Protein AF-0000000084519523 (afdb_homodimer)

Organism: Aneurinibacillus migulanus (NCBI:txid47500)

pLDDT: mean 94.82, std 7.21, range [44.34, 98.88]

Solvent-accessible surface area (backbone atoms only — not comparable to full-atom values): 22644 Å² total; per-residue (Å²): 131,80,64,37,65,43,68,31,32,34,55,34,59,78,34,35,31,36,33,34,24,27,44,71,64,24,43,56,58,49,59,73,43,67,50,18,50,38,45,40,35,32,32,20,72,54,61,37,70,68,51,46,50,35,40,76,71,66,65,34,45,74,44,82,31,76,83,53,60,73,73,53,64,82,34,46,38,34,35,29,29,53,97,43,68,68,56,34,51,49,54,59,70,47,50,59,95,54,43,41,34,31,32,72,92,35,68,88,77,23,43,32,45,71,54,40,66,42,74,27,78,53,35,38,36,34,28,37,34,81,82,27,37,70,65,55,26,50,49,49,38,54,51,46,47,68,75,59,40,70,40,45,26,56,35,43,52,48,39,31,52,51,46,53,50,44,67,74,71,45,82,52,65,70,56,47,52,51,49,57,55,58,63,67,39,64,65,48,52,56,30,27,63,68,66,35,63,66,58,43,51,50,52,48,51,51,51,53,53,56,57,57,50,66,78,100,130,82,65,37,67,42,68,32,31,34,53,34,59,78,34,36,30,35,33,36,24,27,44,71,63,24,41,55,56,49,59,74,43,66,49,20,49,39,46,39,36,33,34,21,72,55,63,37,70,66,50,46,49,36,39,75,71,64,65,35,43,74,44,80,30,75,84,55,63,73,72,51,65,81,34,46,38,36,36,29,28,55,96,43,68,68,57,35,52,50,55,59,70,46,49,57,95,53,44,40,34,32,31,72,90,35,68,89,78,21,43,30,47,70,56,40,67,42,75,27,80,52,35,36,36,34,28,39,33,81,83,25,36,71,64,54,26,50,50,51,37,53,52,44,47,70,74,59,40,72,40,45,28,55,35,44,52,48,40,31,53,51,44,54,49,46,66,72,72,46,82,51,66,68,57,47,52,52,50,58,55,57,64,66,40,63,66,49,51,55,31,28,63,70,67,34,63,67,57,41,52,52,52,48,51,51,53,53,52,54,56,57,53,66,78,101

Nearest PDB structures (foldseek):
  1pjq-assembly1_A  TM=9.009E-01  e=1.954E-17  Salmonella enterica subsp. enterica serovar Typhimurium
  3dfz-assembly1_A  TM=8.531E-01  e=2.941E-18  Priestia megaterium
  1pjs-assembly1_A  TM=9.048E-01  e=1.219E-16  Salmonella enterica subsp. enterica serovar Typhimurium
  6p5x-assembly1_B  TM=8.415E-01  e=2.515E-17  Salmonella enterica subsp. enterica serovar Typhimurium
  6ulu-assembly1_B  TM=8.346E-01  e=2.020E-16  Salmonella enterica subsp. enterica serovar Typhimurium

Foldseek 3Di:
DDDDDDDDDDQAAAAEEEEEAADPQSVVVVVVCLPRNHAYEYEELDHDPVVVVCVVVVSYHYDNHHDDLCRCPRHQEYEYDHPDVVSLVVNVVSDDPRHFYDYPVCNVSGPDDDFDWDDQAVDIDGDDDRPPDPPVRVVVRVVVCVVPDNLVNQLVVLLVVLLVVCVVPPDDPVLSVVLNVVSPDCVLSVCSVVVPVVVNVVVSVVSVVVSVVVVD/DDDDDDDDDDQAAAAEEEEEAADPQSVVVVVVCLPRNHAYEYEELDHDPSVVVCVVVVSYHYDNHHDDLCRCPRHQEYEYDHPDVVSLVVNVVSDDPRHFYDYPVCNVSGPDDDFDWDDQAVDIDGDDDRPPDPPVRVVVRVVVCVVPDNLVNQLVVLLVVLLVVCVVPPDDPVLSVVLNVVSPDCVLSVCSVVVPVVVNVVVSVVSVVVSVVVVD

Radius of gyration: 23.63 Å; Cα contacts (8 Å, |Δi|>4): 732; chains: 2; bounding box: 50×73×52 Å

Sequence (432 aa):
MAEYSYPAMLQLKGRRCLVVGGGRVAERKTTTLLNTGAFITVVSPTLTERLHTFVQTGRIEWREKTFEPEDVQEAFLVFAATDNSEVNVSVREALTPYQLINIADRPDASTFTVPAQLRRGRLLMTVATEGASPGLARKLVSELGEAYDETYEVYVDFLAEARRIVLEQVESPHQRRRLFKQLLDDDFLDDARWQDTERLWNRFWELVSDNRGDDAMAEYSYPAMLQLKGRRCLVVGGGRVAERKTTTLLNTGAFITVVSPTLTERLHTFVQTGRIEWREKTFEPEDVQEAFLVFAATDNSEVNVSVREALTPYQLINIADRPDASTFTVPAQLRRGRLLMTVATEGASPGLARKLVSELGEAYDETYEVYVDFLAEARRIVLEQVESPHQRRRLFKQLLDDDFLDDARWQDTERLWNRFWELVSDNRGDDA

Structure (mmCIF, N/CA/C/O backbone):
data_AF-0000000084519523-model_v1
#
loop_
_entity.id
_entity.type
_entity.pdbx_description
1 polymer 'precorrin-2 dehydrogenase'
#
loop_
_atom_site.group_PDB
_atom_site.id
_atom_site.type_symbol
_atom_site.label_atom_id
_atom_site.label_alt_id
_atom_site.label_comp_id
_atom_site.label_asym_id
_atom_site.label_entity_id
_atom_site.label_seq_id
_atom_site.pdbx_PDB_ins_code
_atom_site.Cartn_x
_atom_site.Cartn_y
_atom_site.Cartn_z
_atom_site.occupancy
_atom_site.B_iso_or_equiv
_atom_site.auth_seq_id
_atom_site.auth_comp_id
_atom_site.auth_asym_id
_atom_site.auth_atom_id
_atom_site.pdbx_PDB_model_num
ATOM 1 N N . MET A 1 1 ? -2.078 -0.365 22.359 1 52.88 1 MET A N 1
ATOM 2 C CA . MET A 1 1 ? -1.048 -0.58 21.344 1 52.88 1 MET A CA 1
ATOM 3 C C . MET A 1 1 ? -1.312 0.274 20.109 1 52.88 1 MET A C 1
ATOM 5 O O . MET A 1 1 ? -2.461 0.605 19.812 1 52.88 1 MET A O 1
ATOM 9 N N . ALA A 1 2 ? -0.254 0.8 19.422 1 67.44 2 ALA A N 1
ATOM 10 C CA . ALA A 1 2 ? -0.414 1.675 18.266 1 67.44 2 ALA A CA 1
ATOM 11 C C . ALA A 1 2 ? -1.083 0.937 17.109 1 67.44 2 ALA A C 1
ATOM 13 O O . ALA A 1 2 ? -0.873 -0.264 16.938 1 67.44 2 ALA A O 1
ATOM 14 N N . GLU A 1 3 ? -2.133 1.454 16.594 1 88.19 3 GLU A N 1
ATOM 15 C CA . GLU A 1 3 ? -2.822 0.916 15.422 1 88.19 3 GLU A CA 1
ATOM 16 C C . GLU A 1 3 ? -2.164 1.386 14.125 1 88.19 3 GLU A C 1
ATOM 18 O O . GLU A 1 3 ? -1.845 2.566 13.977 1 88.19 3 GLU A O 1
ATOM 23 N N . TYR A 1 4 ? -1.851 0.392 13.344 1 94.38 4 TYR A N 1
ATOM 24 C CA . TYR A 1 4 ? -1.138 0.698 12.109 1 94.38 4 TYR A CA 1
ATOM 25 C C . TYR A 1 4 ? -2.059 0.566 10.898 1 94.38 4 TYR A C 1
ATOM 27 O O . TYR A 1 4 ? -2.988 -0.244 10.906 1 94.38 4 TYR A O 1
ATOM 35 N N . SER A 1 5 ? -1.771 1.431 9.938 1 96.62 5 SER A N 1
ATOM 36 C CA . SER A 1 5 ? -2.443 1.282 8.648 1 96.62 5 SER A CA 1
ATOM 37 C C . SER A 1 5 ? -2.029 -0.011 7.953 1 96.62 5 SER A C 1
ATOM 39 O O . SER A 1 5 ? -0.969 -0.568 8.25 1 96.62 5 SER A O 1
ATOM 41 N N . TYR A 1 6 ? -2.861 -0.538 7.105 1 98.06 6 TYR A N 1
ATOM 42 C CA . TYR A 1 6 ? -2.641 -1.799 6.406 1 98.06 6 TYR A CA 1
ATOM 43 C C . TYR A 1 6 ? -2.248 -1.556 4.953 1 98.06 6 TYR A C 1
ATOM 45 O O . TYR A 1 6 ? -3.039 -1.021 4.172 1 98.06 6 TYR A O 1
ATOM 53 N N . PRO A 1 7 ? -1.037 -1.95 4.555 1 98.38 7 PRO A N 1
ATOM 54 C CA . PRO A 1 7 ? -0.641 -1.739 3.162 1 98.38 7 PRO A CA 1
ATOM 55 C C . PRO A 1 7 ? -1.356 -2.682 2.195 1 98.38 7 PRO A C 1
ATOM 57 O O . PRO A 1 7 ? -1.395 -3.893 2.424 1 98.38 7 PRO A O 1
ATOM 60 N N . ALA A 1 8 ? -1.923 -2.127 1.174 1 98.19 8 ALA A N 1
ATOM 61 C CA . ALA A 1 8 ? -2.619 -2.914 0.159 1 98.19 8 ALA A CA 1
ATOM 62 C C . ALA A 1 8 ? -2.301 -2.406 -1.244 1 98.19 8 ALA A C 1
ATOM 64 O O . ALA A 1 8 ? -2.178 -1.197 -1.461 1 98.19 8 ALA A O 1
ATOM 65 N N . MET A 1 9 ? -2.08 -3.324 -2.133 1 98.06 9 MET A N 1
ATOM 66 C CA . MET A 1 9 ? -2.049 -3.033 -3.562 1 98.06 9 MET A CA 1
ATOM 67 C C . MET A 1 9 ? -3.42 -3.248 -4.191 1 98.06 9 MET A C 1
ATOM 69 O O . MET A 1 9 ? -3.809 -4.383 -4.477 1 98.06 9 MET A O 1
ATOM 73 N N . LEU A 1 10 ? -4.164 -2.168 -4.465 1 97.94 10 LEU A N 1
ATOM 74 C CA . LEU A 1 10 ? -5.535 -2.242 -4.953 1 97.94 10 LEU A CA 1
ATOM 75 C C . LEU A 1 10 ? -5.562 -2.504 -6.457 1 97.94 10 LEU A C 1
ATOM 77 O O . LEU A 1 10 ? -4.781 -1.915 -7.207 1 97.94 10 LEU A O 1
ATOM 81 N N . GLN A 1 11 ? -6.414 -3.424 -6.859 1 96.75 11 GLN A N 1
ATOM 82 C CA . GLN A 1 11 ? -6.695 -3.646 -8.273 1 96.75 11 GLN A CA 1
ATOM 83 C C . GLN A 1 11 ? -7.855 -2.771 -8.75 1 96.75 11 GLN A C 1
ATOM 85 O O . GLN A 1 11 ? -9.016 -3.049 -8.438 1 96.75 11 GLN A O 1
ATOM 90 N N . LEU A 1 12 ? -7.508 -1.771 -9.617 1 96.88 12 LEU A N 1
ATOM 91 C CA . LEU A 1 12 ? -8.508 -0.756 -9.922 1 96.88 12 LEU A CA 1
ATOM 92 C C . LEU A 1 12 ? -8.984 -0.879 -11.367 1 96.88 12 LEU A C 1
ATOM 94 O O . LEU A 1 12 ? -9.797 -0.074 -11.82 1 96.88 12 LEU A O 1
ATOM 98 N N . LYS A 1 13 ? -8.43 -1.88 -12.031 1 95.31 13 LYS A N 1
ATOM 99 C CA . LYS A 1 13 ? -8.852 -2.051 -13.422 1 95.31 13 LYS A CA 1
ATOM 100 C C . LYS A 1 13 ? -10.367 -2.184 -13.523 1 95.31 13 LYS A C 1
ATOM 102 O O . LYS A 1 13 ? -10.969 -3.057 -12.891 1 95.31 13 LYS A O 1
ATOM 107 N N . GLY A 1 14 ? -10.945 -1.311 -14.312 1 94.31 14 GLY A N 1
ATOM 108 C CA . GLY A 1 14 ? -12.383 -1.362 -14.57 1 94.31 14 GLY A CA 1
ATOM 109 C C . GLY A 1 14 ? -13.211 -0.813 -13.422 1 94.31 14 GLY A C 1
ATOM 110 O O . GLY A 1 14 ? -14.438 -0.85 -13.469 1 94.31 14 GLY A O 1
ATOM 111 N N . ARG A 1 15 ? -12.602 -0.361 -12.375 1 95.56 15 ARG A N 1
ATOM 112 C CA . ARG A 1 15 ? -13.32 0.206 -11.242 1 95.56 15 ARG A CA 1
ATOM 113 C C . ARG A 1 15 ? -13.508 1.711 -11.406 1 95.56 15 ARG A C 1
ATOM 115 O O . ARG A 1 15 ? -12.688 2.373 -12.055 1 95.56 15 ARG A O 1
ATOM 122 N N . ARG A 1 16 ? -14.57 2.225 -10.859 1 97.19 16 ARG A N 1
ATOM 123 C CA . ARG A 1 16 ? -14.859 3.654 -10.922 1 97.19 16 ARG A CA 1
ATOM 124 C C . ARG A 1 16 ? -14.18 4.398 -9.773 1 97.19 16 ARG A C 1
ATOM 126 O O . ARG A 1 16 ? -14.383 4.059 -8.609 1 97.19 16 ARG A O 1
ATOM 133 N N . CYS A 1 17 ? -13.367 5.391 -10.125 1 98.5 17 CYS A N 1
ATOM 134 C CA . CYS A 1 17 ? -12.703 6.27 -9.164 1 98.5 17 CYS A CA 1
ATOM 135 C C . CYS A 1 17 ? -13.156 7.715 -9.352 1 98.5 17 CYS A C 1
ATOM 137 O O . CYS A 1 17 ? -13.273 8.188 -10.477 1 98.5 17 CYS A O 1
ATOM 139 N N . LEU A 1 18 ? -13.43 8.352 -8.227 1 98.81 18 LEU A N 1
ATOM 140 C CA . LEU A 1 18 ? -13.93 9.727 -8.258 1 98.81 18 LEU A CA 1
ATOM 141 C C . LEU A 1 18 ? -12.945 10.68 -7.59 1 98.81 18 LEU A C 1
ATOM 143 O O . LEU A 1 18 ? -12.438 10.391 -6.5 1 98.81 18 LEU A O 1
ATOM 147 N N . VAL A 1 19 ? -12.602 11.727 -8.281 1 98.88 19 VAL A N 1
ATOM 148 C CA . VAL A 1 19 ? -11.828 12.812 -7.699 1 98.88 19 VAL A CA 1
ATOM 149 C C . VAL A 1 19 ? -12.672 14.086 -7.656 1 98.88 19 VAL A C 1
ATOM 151 O O . VAL A 1 19 ? -13.094 14.594 -8.695 1 98.88 19 VAL A O 1
ATOM 154 N N . VAL A 1 20 ? -12.969 14.547 -6.48 1 98.88 20 VAL A N 1
ATOM 155 C CA . VAL A 1 20 ? -13.688 15.805 -6.305 1 98.88 20 VAL A CA 1
ATOM 156 C C . VAL A 1 20 ? -12.695 16.953 -6.094 1 98.88 20 VAL A C 1
ATOM 158 O O . VAL A 1 20 ? -11.961 16.953 -5.105 1 98.88 20 VAL A O 1
ATOM 161 N N . GLY A 1 21 ? -12.695 17.906 -6.957 1 98.69 21 GLY A N 1
ATOM 162 C CA . GLY A 1 21 ? -11.703 18.953 -7.023 1 98.69 21 GLY A CA 1
ATOM 163 C C . GLY A 1 21 ? -10.977 19.016 -8.352 1 98.69 21 GLY A C 1
ATOM 164 O O . GLY A 1 21 ? -10.867 18.016 -9.055 1 98.69 21 GLY A O 1
ATOM 165 N N . GLY A 1 22 ? -10.43 20.188 -8.688 1 98.44 22 GLY A N 1
ATOM 166 C CA . GLY A 1 22 ? -9.766 20.359 -9.969 1 98.44 22 GLY A CA 1
ATOM 167 C C . GLY A 1 22 ? -8.461 21.141 -9.867 1 98.44 22 GLY A C 1
ATOM 168 O O . GLY A 1 22 ? -7.91 21.562 -10.883 1 98.44 22 GLY A O 1
ATOM 169 N N . GLY A 1 23 ? -8.008 21.312 -8.68 1 98.12 23 GLY A N 1
ATOM 170 C CA . GLY A 1 23 ? -6.773 22.047 -8.461 1 98.12 23 GLY A CA 1
ATOM 171 C C . GLY A 1 23 ? -5.543 21.172 -8.5 1 98.12 23 GLY A C 1
ATOM 172 O O . GLY A 1 23 ? -5.574 20.078 -9.07 1 98.12 23 GLY A O 1
ATOM 173 N N . ARG A 1 24 ? -4.449 21.656 -7.926 1 97.56 24 ARG A N 1
ATOM 174 C CA . ARG A 1 24 ? -3.156 20.984 -7.992 1 97.56 24 ARG A CA 1
ATOM 175 C C . ARG A 1 24 ? -3.184 19.672 -7.234 1 97.56 24 ARG A C 1
ATOM 177 O O . ARG A 1 24 ? -2.594 18.672 -7.676 1 97.56 24 ARG A O 1
ATOM 184 N N . VAL A 1 25 ? -3.84 19.688 -6.105 1 97.25 25 VAL A N 1
ATOM 185 C CA . VAL A 1 25 ? -3.932 18.469 -5.316 1 97.25 25 VAL A CA 1
ATOM 186 C C . VAL A 1 25 ? -4.719 17.406 -6.09 1 97.25 25 VAL A C 1
ATOM 188 O O . VAL A 1 25 ? -4.285 16.266 -6.207 1 97.25 25 VAL A O 1
ATOM 191 N N . ALA A 1 26 ? -5.84 17.766 -6.609 1 98.44 26 ALA A N 1
ATOM 192 C CA . ALA A 1 26 ? -6.645 16.875 -7.43 1 98.44 26 ALA A CA 1
ATOM 193 C C . ALA A 1 26 ? -5.844 16.344 -8.617 1 98.44 26 ALA A C 1
ATOM 195 O O . ALA A 1 26 ? -5.949 15.164 -8.977 1 98.44 26 ALA A O 1
ATOM 196 N N . GLU A 1 27 ? -5.09 17.234 -9.203 1 98.5 27 GLU A N 1
ATOM 197 C CA . GLU A 1 27 ? -4.234 16.859 -10.328 1 98.5 27 GLU A CA 1
ATOM 198 C C . GLU A 1 27 ? -3.252 15.766 -9.922 1 98.5 27 GLU A C 1
ATOM 200 O O . GLU A 1 27 ? -3.109 14.766 -10.625 1 98.5 27 GLU A O 1
ATOM 205 N N . ARG A 1 28 ? -2.607 15.93 -8.836 1 96.75 28 ARG A N 1
ATOM 206 C CA . ARG A 1 28 ? -1.653 14.938 -8.352 1 96.75 28 ARG A CA 1
ATOM 207 C C . ARG A 1 28 ? -2.344 13.609 -8.062 1 96.75 28 ARG A C 1
ATOM 209 O O . ARG A 1 28 ? -1.834 12.547 -8.43 1 96.75 28 ARG A O 1
ATOM 216 N N . LYS A 1 29 ? -3.504 13.711 -7.422 1 97.31 29 LYS A N 1
ATOM 217 C CA . LYS A 1 29 ? -4.254 12.492 -7.105 1 97.31 29 LYS A CA 1
ATOM 218 C C . LYS A 1 29 ? -4.691 11.773 -8.375 1 97.31 29 LYS A C 1
ATOM 220 O O . LYS A 1 29 ? -4.602 10.547 -8.461 1 97.31 29 LYS A O 1
ATOM 225 N N . THR A 1 30 ? -5.16 12.523 -9.281 1 98.06 30 THR A N 1
ATOM 226 C CA . THR A 1 30 ? -5.605 11.953 -10.547 1 98.06 30 THR A CA 1
ATOM 227 C C . THR A 1 30 ? -4.441 11.297 -11.281 1 98.06 30 THR A C 1
ATOM 229 O O . THR A 1 30 ? -4.59 10.203 -11.828 1 98.06 30 THR A O 1
ATOM 232 N N . THR A 1 31 ? -3.322 11.953 -11.297 1 96.44 31 THR A N 1
ATOM 233 C CA . THR A 1 31 ? -2.145 11.477 -12.008 1 96.44 31 THR A CA 1
ATOM 234 C C . THR A 1 31 ? -1.741 10.086 -11.508 1 96.44 31 THR A C 1
ATOM 236 O O . THR A 1 31 ? -1.372 9.219 -12.297 1 96.44 31 THR A O 1
ATOM 239 N N . THR A 1 32 ? -1.89 9.836 -10.25 1 93.81 32 THR A N 1
ATOM 240 C CA . THR A 1 32 ? -1.477 8.57 -9.664 1 93.81 32 THR A CA 1
ATOM 241 C C . THR A 1 32 ? -2.451 7.457 -10.047 1 93.81 32 THR A C 1
ATOM 243 O O . THR A 1 32 ? -2.135 6.273 -9.914 1 93.81 32 THR A O 1
ATOM 246 N N . LEU A 1 33 ? -3.588 7.785 -10.57 1 97.12 33 LEU A N 1
ATOM 247 C CA . LEU A 1 33 ? -4.609 6.809 -10.938 1 97.12 33 LEU A CA 1
ATOM 248 C C . LEU A 1 33 ? -4.496 6.426 -12.406 1 97.12 33 LEU A C 1
ATOM 250 O O . LEU A 1 33 ? -5.062 5.414 -12.836 1 97.12 33 LEU A O 1
ATOM 254 N N . LEU A 1 34 ? -3.881 7.262 -13.258 1 96 34 LEU A N 1
ATOM 255 C CA . LEU A 1 34 ? -3.967 7.18 -14.711 1 96 34 LEU A CA 1
ATOM 256 C C . LEU A 1 34 ? -3.482 5.82 -15.211 1 96 34 LEU A C 1
ATOM 258 O O . LEU A 1 34 ? -4.008 5.289 -16.188 1 96 34 LEU A O 1
ATOM 262 N N . ASN A 1 35 ? -2.543 5.113 -14.531 1 93.38 35 ASN A N 1
ATOM 263 C CA . ASN A 1 35 ? -1.968 3.877 -15.055 1 93.38 35 ASN A CA 1
ATOM 264 C C . ASN A 1 35 ? -2.539 2.652 -14.344 1 93.38 35 ASN A C 1
ATOM 266 O O . ASN A 1 35 ? -1.973 1.561 -14.438 1 93.38 35 ASN A O 1
ATOM 270 N N . THR A 1 36 ? -3.711 2.77 -13.766 1 96.56 36 THR A N 1
ATOM 271 C CA . THR A 1 36 ? -4.285 1.669 -13 1 96.56 36 THR A CA 1
ATOM 272 C C . THR A 1 36 ? -5.375 0.963 -13.805 1 96.56 36 THR A C 1
ATOM 274 O O . THR A 1 36 ? -5.832 -0.117 -13.422 1 96.56 36 THR A O 1
ATOM 277 N N . GLY A 1 37 ? -5.848 1.536 -14.922 1 96.38 37 GLY A N 1
ATOM 278 C CA . GLY A 1 37 ? -6.973 0.998 -15.672 1 96.38 37 GLY A CA 1
ATOM 279 C C . GLY A 1 37 ? -8.32 1.394 -15.094 1 96.38 37 GLY A C 1
ATOM 280 O O . GLY A 1 37 ? -9.359 0.938 -15.57 1 96.38 37 GLY A O 1
ATOM 281 N N . ALA A 1 38 ? -8.352 2.264 -14.109 1 97.5 38 ALA A N 1
ATOM 282 C CA . ALA A 1 38 ? -9.586 2.732 -13.492 1 97.5 38 ALA A CA 1
ATOM 283 C C . ALA A 1 38 ? -10.352 3.66 -14.43 1 97.5 38 ALA A C 1
ATOM 285 O O . ALA A 1 38 ? -9.758 4.281 -15.312 1 97.5 38 ALA A O 1
ATOM 286 N N . PHE A 1 39 ? -11.688 3.648 -14.266 1 97.94 39 PHE A N 1
ATOM 287 C CA . PHE A 1 39 ? -12.508 4.711 -14.836 1 97.94 39 PHE A CA 1
ATOM 288 C C . PHE A 1 39 ? -12.523 5.934 -13.93 1 97.94 39 PHE A C 1
ATOM 290 O O . PHE A 1 39 ? -13.188 5.93 -12.891 1 97.94 39 PHE A O 1
ATOM 297 N N . ILE A 1 40 ? -11.805 7.004 -14.359 1 98.62 40 ILE A N 1
ATOM 298 C CA . ILE A 1 40 ? -11.578 8.148 -13.477 1 98.62 40 ILE A CA 1
ATOM 299 C C . ILE A 1 40 ? -12.531 9.281 -13.852 1 98.62 40 ILE A C 1
ATOM 301 O O . ILE A 1 40 ? -12.594 9.688 -15.016 1 98.62 40 ILE A O 1
ATOM 305 N N . THR A 1 41 ? -13.297 9.711 -12.914 1 98.81 41 THR A N 1
ATOM 306 C CA . THR A 1 41 ? -14.156 10.883 -13.078 1 98.81 41 THR A CA 1
ATOM 307 C C . THR A 1 41 ? -13.727 12.008 -12.141 1 98.81 41 THR A C 1
ATOM 309 O O . THR A 1 41 ? -13.484 11.773 -10.953 1 98.81 41 THR A O 1
ATOM 312 N N . VAL A 1 42 ? -13.562 13.195 -12.711 1 98.88 42 VAL A N 1
ATOM 313 C CA . VAL A 1 42 ? -13.281 14.383 -11.914 1 98.88 42 VAL A CA 1
ATOM 314 C C . VAL A 1 42 ? -14.5 15.297 -11.891 1 98.88 42 VAL A C 1
ATOM 316 O O . VAL A 1 42 ? -15.078 15.602 -12.938 1 98.88 42 VAL A O 1
ATOM 319 N N . VAL A 1 43 ? -14.922 15.664 -10.695 1 98.88 43 VAL A N 1
ATOM 320 C CA . VAL A 1 43 ? -16.031 16.594 -10.516 1 98.88 43 VAL A CA 1
ATOM 321 C C . VAL A 1 43 ? -15.516 17.906 -9.953 1 98.88 43 VAL A C 1
ATOM 323 O O . VAL A 1 43 ? -15.039 17.969 -8.82 1 98.88 43 VAL A O 1
ATOM 326 N N . SER A 1 44 ? -15.594 18.938 -10.672 1 98.88 44 SER A N 1
ATOM 327 C CA . SER A 1 44 ? -15.117 20.266 -10.281 1 98.88 44 SER A CA 1
ATOM 328 C C . SER A 1 44 ? -15.57 21.328 -11.266 1 98.88 44 SER A C 1
ATOM 330 O O . SER A 1 44 ? -15.68 21.062 -12.469 1 98.88 44 SER A O 1
ATOM 332 N N . PRO A 1 45 ? -15.828 22.547 -10.805 1 98.62 45 PRO A N 1
ATOM 333 C CA . PRO A 1 45 ? -16.203 23.609 -11.742 1 98.62 45 PRO A CA 1
ATOM 334 C C . PRO A 1 45 ? -15.055 24.016 -12.672 1 98.62 45 PRO A C 1
ATOM 336 O O . PRO A 1 45 ? -15.297 24.516 -13.773 1 98.62 45 PRO A O 1
ATOM 339 N N . THR A 1 46 ? -13.836 23.891 -12.203 1 98.44 46 THR A N 1
ATOM 340 C CA . THR A 1 46 ? -12.656 24.266 -12.977 1 98.44 46 THR A CA 1
ATOM 341 C C . THR A 1 46 ? -11.586 23.172 -12.883 1 98.44 46 THR A C 1
ATOM 343 O O . THR A 1 46 ? -11.617 22.344 -11.977 1 98.44 46 THR A O 1
ATOM 346 N N . LEU A 1 47 ? -10.711 23.188 -13.828 1 98.56 47 LEU A N 1
ATOM 347 C CA . LEU A 1 47 ? -9.602 22.25 -13.859 1 98.56 47 LEU A CA 1
ATOM 348 C C . LEU A 1 47 ? -8.281 22.984 -14.102 1 98.56 47 LEU A C 1
ATOM 350 O O . LEU A 1 47 ? -8.25 24 -14.789 1 98.56 47 LEU A O 1
ATOM 354 N N . THR A 1 48 ? -7.25 22.422 -13.539 1 98.69 48 THR A N 1
ATOM 355 C CA . THR A 1 48 ? -5.926 22.844 -13.984 1 98.69 48 THR A CA 1
ATOM 356 C C . THR A 1 48 ? -5.723 22.5 -15.453 1 98.69 48 THR A C 1
ATOM 358 O O . THR A 1 48 ? -6.48 21.719 -16.031 1 98.69 48 THR A O 1
ATOM 361 N N . GLU A 1 49 ? -4.711 23.062 -16.062 1 98.62 49 GLU A N 1
ATOM 362 C CA . GLU A 1 49 ? -4.387 22.812 -17.453 1 98.62 49 GLU A CA 1
ATOM 363 C C . GLU A 1 49 ? -4.07 21.328 -17.703 1 98.62 49 GLU A C 1
ATOM 365 O O . GLU A 1 49 ? -4.512 20.75 -18.688 1 98.62 49 GLU A O 1
ATOM 370 N N . ARG A 1 50 ? -3.367 20.797 -16.828 1 98.38 50 ARG A N 1
ATOM 371 C CA . ARG A 1 50 ? -2.975 19.406 -16.969 1 98.38 50 ARG A CA 1
ATOM 372 C C . ARG A 1 50 ? -4.191 18.484 -16.906 1 98.38 50 ARG A C 1
ATOM 374 O O . ARG A 1 50 ? -4.297 17.531 -17.672 1 98.38 50 ARG A O 1
ATOM 381 N N . LEU A 1 51 ? -5.074 18.75 -16.016 1 98.69 51 LEU A N 1
ATOM 382 C CA . LEU A 1 51 ? -6.301 17.969 -15.922 1 98.69 51 LEU A CA 1
ATOM 383 C C . LEU A 1 51 ? -7.121 18.094 -17.203 1 98.69 51 LEU A C 1
ATOM 385 O O . LEU A 1 51 ? -7.715 17.125 -17.672 1 98.69 51 LEU A O 1
ATOM 389 N N . HIS A 1 52 ? -7.148 19.297 -17.734 1 98.5 52 HIS A N 1
ATOM 390 C CA . HIS A 1 52 ? -7.832 19.5 -19 1 98.5 52 HIS A CA 1
ATOM 391 C C . HIS A 1 52 ? -7.23 18.625 -20.109 1 98.5 52 HIS A C 1
ATOM 393 O O . HIS A 1 52 ? -7.957 18.062 -20.922 1 98.5 52 HIS A O 1
ATOM 399 N N . THR A 1 53 ? -5.965 18.578 -20.094 1 98.44 53 THR A N 1
ATOM 400 C CA . THR A 1 53 ? -5.273 17.734 -21.062 1 98.44 53 THR A CA 1
ATOM 401 C C . THR A 1 53 ? -5.688 16.281 -20.922 1 98.44 53 THR A C 1
ATOM 403 O O . THR A 1 53 ? -5.887 15.586 -21.922 1 98.44 53 THR A O 1
ATOM 406 N N . PHE A 1 54 ? -5.801 15.805 -19.688 1 98.31 54 PHE A N 1
ATOM 407 C CA . PHE A 1 54 ? -6.246 14.43 -19.453 1 98.31 54 PHE A CA 1
ATOM 408 C C . PHE A 1 54 ? -7.645 14.219 -20.016 1 98.31 54 PHE A C 1
ATOM 410 O O . PHE A 1 54 ? -7.941 13.148 -20.562 1 98.31 54 PHE A O 1
ATOM 417 N N . VAL A 1 55 ? -8.531 15.195 -19.875 1 98.5 55 VAL A N 1
ATOM 418 C CA . VAL A 1 55 ? -9.891 15.125 -20.406 1 98.5 55 VAL A CA 1
ATOM 419 C C . VAL A 1 55 ? -9.859 15.047 -21.922 1 98.5 55 VAL A C 1
ATOM 421 O O . VAL A 1 55 ? -10.492 14.18 -22.531 1 98.5 55 VAL A O 1
ATOM 424 N N . GLN A 1 56 ? -9.07 15.859 -22.516 1 98.25 56 GLN A N 1
ATOM 425 C CA . GLN A 1 56 ? -9 15.984 -23.969 1 98.25 56 GLN A CA 1
ATOM 426 C C . GLN A 1 56 ? -8.438 14.711 -24.609 1 98.25 56 GLN A C 1
ATOM 428 O O . GLN A 1 56 ? -8.828 14.344 -25.719 1 98.25 56 GLN A O 1
ATOM 433 N N . THR A 1 57 ? -7.59 14.078 -23.906 1 97.69 57 THR A N 1
ATOM 434 C CA . THR A 1 57 ? -6.965 12.875 -24.422 1 97.69 57 THR A CA 1
ATOM 435 C C . THR A 1 57 ? -7.766 11.633 -24.031 1 97.69 57 THR A C 1
ATOM 437 O O . THR A 1 57 ? -7.332 10.508 -24.266 1 97.69 57 THR A O 1
ATOM 440 N N . GLY A 1 58 ? -8.898 11.828 -23.359 1 97.44 58 GLY A N 1
ATOM 441 C CA . GLY A 1 58 ? -9.82 10.742 -23.047 1 97.44 58 GLY A CA 1
ATOM 442 C C . GLY A 1 58 ? -9.359 9.891 -21.875 1 97.44 58 GLY A C 1
ATOM 443 O O . GLY A 1 58 ? -9.852 8.773 -21.688 1 97.44 58 GLY A O 1
ATOM 444 N N . ARG A 1 59 ? -8.438 10.398 -21.109 1 97 59 ARG A N 1
ATOM 445 C CA . ARG A 1 59 ? -7.871 9.625 -20.016 1 97 59 ARG A CA 1
ATOM 446 C C . ARG A 1 59 ? -8.758 9.703 -18.766 1 97 59 ARG A C 1
ATOM 448 O O . ARG A 1 59 ? -8.695 8.836 -17.906 1 97 59 ARG A O 1
ATOM 455 N N .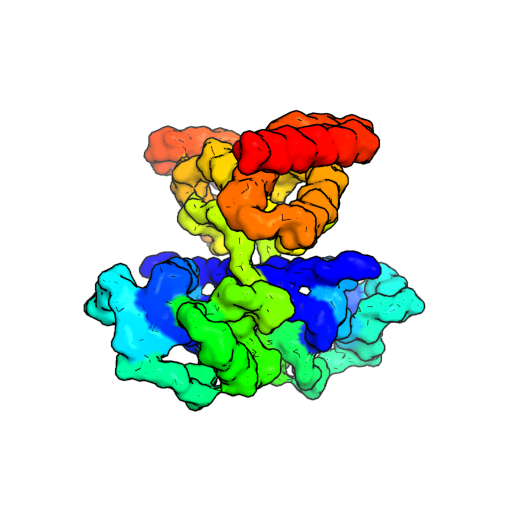 ILE A 1 60 ? -9.516 10.773 -18.656 1 98.56 60 ILE A N 1
ATOM 456 C CA . ILE A 1 60 ? -10.453 10.93 -17.547 1 98.56 60 ILE A CA 1
ATOM 457 C C . ILE A 1 60 ? -11.758 11.539 -18.062 1 98.56 60 ILE A C 1
ATOM 459 O O . ILE A 1 60 ? -11.797 12.086 -19.172 1 98.56 60 ILE A O 1
ATOM 463 N N . GLU A 1 61 ? -12.836 11.391 -17.297 1 98.69 61 GLU A N 1
ATOM 464 C CA . GLU A 1 61 ? -14.102 12.094 -17.5 1 98.69 61 GLU A CA 1
ATOM 465 C C . GLU A 1 61 ? -14.234 13.297 -16.578 1 98.69 61 GLU A C 1
ATOM 467 O O . GLU A 1 61 ? -13.852 13.227 -15.398 1 98.69 61 GLU A O 1
ATOM 472 N N . TRP A 1 62 ? -14.719 14.359 -17.172 1 98.81 62 TRP A N 1
ATOM 473 C CA . TRP A 1 62 ? -14.898 15.586 -16.406 1 98.81 62 TRP A CA 1
ATOM 474 C C . TRP A 1 62 ? -16.375 15.953 -16.312 1 98.81 62 TRP A C 1
ATOM 476 O O . TRP A 1 62 ? -17.078 15.984 -17.328 1 98.81 62 TRP A O 1
ATOM 486 N N . ARG A 1 63 ? -16.828 16.031 -15.125 1 98.75 63 ARG A N 1
ATOM 487 C CA . ARG A 1 63 ? -18.125 16.672 -14.875 1 98.75 63 ARG A CA 1
ATOM 488 C C . ARG A 1 63 ? -17.953 18.094 -14.383 1 98.75 63 ARG A C 1
ATOM 490 O O . ARG A 1 63 ? -17.609 18.328 -13.227 1 98.75 63 ARG A O 1
ATOM 497 N N . GLU A 1 64 ? -18.219 19.062 -15.25 1 98.69 64 GLU A N 1
ATOM 498 C CA . GLU A 1 64 ? -18 20.469 -14.984 1 98.69 64 GLU A CA 1
ATOM 499 C C . GLU A 1 64 ? -19.109 21.031 -14.094 1 98.69 64 GLU A C 1
ATOM 501 O O . GLU A 1 64 ? -20.016 21.719 -14.57 1 98.69 64 GLU A O 1
ATOM 506 N N . LYS A 1 65 ? -18.938 20.797 -12.797 1 98.69 65 LYS A N 1
ATOM 507 C CA . LYS A 1 65 ? -19.922 21.219 -11.805 1 98.69 65 LYS A CA 1
ATOM 508 C C . LYS A 1 65 ? -19.359 21.125 -10.391 1 98.69 65 LYS A C 1
ATOM 510 O O . LYS A 1 65 ? -18.25 20.641 -10.195 1 98.69 65 LYS A O 1
ATOM 515 N N . THR A 1 66 ? -20.188 21.688 -9.477 1 98.25 66 THR A N 1
ATOM 516 C CA . THR A 1 66 ? -19.891 21.484 -8.062 1 98.25 66 THR A CA 1
ATOM 517 C C . THR A 1 66 ? -20.359 20.109 -7.605 1 98.25 66 THR A C 1
ATOM 519 O O . THR A 1 66 ? -21.25 19.516 -8.211 1 98.25 66 THR A O 1
ATOM 522 N N . PHE A 1 67 ? -19.766 19.672 -6.594 1 98.5 67 PHE A N 1
ATOM 523 C CA . PHE A 1 67 ? -20.047 18.344 -6.074 1 98.5 67 PHE A CA 1
ATOM 524 C C . PHE A 1 67 ? -21.484 18.234 -5.605 1 98.5 67 PHE A C 1
ATOM 526 O O . PHE A 1 67 ? -22.016 19.172 -4.992 1 98.5 67 PHE A O 1
ATOM 533 N N . GLU A 1 68 ? -22.125 17.125 -5.848 1 98.25 68 GLU A N 1
ATOM 534 C CA . GLU A 1 68 ? -23.406 16.703 -5.297 1 98.25 68 GLU A CA 1
ATOM 535 C C . GLU A 1 68 ? -23.328 15.266 -4.777 1 98.25 68 GLU A C 1
ATOM 537 O O . GLU A 1 68 ? -22.578 14.445 -5.316 1 98.25 68 GLU A O 1
ATOM 542 N N . PRO A 1 69 ? -24.109 14.914 -3.742 1 97.62 69 PRO A N 1
ATOM 543 C CA . PRO A 1 69 ? -24.016 13.602 -3.092 1 97.62 69 PRO A CA 1
ATOM 544 C C . PRO A 1 69 ? -24.172 12.445 -4.074 1 97.62 69 PRO A C 1
ATOM 546 O O . PRO A 1 69 ? -23.562 11.391 -3.898 1 97.62 69 PRO A O 1
ATOM 549 N N . GLU A 1 70 ? -24.875 12.625 -5.105 1 97.31 70 GLU A N 1
ATOM 550 C CA . GLU A 1 70 ? -25.141 11.57 -6.074 1 97.31 70 GLU A CA 1
ATOM 551 C C . GLU A 1 70 ? -23.891 11.234 -6.883 1 97.31 70 GLU A C 1
ATOM 553 O O . GLU A 1 70 ? -23.828 10.195 -7.543 1 97.31 70 GLU A O 1
ATOM 558 N N . ASP A 1 71 ? -22.922 12.133 -6.863 1 97.94 71 ASP A N 1
ATOM 559 C CA . ASP A 1 71 ? -21.719 11.953 -7.672 1 97.94 71 ASP A CA 1
ATOM 560 C C . ASP A 1 71 ? -20.906 10.758 -7.188 1 97.94 71 ASP A C 1
ATOM 562 O O . ASP A 1 71 ? -20.047 10.242 -7.914 1 97.94 71 ASP A O 1
ATOM 566 N N . VAL A 1 72 ? -21.141 10.336 -5.91 1 97.19 72 VAL A N 1
ATOM 567 C CA . VAL A 1 72 ? -20.297 9.289 -5.336 1 97.19 72 VAL A CA 1
ATOM 568 C C . VAL A 1 72 ? -20.844 7.918 -5.719 1 97.19 72 VAL A C 1
ATOM 570 O O . VAL A 1 72 ? -20.219 6.895 -5.445 1 97.19 72 VAL A O 1
ATOM 573 N N . GLN A 1 73 ? -22 7.977 -6.422 1 92.69 73 GLN A N 1
ATOM 574 C CA . GLN A 1 73 ? -22.656 6.711 -6.734 1 92.69 73 GLN A CA 1
ATOM 575 C C . GLN A 1 73 ? -21.734 5.801 -7.551 1 92.69 73 GLN A C 1
ATOM 577 O O . GLN A 1 73 ? -21.109 6.25 -8.508 1 92.69 73 GLN A O 1
ATOM 582 N N . GLU A 1 74 ? -21.547 4.559 -7.16 1 90.69 74 GLU A N 1
ATOM 583 C CA . GLU A 1 74 ? -20.828 3.465 -7.816 1 90.69 74 GLU A CA 1
ATOM 584 C C . GLU A 1 74 ? -19.312 3.65 -7.719 1 90.69 74 GLU A C 1
ATOM 586 O O . GLU A 1 74 ? -18.547 2.867 -8.281 1 90.69 74 GLU A O 1
ATOM 591 N N . ALA A 1 75 ? -18.859 4.812 -7.168 1 96.19 75 ALA A N 1
ATOM 592 C CA . ALA A 1 75 ? -17.422 5 -7.012 1 96.19 75 ALA A CA 1
ATOM 593 C C . ALA A 1 75 ? -16.844 4.008 -6.008 1 96.19 75 ALA A C 1
ATOM 595 O O . ALA A 1 75 ? -17.406 3.809 -4.926 1 96.19 75 ALA A O 1
ATOM 596 N N . PHE A 1 76 ? -15.844 3.381 -6.414 1 96.31 76 PHE A N 1
ATOM 597 C CA . PHE A 1 76 ? -15.141 2.455 -5.539 1 96.31 76 PHE A CA 1
ATOM 598 C C . PHE A 1 76 ? -14.148 3.199 -4.652 1 96.31 76 PHE A C 1
ATOM 600 O O . PHE A 1 76 ? -14.078 2.953 -3.447 1 96.31 76 PHE A O 1
ATOM 607 N N . LEU A 1 77 ? -13.422 4.086 -5.211 1 97.81 77 LEU A N 1
ATOM 608 C CA . LEU A 1 77 ? -12.383 4.895 -4.59 1 97.81 77 LEU A CA 1
ATOM 609 C C . LEU A 1 77 ? -12.617 6.379 -4.848 1 97.81 77 LEU A C 1
ATOM 611 O O . LEU A 1 77 ? -12.859 6.785 -5.988 1 97.81 77 LEU A O 1
ATOM 615 N N . VAL A 1 78 ? -12.57 7.18 -3.758 1 98.56 78 VAL A N 1
ATOM 616 C CA . VAL A 1 78 ? -12.922 8.594 -3.863 1 98.56 78 VAL A CA 1
ATOM 617 C C . VAL A 1 78 ? -11.82 9.445 -3.246 1 98.56 78 VAL A C 1
ATOM 619 O O . VAL A 1 78 ? -11.305 9.125 -2.176 1 98.56 78 VAL A O 1
ATOM 622 N N . PHE A 1 79 ? -11.414 10.508 -3.953 1 98.75 79 PHE A N 1
ATOM 623 C CA . PHE A 1 79 ? -10.586 11.57 -3.402 1 98.75 79 PHE A CA 1
ATOM 624 C C . PHE A 1 79 ? -11.391 12.844 -3.209 1 98.75 79 PHE A C 1
ATOM 626 O O . PHE A 1 79 ? -12.07 13.305 -4.133 1 98.75 79 PHE A O 1
ATOM 633 N N . ALA A 1 80 ? -11.445 13.344 -2.039 1 98.69 80 ALA A N 1
ATOM 634 C CA . ALA A 1 80 ? -11.938 14.695 -1.771 1 98.69 80 ALA A CA 1
ATOM 635 C C . ALA A 1 80 ? -10.781 15.695 -1.696 1 98.69 80 ALA A C 1
ATOM 637 O O . ALA A 1 80 ? -10.062 15.742 -0.699 1 98.69 80 ALA A O 1
ATOM 638 N N . ALA A 1 81 ? -10.625 16.422 -2.742 1 98.19 81 ALA A N 1
ATOM 639 C CA . ALA A 1 81 ? -9.438 17.266 -2.904 1 98.19 81 ALA A CA 1
ATOM 640 C C . ALA A 1 81 ? -9.82 18.688 -3.316 1 98.19 81 ALA A C 1
ATOM 642 O O . ALA A 1 81 ? -9.242 19.25 -4.25 1 98.19 81 ALA A O 1
ATOM 643 N N . THR A 1 82 ? -10.773 19.281 -2.639 1 97.31 82 THR A N 1
ATOM 644 C CA . THR A 1 82 ? -11.133 20.672 -2.875 1 97.31 82 THR A CA 1
ATOM 645 C C . THR A 1 82 ? -10.453 21.594 -1.862 1 97.31 82 THR A C 1
ATOM 647 O O . THR A 1 82 ? -9.836 21.109 -0.909 1 97.31 82 THR A O 1
ATOM 650 N N . ASP A 1 83 ? -10.539 22.906 -2.121 1 95.19 83 ASP A N 1
ATOM 651 C CA . ASP A 1 83 ? -9.992 23.875 -1.179 1 95.19 83 ASP A CA 1
ATOM 652 C C . ASP A 1 83 ? -11.031 24.281 -0.136 1 95.19 83 ASP A C 1
ATOM 654 O O . ASP A 1 83 ? -10.812 25.188 0.658 1 95.19 83 ASP A O 1
ATOM 658 N N . ASN A 1 84 ? -12.18 23.625 -0.193 1 95.88 84 ASN A N 1
ATOM 659 C CA . ASN A 1 84 ? -13.273 23.859 0.749 1 95.88 84 ASN A CA 1
ATOM 660 C C . ASN A 1 84 ? -13.492 22.656 1.664 1 95.88 84 ASN A C 1
ATOM 662 O O . ASN A 1 84 ? -14.039 21.641 1.24 1 95.88 84 ASN A O 1
ATOM 666 N N . SER A 1 85 ? -13.117 22.797 2.949 1 95.56 85 SER A N 1
ATOM 667 C CA . SER A 1 85 ? -13.172 21.703 3.912 1 95.56 85 SER A CA 1
ATOM 668 C C . SER A 1 85 ? -14.602 21.172 4.078 1 95.56 85 SER A C 1
ATOM 670 O O . SER A 1 85 ? -14.812 19.984 4.289 1 95.56 85 SER A O 1
ATOM 672 N N . GLU A 1 86 ? -15.555 22.078 4.004 1 96 86 GLU A N 1
ATOM 673 C CA . GLU A 1 86 ? -16.953 21.672 4.145 1 96 86 GLU A CA 1
ATOM 674 C C . GLU A 1 86 ? -17.375 20.75 3.01 1 96 86 GLU A C 1
ATOM 676 O O . GLU A 1 86 ? -18.125 19.797 3.229 1 96 86 GLU A O 1
ATOM 681 N N . VAL A 1 87 ? -16.922 21.047 1.848 1 97 87 VAL A N 1
ATOM 682 C CA . VAL A 1 87 ? -17.219 20.188 0.707 1 97 87 VAL A CA 1
ATOM 683 C C . VAL A 1 87 ? -16.562 18.828 0.909 1 97 87 VAL A C 1
ATOM 685 O O . VAL A 1 87 ? -17.188 17.781 0.688 1 97 87 VAL A O 1
ATOM 688 N N . ASN A 1 88 ? -15.344 18.781 1.287 1 97.38 88 ASN A N 1
ATOM 689 C CA . ASN A 1 88 ? -14.641 17.531 1.53 1 97.38 88 ASN A CA 1
ATOM 690 C C . ASN A 1 88 ? -15.383 16.656 2.531 1 97.38 88 ASN A C 1
ATOM 692 O O . ASN A 1 88 ? -15.508 15.445 2.33 1 97.38 88 ASN A O 1
ATOM 696 N N . VAL A 1 89 ? -15.883 17.281 3.586 1 95.44 89 VAL A N 1
ATOM 697 C CA . VAL A 1 89 ? -16.656 16.562 4.594 1 95.44 89 VAL A CA 1
ATOM 698 C C . VAL A 1 89 ? -17.938 16.031 3.979 1 95.44 89 VAL A C 1
ATOM 700 O O . VAL A 1 89 ? -18.344 14.891 4.246 1 95.44 89 VAL A O 1
ATOM 703 N N . SER A 1 90 ? -18.562 16.875 3.17 1 97 90 SER A N 1
ATOM 704 C CA . SER A 1 90 ? -19.812 16.469 2.539 1 97 90 SER A CA 1
ATOM 705 C C . SER A 1 90 ? -19.609 15.258 1.624 1 97 90 SER A C 1
ATOM 707 O O . SER A 1 90 ? -20.5 14.422 1.491 1 97 90 SER A O 1
ATOM 709 N N . VAL A 1 91 ? -18.469 15.117 0.922 1 98.06 91 VAL A N 1
ATOM 710 C CA . VAL A 1 91 ? -18.141 13.961 0.098 1 98.06 91 VAL A CA 1
ATOM 711 C C . VAL A 1 91 ? -18.125 12.703 0.959 1 98.06 91 VAL A C 1
ATOM 713 O O . VAL A 1 91 ? -18.75 11.695 0.6 1 98.06 91 VAL A O 1
ATOM 716 N N . ARG A 1 92 ? -17.484 12.797 2.045 1 96.19 92 ARG A N 1
ATOM 717 C CA . ARG A 1 92 ? -17.391 11.672 2.971 1 96.19 92 ARG A CA 1
ATOM 718 C C . ARG A 1 92 ? -18.781 11.242 3.441 1 96.19 92 ARG A C 1
ATOM 720 O O . ARG A 1 92 ? -19.078 10.047 3.494 1 96.19 92 ARG A O 1
ATOM 727 N N . GLU A 1 93 ? -19.578 12.172 3.773 1 96 93 GLU A N 1
ATOM 728 C CA . GLU A 1 93 ? -20.922 11.914 4.309 1 96 93 GLU A CA 1
ATOM 729 C C . GLU A 1 93 ? -21.812 11.234 3.271 1 96 93 GLU A C 1
ATOM 731 O O . GLU A 1 93 ? -22.766 10.539 3.623 1 96 93 GLU A O 1
ATOM 736 N N . ALA A 1 94 ? -21.5 11.445 2.025 1 97.25 94 ALA A N 1
ATOM 737 C CA . ALA A 1 94 ? -22.312 10.906 0.937 1 97.25 94 ALA A CA 1
ATOM 738 C C . ALA A 1 94 ? -21.953 9.453 0.654 1 97.25 94 ALA A C 1
ATOM 740 O O . ALA A 1 94 ? -22.688 8.75 -0.042 1 97.25 94 ALA A O 1
ATOM 741 N N . LEU A 1 95 ? -20.891 8.938 1.188 1 94.25 95 LEU A N 1
ATOM 742 C CA . LEU A 1 95 ? -20.375 7.613 0.849 1 94.25 95 LEU A CA 1
ATOM 743 C C . LEU A 1 95 ? -21.109 6.523 1.622 1 94.25 95 LEU A C 1
ATOM 745 O O . LEU A 1 95 ? -21.641 6.777 2.709 1 94.25 95 LEU A O 1
ATOM 749 N N . THR A 1 96 ? -21.156 5.418 0.969 1 87.56 96 THR A N 1
ATOM 750 C CA . THR A 1 96 ? -21.516 4.211 1.701 1 87.56 96 THR A CA 1
ATOM 751 C C . THR A 1 96 ? -20.344 3.691 2.516 1 87.56 96 THR A C 1
ATOM 753 O O . THR A 1 96 ? -19.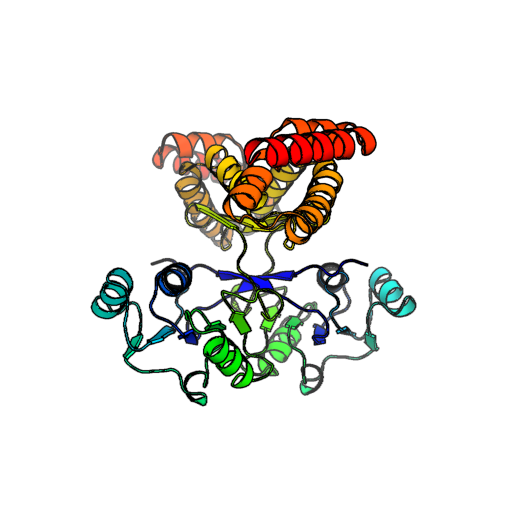188 4.094 2.289 1 87.56 96 THR A O 1
ATOM 756 N N . PRO A 1 97 ? -20.609 2.754 3.432 1 84.25 97 PRO A N 1
ATOM 757 C CA . PRO A 1 97 ? -19.562 2.301 4.348 1 84.25 97 PRO A CA 1
ATOM 758 C C . PRO A 1 97 ? -18.453 1.524 3.639 1 84.25 97 PRO A C 1
ATOM 760 O O . PRO A 1 97 ? -17.359 1.34 4.199 1 84.25 97 PRO A O 1
ATOM 763 N N . TYR A 1 98 ? -18.609 1.112 2.434 1 88.44 98 TYR A N 1
ATOM 764 C CA . TYR A 1 98 ? -17.625 0.226 1.822 1 88.44 98 TYR A CA 1
ATOM 765 C C . TYR A 1 98 ? -16.797 0.972 0.79 1 88.44 98 TYR A C 1
ATOM 767 O O . TYR A 1 98 ? -15.797 0.443 0.29 1 88.44 98 TYR A O 1
ATOM 775 N N . GLN A 1 99 ? -17.203 2.191 0.483 1 93.44 99 GLN A N 1
ATOM 776 C CA . GLN A 1 99 ? -16.422 3.002 -0.44 1 93.44 99 GLN A CA 1
ATOM 777 C C . GLN A 1 99 ? -15.195 3.596 0.254 1 93.44 99 GLN A C 1
ATOM 779 O O . GLN A 1 99 ? -15.266 4.008 1.413 1 93.44 99 GLN A O 1
ATOM 784 N N . LEU A 1 100 ? -14.078 3.584 -0.474 1 96.88 100 LEU A N 1
ATOM 785 C CA . LEU A 1 100 ? -12.836 4.121 0.07 1 96.88 100 LEU A CA 1
ATOM 786 C C . LEU A 1 100 ? -12.734 5.621 -0.186 1 96.88 100 LEU A C 1
ATOM 788 O O . LEU A 1 100 ? -13.094 6.098 -1.266 1 96.88 100 LEU A O 1
ATOM 792 N N . ILE A 1 101 ? -12.211 6.344 0.819 1 97.81 101 ILE A N 1
ATOM 793 C CA . ILE A 1 101 ? -12.086 7.785 0.613 1 97.81 101 ILE A CA 1
ATOM 794 C C . ILE A 1 101 ? -10.758 8.273 1.187 1 97.81 101 ILE A C 1
ATOM 796 O O . ILE A 1 101 ? -10.328 7.816 2.246 1 97.81 101 ILE A O 1
ATOM 800 N N . ASN A 1 102 ? -10.109 9.117 0.457 1 98.19 102 ASN A N 1
ATOM 801 C CA . ASN A 1 102 ? -8.984 9.938 0.871 1 98.19 102 ASN A CA 1
ATOM 802 C C . ASN A 1 102 ? -9.344 11.422 0.869 1 98.19 102 ASN A C 1
ATOM 804 O O . ASN A 1 102 ? -9.688 11.977 -0.174 1 98.19 102 ASN A O 1
ATOM 808 N N . ILE A 1 103 ? -9.352 11.992 2.037 1 97.69 103 ILE A N 1
ATOM 809 C CA . ILE A 1 103 ? -9.633 13.414 2.184 1 97.69 103 ILE A CA 1
ATOM 810 C C . ILE A 1 103 ? -8.32 14.195 2.271 1 97.69 103 ILE A C 1
ATOM 812 O O . ILE A 1 103 ? -7.605 14.109 3.273 1 97.69 103 ILE A O 1
ATOM 816 N N . ALA A 1 104 ? -8.047 15.039 1.298 1 93.75 104 ALA A N 1
ATOM 817 C CA . ALA A 1 104 ? -6.738 15.641 1.08 1 93.75 104 ALA A CA 1
ATOM 818 C C . ALA A 1 104 ? -6.273 16.406 2.316 1 93.75 104 ALA A C 1
ATOM 820 O O . ALA A 1 104 ? -5.09 16.391 2.658 1 93.75 104 ALA A O 1
ATOM 821 N N . ASP A 1 105 ? -7.191 17.062 3.049 1 90.75 105 ASP A N 1
ATOM 822 C CA . ASP A 1 105 ? -6.781 17.906 4.16 1 90.75 105 ASP A CA 1
ATOM 823 C C . ASP A 1 105 ? -7.051 17.234 5.5 1 90.75 105 ASP A C 1
ATOM 825 O O . ASP A 1 105 ? -6.793 17.797 6.559 1 90.75 105 ASP A O 1
ATOM 829 N N . ARG A 1 106 ? -7.559 15.977 5.434 1 91.81 106 ARG A N 1
ATOM 830 C CA . ARG A 1 106 ? -7.891 15.258 6.66 1 91.81 106 ARG A CA 1
ATOM 831 C C . ARG A 1 106 ? -7.52 13.781 6.547 1 91.81 106 ARG A C 1
ATOM 833 O O . ARG A 1 106 ? -8.398 12.914 6.488 1 91.81 106 ARG A O 1
ATOM 840 N N . PRO A 1 107 ? -6.262 13.539 6.68 1 89.25 107 PRO A N 1
ATOM 841 C CA . PRO A 1 107 ? -5.859 12.133 6.66 1 89.25 107 PRO A CA 1
ATOM 842 C C . PRO A 1 107 ? -6.477 11.32 7.805 1 89.25 107 PRO A C 1
ATOM 844 O O . PRO A 1 107 ? -6.758 10.133 7.645 1 89.25 107 PRO A O 1
ATOM 847 N N . ASP A 1 108 ? -6.77 11.945 8.891 1 88.06 108 ASP A N 1
ATOM 848 C CA . ASP A 1 108 ? -7.316 11.297 10.078 1 88.06 108 ASP A CA 1
ATOM 849 C C . ASP A 1 108 ? -8.758 10.859 9.852 1 88.06 108 ASP A C 1
ATOM 851 O O . ASP A 1 108 ? -9.273 9.992 10.555 1 88.06 108 ASP A O 1
ATOM 855 N N . ALA A 1 109 ? -9.375 11.492 8.867 1 92.25 109 ALA A N 1
ATOM 856 C CA . ALA A 1 109 ? -10.766 11.172 8.562 1 92.25 109 ALA A CA 1
ATOM 857 C C . ALA A 1 109 ? -10.875 10.344 7.293 1 92.25 109 ALA A C 1
ATOM 859 O O . ALA A 1 109 ? -11.984 10.07 6.812 1 92.25 109 ALA A O 1
ATOM 860 N N . SER A 1 110 ? -9.773 9.938 6.758 1 96.12 110 SER A N 1
ATOM 861 C CA . SER A 1 110 ? -9.719 9.148 5.535 1 96.12 110 SER A CA 1
ATOM 862 C C . SER A 1 110 ? -9.75 7.652 5.84 1 96.12 110 SER A C 1
ATOM 864 O O . SER A 1 110 ? -9.352 7.227 6.926 1 96.12 110 SER A O 1
ATOM 866 N N . THR A 1 111 ? -10.312 6.879 4.934 1 95.75 111 THR A N 1
ATOM 867 C CA . THR A 1 111 ? -10.297 5.434 5.098 1 95.75 111 THR A CA 1
ATOM 868 C C . THR A 1 111 ? -9.047 4.824 4.473 1 95.75 111 THR A C 1
ATOM 870 O O . THR A 1 111 ? -8.742 3.65 4.691 1 95.75 111 THR A O 1
ATOM 873 N N . PHE A 1 112 ? -8.352 5.602 3.705 1 97.31 112 PHE A N 1
ATOM 874 C CA . PHE A 1 112 ? -7.027 5.199 3.24 1 97.31 112 PHE A CA 1
ATOM 875 C C . PHE A 1 112 ? -6.156 6.414 2.951 1 97.31 112 PHE A C 1
ATOM 877 O O . PHE A 1 112 ? -6.672 7.52 2.762 1 97.31 112 PHE A O 1
ATOM 884 N N . THR A 1 113 ? -4.852 6.211 2.893 1 96.94 113 THR A N 1
ATOM 885 C CA . THR A 1 113 ? -3.881 7.211 2.459 1 96.94 113 THR A CA 1
ATOM 886 C C . THR A 1 113 ? -2.928 6.621 1.423 1 96.94 113 THR A C 1
ATOM 888 O O . THR A 1 113 ? -2.951 5.414 1.164 1 96.94 113 THR A O 1
ATOM 891 N N . VAL A 1 114 ? -2.248 7.488 0.801 1 96.81 114 VAL A N 1
ATOM 892 C CA . VAL A 1 114 ? -1.302 7.066 -0.226 1 96.81 114 VAL A CA 1
ATOM 893 C C . VAL A 1 114 ? 0.127 7.242 0.284 1 96.81 114 VAL A C 1
ATOM 895 O O . VAL A 1 114 ? 0.521 8.344 0.677 1 96.81 114 VAL A O 1
ATOM 898 N N . PRO A 1 115 ? 0.883 6.172 0.363 1 97.5 115 PRO A N 1
ATOM 899 C CA . PRO A 1 115 ? 2.262 6.293 0.84 1 97.5 115 PRO A CA 1
ATOM 900 C C . PRO A 1 115 ? 3.172 7 -0.163 1 97.5 115 PRO A C 1
ATOM 902 O O . PRO A 1 115 ? 2.832 7.105 -1.344 1 97.5 115 PRO A O 1
ATOM 905 N N . ALA A 1 116 ? 4.297 7.531 0.364 1 97.81 116 ALA A N 1
ATOM 906 C CA . ALA A 1 116 ? 5.344 7.965 -0.562 1 97.81 116 ALA A CA 1
ATOM 907 C C . ALA A 1 116 ? 5.84 6.797 -1.409 1 97.81 116 ALA A C 1
ATOM 909 O O . ALA A 1 116 ? 5.863 5.652 -0.948 1 97.81 116 ALA A O 1
ATOM 910 N N . GLN A 1 117 ? 6.203 7.098 -2.648 1 97.81 117 GLN A N 1
ATOM 911 C CA . GLN A 1 117 ? 6.469 5.938 -3.49 1 97.81 117 GLN A CA 1
ATOM 912 C C . GLN A 1 117 ? 7.598 6.223 -4.477 1 97.81 117 GLN A C 1
ATOM 914 O O . GLN A 1 117 ? 7.832 7.375 -4.844 1 97.81 117 GLN A O 1
ATOM 919 N N . LEU A 1 118 ? 8.289 5.25 -4.863 1 98.12 118 LEU A N 1
ATOM 920 C CA . LEU A 1 118 ? 9.234 5.168 -5.973 1 98.12 118 LEU A CA 1
ATOM 921 C C . LEU A 1 118 ? 8.805 4.102 -6.973 1 98.12 118 LEU A C 1
ATOM 923 O O . LEU A 1 118 ? 8.656 2.932 -6.613 1 98.12 118 LEU A O 1
ATOM 927 N N . ARG A 1 119 ? 8.648 4.523 -8.18 1 96.44 119 ARG A N 1
ATOM 928 C CA . ARG A 1 119 ? 8.273 3.561 -9.211 1 96.44 119 ARG A CA 1
ATOM 929 C C . ARG A 1 119 ? 9.344 3.459 -10.289 1 96.44 119 ARG A C 1
ATOM 931 O O . ARG A 1 119 ? 9.852 4.477 -10.766 1 96.44 119 ARG A O 1
ATOM 938 N N . ARG A 1 120 ? 9.734 2.283 -10.547 1 96.88 120 ARG A N 1
ATOM 939 C CA . ARG A 1 120 ? 10.531 1.886 -11.703 1 96.88 120 ARG A CA 1
ATOM 940 C C . ARG A 1 120 ? 9.812 0.823 -12.523 1 96.88 120 ARG A C 1
ATOM 942 O O . ARG A 1 120 ? 10.055 -0.374 -12.352 1 96.88 120 ARG A O 1
ATOM 949 N N . GLY A 1 121 ? 8.914 1.345 -13.484 1 94.75 121 GLY A N 1
ATOM 950 C CA . GLY A 1 121 ? 8.109 0.364 -14.188 1 94.75 121 GLY A CA 1
ATOM 951 C C . GLY A 1 121 ? 7.27 -0.501 -13.266 1 94.75 121 GLY A C 1
ATOM 952 O O . GLY A 1 121 ? 6.488 0.014 -12.461 1 94.75 121 GLY A O 1
ATOM 953 N N . ARG A 1 122 ? 7.535 -1.825 -13.273 1 96.5 122 ARG A N 1
ATOM 954 C CA . ARG A 1 122 ? 6.77 -2.787 -12.492 1 96.5 122 ARG A CA 1
ATOM 955 C C . ARG A 1 122 ? 7.203 -2.771 -11.023 1 96.5 122 ARG A C 1
ATOM 957 O O . ARG A 1 122 ? 6.508 -3.303 -10.164 1 96.5 122 ARG A O 1
ATOM 964 N N . LEU A 1 123 ? 8.359 -2.211 -10.781 1 98.12 123 LEU A N 1
ATOM 965 C CA . LEU A 1 123 ? 8.859 -2.154 -9.414 1 98.12 123 LEU A CA 1
ATOM 966 C C . LEU A 1 123 ? 8.273 -0.958 -8.672 1 98.12 123 LEU A C 1
ATOM 968 O O . LEU A 1 123 ? 8.414 0.183 -9.117 1 98.12 123 LEU A O 1
ATOM 972 N N . LEU A 1 124 ? 7.598 -1.243 -7.605 1 98.44 124 LEU A N 1
ATOM 973 C CA . LEU A 1 124 ? 7.07 -0.185 -6.75 1 98.44 124 LEU A CA 1
ATOM 974 C C . LEU A 1 124 ? 7.586 -0.333 -5.32 1 98.44 124 LEU A C 1
ATOM 976 O O . LEU A 1 124 ? 7.469 -1.405 -4.723 1 98.44 124 LEU A O 1
ATOM 980 N N . MET A 1 125 ? 8.203 0.672 -4.844 1 98.75 125 MET A N 1
ATOM 981 C CA . MET A 1 125 ? 8.602 0.768 -3.441 1 98.75 125 MET A CA 1
ATOM 982 C C . MET A 1 125 ? 7.879 1.917 -2.748 1 98.75 125 MET A C 1
ATOM 984 O O . MET A 1 125 ? 7.758 3.008 -3.309 1 98.75 125 MET A O 1
ATOM 988 N N . THR A 1 126 ? 7.344 1.631 -1.601 1 98.75 126 THR A N 1
ATOM 989 C CA . THR A 1 126 ? 6.641 2.691 -0.886 1 98.75 126 THR A CA 1
ATOM 990 C C . THR A 1 126 ? 7.199 2.852 0.526 1 98.75 126 THR A C 1
ATOM 992 O O . THR A 1 126 ? 7.812 1.93 1.065 1 98.75 126 THR A O 1
ATOM 995 N N . VAL A 1 127 ? 7.059 4.047 1.089 1 98.81 127 VAL A N 1
ATOM 996 C CA . VAL A 1 127 ? 7.461 4.367 2.453 1 98.81 127 VAL A CA 1
ATOM 997 C C . VAL A 1 127 ? 6.328 5.086 3.176 1 98.81 127 VAL A C 1
ATOM 999 O O . VAL A 1 127 ? 5.766 6.055 2.654 1 98.81 127 VAL A O 1
ATOM 1002 N N . ALA A 1 128 ? 5.98 4.594 4.289 1 97.94 128 ALA A N 1
ATOM 1003 C CA . ALA A 1 128 ? 5 5.223 5.172 1 97.94 128 ALA A CA 1
ATOM 1004 C C . ALA A 1 128 ? 5.523 5.301 6.605 1 97.94 128 ALA A C 1
ATOM 1006 O O . ALA A 1 128 ? 6.246 4.41 7.059 1 97.94 128 ALA A O 1
ATOM 1007 N N . THR A 1 129 ? 5.164 6.359 7.348 1 97.31 129 THR A N 1
ATOM 1008 C CA . THR A 1 129 ? 5.66 6.547 8.711 1 97.31 129 THR A CA 1
ATOM 1009 C C . THR A 1 129 ? 4.504 6.699 9.688 1 97.31 129 THR A C 1
ATOM 1011 O O . THR A 1 129 ? 4.676 7.266 10.773 1 97.31 129 THR A O 1
ATOM 1014 N N . GLU A 1 130 ? 3.316 6.367 9.281 1 94 130 GLU A N 1
ATOM 1015 C CA . GLU A 1 130 ? 2.131 6.496 10.117 1 94 130 GLU A CA 1
ATOM 1016 C C . GLU A 1 130 ? 1.984 7.918 10.656 1 94 130 GLU A C 1
ATOM 1018 O O . GLU A 1 130 ? 1.729 8.117 11.844 1 94 130 GLU A O 1
ATOM 1023 N N . GLY A 1 131 ? 2.271 8.898 9.828 1 91.31 131 GLY A N 1
ATOM 1024 C CA . GLY A 1 131 ? 2.088 10.297 10.195 1 91.31 131 GLY A CA 1
ATOM 1025 C C . GLY A 1 131 ? 3.246 10.859 10.992 1 91.31 131 GLY A C 1
ATOM 1026 O O . GLY A 1 131 ? 3.283 12.055 11.281 1 91.31 131 GLY A O 1
ATOM 1027 N N . ALA A 1 132 ? 4.254 10.07 11.273 1 94.75 132 ALA A N 1
ATOM 1028 C CA . ALA A 1 132 ? 5.363 10.5 12.125 1 94.75 132 ALA A CA 1
ATOM 1029 C C . ALA A 1 132 ? 6.203 11.57 11.43 1 94.75 132 ALA A C 1
ATOM 1031 O O . ALA A 1 132 ? 6.629 12.539 12.062 1 94.75 132 ALA A O 1
ATOM 1032 N N . SER A 1 133 ? 6.43 11.391 10.164 1 96.5 133 SER A N 1
ATOM 1033 C CA . SER A 1 133 ? 7.301 12.336 9.469 1 96.5 133 SER A CA 1
ATOM 1034 C C . SER A 1 133 ? 7.121 12.242 7.957 1 96.5 133 SER A C 1
ATOM 1036 O O . SER A 1 133 ? 7.805 11.461 7.293 1 96.5 133 SER A O 1
ATOM 1038 N N . PRO A 1 134 ? 6.285 13.039 7.414 1 94.44 134 PRO A N 1
ATOM 1039 C CA . PRO A 1 134 ? 6.191 13.102 5.957 1 94.44 134 PRO A CA 1
ATOM 1040 C C . PRO A 1 134 ? 7.535 13.383 5.289 1 94.44 134 PRO A C 1
ATOM 1042 O O . PRO A 1 134 ? 7.828 12.828 4.227 1 94.44 134 PRO A O 1
ATOM 1045 N N . GLY A 1 135 ? 8.305 14.227 5.977 1 97.19 135 GLY A N 1
ATOM 1046 C CA . GLY A 1 135 ? 9.625 14.539 5.461 1 97.19 135 GLY A CA 1
ATOM 1047 C C . GLY A 1 135 ? 10.539 13.328 5.387 1 97.19 135 GLY A C 1
ATOM 1048 O O . GLY A 1 135 ? 11.289 13.172 4.422 1 97.19 135 GLY A O 1
ATOM 1049 N N . LEU A 1 136 ? 10.5 12.523 6.406 1 98.25 136 LEU A N 1
ATOM 1050 C CA . LEU A 1 136 ? 11.312 11.312 6.391 1 98.25 136 LEU A CA 1
ATOM 1051 C C . LEU A 1 136 ? 10.898 10.391 5.25 1 98.25 136 LEU A C 1
ATOM 1053 O O . LEU A 1 136 ? 11.75 9.82 4.562 1 98.25 136 LEU A O 1
ATOM 1057 N N . ALA A 1 137 ? 9.594 10.188 5.09 1 98.25 137 ALA A N 1
ATOM 1058 C CA . ALA A 1 137 ? 9.102 9.359 3.998 1 98.25 137 ALA A CA 1
ATOM 1059 C C . ALA A 1 137 ? 9.68 9.812 2.658 1 98.25 137 ALA A C 1
ATOM 1061 O O . ALA A 1 137 ? 10.18 9 1.88 1 98.25 137 ALA A O 1
ATOM 1062 N N . ARG A 1 138 ? 9.672 11.102 2.436 1 97.44 138 ARG A N 1
ATOM 1063 C CA . ARG A 1 138 ? 10.195 11.656 1.19 1 97.44 138 ARG A CA 1
ATOM 1064 C C . ARG A 1 138 ? 11.703 11.453 1.09 1 97.44 138 ARG A C 1
ATOM 1066 O O . ARG A 1 138 ? 12.219 11.102 0.027 1 97.44 138 ARG A O 1
ATOM 1073 N N . LYS A 1 139 ? 12.336 11.727 2.146 1 98.12 139 LYS A N 1
ATOM 1074 C CA . LYS A 1 139 ? 13.789 11.547 2.184 1 98.12 139 LYS A CA 1
ATOM 1075 C C . LYS A 1 139 ? 14.172 10.109 1.845 1 98.12 139 LYS A C 1
ATOM 1077 O O . LYS A 1 139 ? 15.07 9.875 1.037 1 98.12 139 LYS A O 1
ATOM 1082 N N . LEU A 1 140 ? 13.477 9.188 2.459 1 98.44 140 LEU A N 1
ATOM 1083 C CA . LEU A 1 140 ? 13.789 7.777 2.236 1 98.44 140 LEU A CA 1
ATOM 1084 C C . LEU A 1 140 ? 13.484 7.371 0.801 1 98.44 140 LEU A C 1
ATOM 1086 O O . LEU A 1 140 ? 14.227 6.602 0.193 1 98.44 140 LEU A O 1
ATOM 1090 N N . VAL A 1 141 ? 12.422 7.844 0.259 1 98.62 141 VAL A N 1
ATOM 1091 C CA . VAL A 1 141 ? 12.109 7.566 -1.139 1 98.62 141 VAL A CA 1
ATOM 1092 C C . VAL A 1 141 ? 13.211 8.117 -2.035 1 98.62 141 VAL A C 1
ATOM 1094 O O . VAL A 1 141 ? 13.609 7.469 -3.01 1 98.62 141 VAL A O 1
ATOM 1097 N N . SER A 1 142 ? 13.648 9.328 -1.737 1 98 142 SER A N 1
ATOM 1098 C CA . SER A 1 142 ? 14.758 9.906 -2.496 1 98 142 SER A CA 1
ATOM 1099 C C . SER A 1 142 ? 16 9.023 -2.418 1 98 142 SER A C 1
ATOM 1101 O O . SER A 1 142 ? 16.656 8.766 -3.432 1 98 142 SER A O 1
ATOM 1103 N N . GLU A 1 143 ? 16.297 8.539 -1.258 1 97.81 143 GLU A N 1
ATOM 1104 C CA . GLU A 1 143 ? 17.422 7.629 -1.068 1 97.81 143 GLU A CA 1
ATOM 1105 C C . GLU A 1 143 ? 17.25 6.352 -1.882 1 97.81 143 GLU A C 1
ATOM 1107 O O . GLU A 1 143 ? 18.188 5.883 -2.529 1 97.81 143 GLU A O 1
ATOM 1112 N N . LEU A 1 144 ? 16.062 5.793 -1.807 1 98.5 144 LEU A N 1
ATOM 1113 C CA . LEU A 1 144 ? 15.758 4.609 -2.602 1 98.5 144 LEU A CA 1
ATOM 1114 C C . LEU A 1 144 ? 15.953 4.883 -4.086 1 98.5 144 LEU A C 1
ATOM 1116 O O . LEU A 1 144 ? 16.438 4.02 -4.824 1 98.5 144 LEU A O 1
ATOM 1120 N N . GLY A 1 145 ? 15.523 6.09 -4.484 1 98.06 145 GLY A N 1
ATOM 1121 C CA . GLY A 1 145 ? 15.68 6.477 -5.875 1 98.06 145 GLY A CA 1
ATOM 1122 C C . GLY A 1 145 ? 17.125 6.441 -6.352 1 98.06 145 GLY A C 1
ATOM 1123 O O . GLY A 1 145 ? 17.391 6.141 -7.516 1 98.06 145 GLY A O 1
ATOM 1124 N N . GLU A 1 146 ? 18 6.742 -5.48 1 96.94 146 GLU A N 1
ATOM 1125 C CA . GLU A 1 146 ? 19.422 6.699 -5.801 1 96.94 146 GLU A CA 1
ATOM 1126 C C . GLU A 1 146 ? 19.938 5.262 -5.863 1 96.94 146 GLU A C 1
ATOM 1128 O O . GLU A 1 146 ? 20.734 4.922 -6.734 1 96.94 146 GLU A O 1
ATOM 1133 N N . ALA A 1 147 ? 19.469 4.465 -5.02 1 96.69 147 ALA A N 1
ATOM 1134 C CA . ALA A 1 147 ? 19.922 3.084 -4.91 1 96.69 147 ALA A CA 1
ATOM 1135 C C . ALA A 1 147 ? 19.281 2.201 -5.977 1 96.69 147 ALA A C 1
ATOM 1137 O O . ALA A 1 147 ? 19.922 1.27 -6.48 1 96.69 147 ALA A O 1
ATOM 1138 N N . TYR A 1 148 ? 18.047 2.43 -6.242 1 97.62 148 TYR A N 1
ATOM 1139 C CA . TYR A 1 148 ? 17.281 1.672 -7.219 1 97.62 148 TYR A CA 1
ATOM 1140 C C . TYR A 1 148 ? 16.906 2.545 -8.414 1 97.62 148 TYR A C 1
ATOM 1142 O O . TYR A 1 148 ? 15.766 3.014 -8.516 1 97.62 148 TYR A O 1
ATOM 1150 N N . ASP A 1 149 ? 17.797 2.621 -9.328 1 95.88 149 ASP A N 1
ATOM 1151 C CA . ASP A 1 149 ? 17.688 3.586 -10.414 1 95.88 149 ASP A CA 1
ATOM 1152 C C . ASP A 1 149 ? 16.875 3.016 -11.57 1 95.88 149 ASP A C 1
ATOM 1154 O O . ASP A 1 149 ? 16.172 2.01 -11.406 1 95.88 149 ASP A O 1
ATOM 1158 N N . GLU A 1 150 ? 16.938 3.615 -12.688 1 95.12 150 GLU A N 1
ATOM 1159 C CA . GLU A 1 150 ? 16.094 3.303 -13.836 1 95.12 150 GLU A CA 1
ATOM 1160 C C . GLU A 1 150 ? 16.422 1.928 -14.406 1 95.12 150 GLU A C 1
ATOM 1162 O O . GLU A 1 150 ? 15.617 1.341 -15.133 1 95.12 150 GLU A O 1
ATOM 1167 N N . THR A 1 151 ? 17.609 1.422 -14.047 1 95.56 151 THR A N 1
ATOM 1168 C CA . THR A 1 151 ? 18 0.092 -14.5 1 95.56 151 THR A CA 1
ATOM 1169 C C . THR A 1 151 ? 16.984 -0.954 -14.047 1 95.56 151 THR A C 1
ATOM 1171 O O . THR A 1 151 ? 16.75 -1.947 -14.75 1 95.56 151 THR A O 1
ATOM 1174 N N . TYR A 1 152 ? 16.375 -0.694 -13.008 1 96.81 152 TYR A N 1
ATOM 1175 C CA . TYR A 1 152 ? 15.43 -1.663 -12.445 1 96.81 152 TYR A CA 1
ATOM 1176 C C . TYR A 1 152 ? 14.188 -1.782 -13.312 1 96.81 152 TYR A C 1
ATOM 1178 O O . TYR A 1 152 ? 13.461 -2.775 -13.234 1 96.81 152 TYR A O 1
ATOM 1186 N N . GLU A 1 153 ? 13.867 -0.763 -14.062 1 95.62 153 GLU A N 1
ATOM 1187 C CA . GLU A 1 153 ? 12.758 -0.897 -15 1 95.62 153 GLU A CA 1
ATOM 1188 C C . GLU A 1 153 ? 13.023 -2.006 -16.016 1 95.62 153 GLU A C 1
ATOM 1190 O O . GLU A 1 153 ? 12.18 -2.883 -16.219 1 95.62 153 GLU A O 1
ATOM 1195 N N . VAL A 1 154 ? 14.219 -1.964 -16.547 1 94.69 154 VAL A N 1
ATOM 1196 C CA . VAL A 1 154 ? 14.625 -2.957 -17.547 1 94.69 154 VAL A CA 1
ATOM 1197 C C . VAL A 1 154 ? 14.75 -4.328 -16.875 1 94.69 154 VAL A C 1
ATOM 1199 O O . VAL A 1 154 ? 14.242 -5.324 -17.391 1 94.69 154 VAL A O 1
ATOM 1202 N N . TYR A 1 155 ? 15.375 -4.359 -15.781 1 96.56 155 TYR A N 1
ATOM 1203 C CA . TYR A 1 155 ? 15.648 -5.59 -15.047 1 96.56 155 TYR A CA 1
ATOM 1204 C C . TYR A 1 155 ? 14.352 -6.301 -14.672 1 96.56 155 TYR A C 1
ATOM 1206 O O . TYR A 1 155 ? 14.195 -7.492 -14.938 1 96.56 155 TYR A O 1
ATOM 1214 N N . VAL A 1 156 ? 13.375 -5.586 -14.148 1 97.44 156 VAL A N 1
ATOM 1215 C CA . VAL A 1 156 ? 12.141 -6.195 -13.664 1 97.44 156 VAL A CA 1
ATOM 1216 C C . VAL A 1 156 ? 11.281 -6.629 -14.844 1 97.44 156 VAL A C 1
ATOM 1218 O O . VAL A 1 156 ? 10.617 -7.664 -14.789 1 97.44 156 VAL A O 1
ATOM 1221 N N . ASP A 1 157 ? 11.289 -5.883 -15.906 1 95.56 157 ASP A N 1
ATOM 1222 C CA . ASP A 1 157 ? 10.594 -6.301 -17.109 1 95.56 157 ASP A CA 1
ATOM 1223 C C . ASP A 1 157 ? 11.156 -7.617 -17.641 1 95.56 157 ASP A C 1
ATOM 1225 O O . ASP A 1 157 ? 10.406 -8.5 -18.062 1 95.56 157 ASP A O 1
ATOM 1229 N N . PHE A 1 158 ? 12.477 -7.641 -17.625 1 96.75 158 PHE A N 1
ATOM 1230 C CA . PHE A 1 158 ? 13.141 -8.875 -18.031 1 96.75 158 PHE A CA 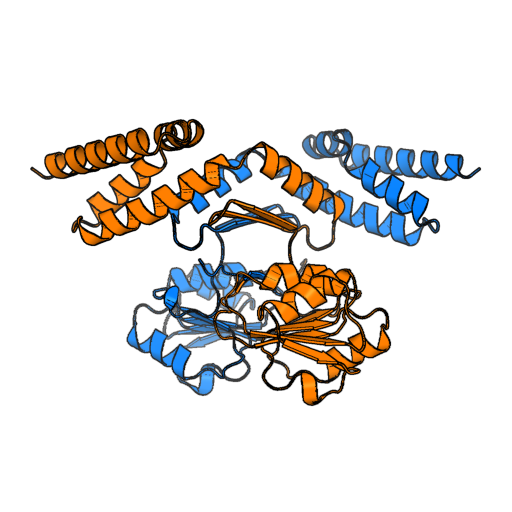1
ATOM 1231 C C . PHE A 1 158 ? 12.711 -10.039 -17.141 1 96.75 158 PHE A C 1
ATOM 1233 O O . PHE A 1 158 ? 12.375 -11.117 -17.641 1 96.75 158 PHE A O 1
ATOM 1240 N N . LEU A 1 159 ? 12.688 -9.852 -15.891 1 97.38 159 LEU A N 1
ATOM 1241 C CA . LEU A 1 159 ? 12.312 -10.906 -14.953 1 97.38 159 LEU A CA 1
ATOM 1242 C C . LEU A 1 159 ? 10.883 -11.383 -15.219 1 97.38 159 LEU A C 1
ATOM 1244 O O . LEU A 1 159 ? 10.594 -12.578 -15.125 1 97.38 159 LEU A O 1
ATOM 1248 N N . ALA A 1 160 ? 10.008 -10.461 -15.523 1 96.5 160 ALA A N 1
ATOM 1249 C CA . ALA A 1 160 ? 8.617 -10.805 -15.812 1 96.5 160 ALA A CA 1
ATOM 1250 C C . ALA A 1 160 ? 8.516 -11.75 -17 1 96.5 160 ALA A C 1
ATOM 1252 O O . ALA A 1 160 ? 7.82 -12.766 -16.938 1 96.5 160 ALA A O 1
ATOM 1253 N N . GLU A 1 161 ? 9.234 -11.406 -18 1 96.88 161 GLU A N 1
ATOM 1254 C CA . GLU A 1 161 ? 9.203 -12.219 -19.203 1 96.88 161 GLU A CA 1
ATOM 1255 C C . GLU A 1 161 ? 9.906 -13.555 -18.984 1 96.88 161 GLU A C 1
ATOM 1257 O O . GLU A 1 161 ? 9.422 -14.594 -19.438 1 96.88 161 GLU A O 1
ATOM 1262 N N . ALA A 1 162 ? 11.031 -13.484 -18.344 1 97.5 162 ALA A N 1
ATOM 1263 C CA . ALA A 1 162 ? 11.75 -14.711 -18.016 1 97.5 162 ALA A CA 1
ATOM 1264 C C . ALA A 1 162 ? 10.875 -15.664 -17.203 1 97.5 162 ALA A C 1
ATOM 1266 O O . ALA A 1 162 ? 10.852 -16.875 -17.469 1 97.5 162 ALA A O 1
ATOM 1267 N N . ARG A 1 163 ? 10.195 -15.133 -16.25 1 96.25 163 ARG A N 1
ATOM 1268 C CA . ARG A 1 163 ? 9.305 -15.945 -15.43 1 96.25 163 ARG A CA 1
ATOM 1269 C C . ARG A 1 163 ? 8.219 -16.594 -16.281 1 96.25 163 ARG A C 1
ATOM 1271 O O . ARG A 1 163 ? 7.93 -17.781 -16.109 1 96.25 163 ARG A O 1
ATOM 1278 N N . ARG A 1 164 ? 7.637 -15.852 -17.109 1 96.06 164 ARG A N 1
ATOM 1279 C CA . ARG A 1 164 ? 6.609 -16.375 -18 1 96.06 164 ARG A CA 1
ATOM 1280 C C . ARG A 1 164 ? 7.133 -17.562 -18.797 1 96.06 164 ARG A C 1
ATOM 1282 O O . ARG A 1 164 ? 6.473 -18.594 -18.891 1 96.06 164 ARG A O 1
ATOM 1289 N N . ILE A 1 165 ? 8.32 -17.453 -19.312 1 96.81 165 ILE A N 1
ATOM 1290 C CA . ILE A 1 165 ? 8.938 -18.484 -20.141 1 96.81 165 ILE A CA 1
ATOM 1291 C C . ILE A 1 165 ? 9.211 -19.719 -19.297 1 96.81 165 ILE A C 1
ATOM 1293 O O . ILE A 1 165 ? 8.898 -20.844 -19.703 1 96.81 165 ILE A O 1
ATOM 1297 N N . VAL A 1 166 ? 9.742 -19.531 -18.141 1 96.88 166 VAL A N 1
ATOM 1298 C CA . VAL A 1 166 ? 10.078 -20.641 -17.25 1 96.88 166 VAL A CA 1
ATOM 1299 C C . VAL A 1 166 ? 8.805 -21.391 -16.859 1 96.88 166 VAL A C 1
ATOM 1301 O O . VAL A 1 166 ? 8.773 -22.625 -16.891 1 96.88 166 VAL A O 1
ATOM 1304 N N . LEU A 1 167 ? 7.754 -20.672 -16.531 1 94.75 167 LEU A N 1
ATOM 1305 C CA . LEU A 1 167 ? 6.492 -21.297 -16.125 1 94.75 167 LEU A CA 1
ATOM 1306 C C . LEU A 1 167 ? 5.879 -22.094 -17.266 1 94.75 167 LEU A C 1
ATOM 1308 O O . LEU A 1 167 ? 5.242 -23.125 -17.047 1 94.75 167 LEU A O 1
ATOM 1312 N N . GLU A 1 168 ? 6.121 -21.672 -18.438 1 95 168 GLU A N 1
ATOM 1313 C CA . GLU A 1 168 ? 5.559 -22.312 -19.625 1 95 168 GLU A CA 1
ATOM 1314 C C . GLU A 1 168 ? 6.375 -23.531 -20.031 1 95 168 GLU A C 1
ATOM 1316 O O . GLU A 1 168 ? 5.816 -24.547 -20.469 1 95 168 GLU A O 1
ATOM 1321 N N . GLN A 1 169 ? 7.652 -23.5 -19.766 1 93.69 169 GLN A N 1
ATOM 1322 C CA . GLN A 1 169 ? 8.516 -24.484 -20.438 1 93.69 169 GLN A CA 1
ATOM 1323 C C . GLN A 1 169 ? 9.078 -25.484 -19.438 1 93.69 169 GLN A C 1
ATOM 1325 O O . GLN A 1 169 ? 9.586 -26.531 -19.812 1 93.69 169 GLN A O 1
ATOM 1330 N N . VAL A 1 170 ? 9.102 -25.078 -18.219 1 94 170 VAL A N 1
ATOM 1331 C CA . VAL A 1 170 ? 9.711 -25.938 -17.203 1 94 170 VAL A CA 1
ATOM 1332 C C . VAL A 1 170 ? 8.617 -26.594 -16.359 1 94 170 VAL A C 1
ATOM 1334 O O . VAL A 1 170 ? 7.863 -25.891 -15.672 1 94 170 VAL A O 1
ATOM 1337 N N . GLU A 1 171 ? 8.578 -27.922 -16.266 1 90.94 171 GLU A N 1
ATOM 1338 C CA . GLU A 1 171 ? 7.508 -28.641 -15.594 1 90.94 171 GLU A CA 1
ATOM 1339 C C . GLU A 1 171 ? 7.836 -28.859 -14.117 1 90.94 171 GLU A C 1
ATOM 1341 O O . GLU A 1 171 ? 6.961 -28.75 -13.258 1 90.94 171 GLU A O 1
ATOM 1346 N N . SER A 1 172 ? 9.062 -29.156 -13.828 1 93 172 SER A N 1
ATOM 1347 C CA . SER A 1 172 ? 9.484 -29.484 -12.469 1 93 172 SER A CA 1
ATOM 1348 C C . SER A 1 172 ? 9.422 -28.266 -11.555 1 93 172 SER A C 1
ATOM 1350 O O . SER A 1 172 ? 10.125 -27.281 -11.773 1 93 172 SER A O 1
ATOM 1352 N N . PRO A 1 173 ? 8.594 -28.359 -10.516 1 92.25 173 PRO A N 1
ATOM 1353 C CA . PRO A 1 173 ? 8.547 -27.25 -9.57 1 92.25 173 PRO A CA 1
ATOM 1354 C C . PRO A 1 173 ? 9.898 -26.953 -8.922 1 92.25 173 PRO A C 1
ATOM 1356 O O . PRO A 1 173 ? 10.227 -25.797 -8.664 1 92.25 173 PRO A O 1
ATOM 1359 N N . HIS A 1 174 ? 10.617 -27.984 -8.648 1 93.81 174 HIS A N 1
ATOM 1360 C CA . HIS A 1 174 ? 11.945 -27.828 -8.055 1 93.81 174 HIS A CA 1
ATOM 1361 C C . HIS A 1 174 ? 12.883 -27.062 -8.992 1 93.81 174 HIS A C 1
ATOM 1363 O O . HIS A 1 174 ? 13.594 -26.156 -8.562 1 93.81 174 HIS A O 1
ATOM 1369 N N . GLN A 1 175 ? 12.789 -27.406 -10.219 1 94 175 GLN A N 1
ATOM 1370 C CA . GLN A 1 175 ? 13.609 -26.719 -11.211 1 94 175 GLN A CA 1
ATOM 1371 C C . GLN A 1 175 ? 13.188 -25.266 -11.367 1 94 175 GLN A C 1
ATOM 1373 O O . GLN A 1 175 ? 14.039 -24.375 -11.492 1 94 175 GLN A O 1
ATOM 1378 N N . ARG A 1 176 ? 11.922 -25.031 -11.383 1 95.69 176 ARG A N 1
ATOM 1379 C CA . ARG A 1 176 ? 11.422 -23.656 -11.492 1 95.69 176 ARG A CA 1
ATOM 1380 C C . ARG A 1 176 ? 11.938 -22.797 -10.344 1 95.69 176 ARG A C 1
ATOM 1382 O O . ARG A 1 176 ? 12.438 -21.688 -10.57 1 95.69 176 ARG A O 1
ATOM 1389 N N . ARG A 1 177 ? 11.875 -23.328 -9.172 1 94.81 177 ARG A N 1
ATOM 1390 C CA . ARG A 1 177 ? 12.328 -22.594 -7.992 1 94.81 177 ARG A CA 1
ATOM 1391 C C . ARG A 1 177 ? 13.812 -22.25 -8.086 1 94.81 177 ARG A C 1
ATOM 1393 O O . ARG A 1 177 ? 14.227 -21.141 -7.75 1 94.81 177 ARG A O 1
ATOM 1400 N N . ARG A 1 178 ? 14.531 -23.234 -8.5 1 95.19 178 ARG A N 1
ATOM 1401 C CA . ARG A 1 178 ? 15.969 -23.031 -8.672 1 95.19 178 ARG A CA 1
ATOM 1402 C C . ARG A 1 178 ? 16.25 -21.938 -9.688 1 95.19 178 ARG A C 1
ATOM 1404 O O . ARG A 1 178 ? 17.094 -21.062 -9.445 1 95.19 178 ARG A O 1
ATOM 1411 N N . LEU A 1 179 ? 15.578 -22.016 -10.805 1 96.5 179 LEU A N 1
ATOM 1412 C CA . LEU A 1 179 ? 15.75 -21.016 -11.852 1 96.5 179 LEU A CA 1
ATOM 1413 C C . LEU A 1 179 ? 15.367 -19.625 -11.359 1 96.5 179 LEU A C 1
ATOM 1415 O O . LEU A 1 179 ? 16.094 -18.656 -11.594 1 96.5 179 LEU A O 1
ATOM 1419 N N . PHE A 1 180 ? 14.281 -19.516 -10.664 1 96.62 180 PHE A N 1
ATOM 1420 C CA . PHE A 1 180 ? 13.812 -18.234 -10.148 1 96.62 180 PHE A CA 1
ATOM 1421 C C . PHE A 1 180 ? 14.828 -17.641 -9.188 1 96.62 180 PHE A C 1
ATOM 1423 O O . PHE A 1 180 ? 15.062 -16.422 -9.203 1 96.62 180 PHE A O 1
ATOM 1430 N N . LYS A 1 181 ? 15.445 -18.438 -8.422 1 96.5 181 LYS A N 1
ATOM 1431 C CA . LYS A 1 181 ? 16.469 -17.984 -7.504 1 96.5 181 LYS A CA 1
ATOM 1432 C C . LYS A 1 181 ? 17.703 -17.484 -8.258 1 96.5 181 LYS A C 1
ATOM 1434 O O . LYS A 1 181 ? 18.25 -16.422 -7.941 1 96.5 181 LYS A O 1
ATOM 1439 N N . GLN A 1 182 ? 18.078 -18.219 -9.234 1 96.5 182 GLN A N 1
ATOM 1440 C CA . GLN A 1 182 ? 19.281 -17.906 -9.992 1 96.5 182 GLN A CA 1
ATOM 1441 C C . GLN A 1 182 ? 19.094 -16.625 -10.812 1 96.5 182 GLN A C 1
ATOM 1443 O O . GLN A 1 182 ? 20.047 -15.891 -11.055 1 96.5 182 GLN A O 1
ATOM 1448 N N . LEU A 1 183 ? 17.906 -16.375 -11.211 1 96.31 183 LEU A N 1
ATOM 1449 C CA . LEU A 1 183 ? 17.594 -15.172 -11.984 1 96.31 183 LEU A CA 1
ATOM 1450 C C . LEU A 1 183 ? 17.859 -13.914 -11.156 1 96.31 183 LEU A C 1
ATOM 1452 O O . LEU A 1 183 ? 17.953 -12.812 -11.703 1 96.31 183 LEU A O 1
ATOM 1456 N N . LEU A 1 184 ? 17.969 -14.047 -9.859 1 97.25 184 LEU A N 1
ATOM 1457 C CA . LEU A 1 184 ? 18.141 -12.906 -8.969 1 97.25 184 LEU A CA 1
ATOM 1458 C C . LEU A 1 184 ? 19.625 -12.648 -8.703 1 97.25 184 LEU A C 1
ATOM 1460 O O . LEU A 1 184 ? 19.969 -11.734 -7.953 1 97.25 184 LEU A O 1
ATOM 1464 N N . ASP A 1 185 ? 20.453 -13.438 -9.336 1 95.69 185 ASP A N 1
ATOM 1465 C CA . ASP A 1 185 ? 21.891 -13.188 -9.242 1 95.69 185 ASP A CA 1
ATOM 1466 C C . ASP A 1 185 ? 22.234 -11.797 -9.766 1 95.69 185 ASP A C 1
ATOM 1468 O O . ASP A 1 185 ? 21.656 -11.336 -10.75 1 95.69 185 ASP A O 1
ATOM 1472 N N . ASP A 1 186 ? 23.25 -11.203 -9.203 1 94.38 186 ASP A N 1
ATOM 1473 C CA . ASP A 1 186 ? 23.625 -9.828 -9.5 1 94.38 186 ASP A CA 1
ATOM 1474 C C . ASP A 1 186 ? 24.062 -9.672 -10.953 1 94.38 186 ASP A C 1
ATOM 1476 O O . ASP A 1 186 ? 24 -8.57 -11.508 1 94.38 186 ASP A O 1
ATOM 1480 N N . ASP A 1 187 ? 24.484 -10.727 -11.516 1 94.12 187 ASP A N 1
ATOM 1481 C CA . ASP A 1 187 ? 24.938 -10.672 -12.906 1 94.12 187 ASP A CA 1
ATOM 1482 C C . ASP A 1 187 ? 23.828 -10.188 -13.828 1 94.12 187 ASP A C 1
ATOM 1484 O O . ASP A 1 187 ? 24.094 -9.469 -14.797 1 94.12 187 ASP A O 1
ATOM 1488 N N . PHE A 1 188 ? 22.641 -10.602 -13.562 1 95.81 188 PHE A N 1
ATOM 1489 C CA . PHE A 1 188 ? 21.516 -10.18 -14.398 1 95.81 188 PHE A CA 1
ATOM 1490 C C . PHE A 1 188 ? 21.25 -8.688 -14.227 1 95.81 188 PHE A C 1
ATOM 1492 O O . PHE A 1 188 ? 20.984 -7.984 -15.203 1 95.81 188 PHE A O 1
ATOM 1499 N N . LEU A 1 189 ? 21.328 -8.203 -13.008 1 95.06 189 LEU A N 1
ATOM 1500 C CA . LEU A 1 189 ? 21.172 -6.773 -12.766 1 95.06 189 LEU A CA 1
ATOM 1501 C C . LEU A 1 189 ? 22.281 -5.98 -13.438 1 95.06 189 LEU A C 1
ATOM 1503 O O . LEU A 1 189 ? 22.031 -4.922 -14.023 1 95.06 189 LEU A O 1
ATOM 1507 N N . ASP A 1 190 ? 23.469 -6.488 -13.336 1 93.75 190 ASP A N 1
ATOM 1508 C CA . ASP A 1 190 ? 24.609 -5.848 -13.977 1 93.75 190 ASP A CA 1
ATOM 1509 C C . ASP A 1 190 ? 24.406 -5.754 -15.492 1 93.75 190 ASP A C 1
ATOM 1511 O O . ASP A 1 190 ? 24.688 -4.719 -16.094 1 93.75 190 ASP A O 1
ATOM 1515 N N . ASP A 1 191 ? 23.922 -6.812 -16.062 1 93.81 191 ASP A N 1
ATOM 1516 C CA . ASP A 1 191 ? 23.625 -6.805 -17.484 1 93.81 191 ASP A CA 1
ATOM 1517 C C . ASP A 1 191 ? 22.578 -5.75 -17.828 1 93.81 191 ASP A C 1
ATOM 1519 O O . ASP A 1 191 ? 22.688 -5.062 -18.859 1 93.81 191 ASP A O 1
ATOM 1523 N N . ALA A 1 192 ? 21.594 -5.586 -17.016 1 94.19 192 ALA A N 1
ATOM 1524 C CA . ALA A 1 192 ? 20.531 -4.621 -17.234 1 94.19 192 ALA A CA 1
ATOM 1525 C C . ALA A 1 192 ? 21.047 -3.189 -17.172 1 94.19 192 ALA A C 1
ATOM 1527 O O . ALA A 1 192 ? 20.547 -2.305 -17.875 1 94.19 192 ALA A O 1
ATOM 1528 N N . ARG A 1 193 ? 22.031 -2.994 -16.344 1 91.56 193 ARG A N 1
ATOM 1529 C CA . ARG A 1 193 ? 22.625 -1.668 -16.156 1 91.56 193 ARG A CA 1
ATOM 1530 C C . ARG A 1 193 ? 23.25 -1.163 -17.453 1 91.56 193 ARG A C 1
ATOM 1532 O O . ARG A 1 193 ? 23.219 0.036 -17.734 1 91.56 193 ARG A O 1
ATOM 1539 N N . TRP A 1 194 ? 23.734 -2.049 -18.172 1 89.38 194 TRP A N 1
ATOM 1540 C CA . TRP A 1 194 ? 24.375 -1.689 -19.438 1 89.38 194 TRP A CA 1
ATOM 1541 C C . TRP A 1 194 ? 23.344 -1.654 -20.562 1 89.38 194 TRP A C 1
ATOM 1543 O O . TRP A 1 194 ? 23.703 -1.426 -21.719 1 89.38 194 TRP A O 1
ATOM 1553 N N . GLN A 1 195 ? 22.094 -1.86 -20.172 1 84.81 195 GLN A N 1
ATOM 1554 C CA . GLN A 1 195 ? 21 -1.92 -21.125 1 84.81 195 GLN A CA 1
ATOM 1555 C C . GLN A 1 195 ? 21.281 -2.924 -22.234 1 84.81 195 GLN A C 1
ATOM 1557 O O . GLN A 1 195 ? 20.906 -2.699 -23.391 1 84.81 195 GLN A O 1
ATOM 1562 N N . ASP A 1 196 ? 22.078 -3.885 -21.906 1 85.38 196 ASP A N 1
ATOM 1563 C CA . ASP A 1 196 ? 22.422 -4.941 -22.859 1 85.38 196 ASP A CA 1
ATOM 1564 C C . ASP A 1 196 ? 21.391 -6.062 -22.828 1 85.38 196 ASP A C 1
ATOM 1566 O O . ASP A 1 196 ? 21.609 -7.098 -22.203 1 85.38 196 ASP A O 1
ATOM 1570 N N . THR A 1 197 ? 20.328 -5.895 -23.562 1 87.94 197 THR A N 1
ATOM 1571 C CA . THR A 1 197 ? 19.219 -6.836 -23.578 1 87.94 197 THR A CA 1
ATOM 1572 C C . THR A 1 197 ? 19.656 -8.18 -24.156 1 87.94 197 THR A C 1
ATOM 1574 O O . THR A 1 197 ? 19.219 -9.234 -23.672 1 87.94 197 THR A O 1
ATOM 1577 N N . GLU A 1 198 ? 20.516 -8.117 -25.094 1 91.19 198 GLU A N 1
ATOM 1578 C CA . GLU A 1 198 ? 21 -9.359 -25.688 1 91.19 198 GLU A CA 1
ATOM 1579 C C . GLU A 1 198 ? 21.766 -10.203 -24.672 1 91.19 198 GLU A C 1
ATOM 1581 O O . GLU A 1 198 ? 21.578 -11.414 -24.609 1 91.19 198 GLU A O 1
ATOM 1586 N N . ARG A 1 199 ? 22.547 -9.539 -24 1 92.31 199 ARG A N 1
ATOM 1587 C CA . ARG A 1 199 ? 23.328 -10.234 -22.969 1 92.31 199 ARG A CA 1
ATOM 1588 C C . ARG A 1 199 ? 22.422 -10.852 -21.922 1 92.31 199 ARG A C 1
ATOM 1590 O O . ARG A 1 199 ? 22.656 -11.969 -21.453 1 92.31 199 ARG A O 1
ATOM 1597 N N . LEU A 1 200 ? 21.391 -10.188 -21.469 1 93.88 200 LEU A N 1
ATOM 1598 C CA . LEU A 1 200 ? 20.422 -10.68 -20.5 1 93.88 200 LEU A CA 1
ATOM 1599 C C . LEU A 1 200 ? 19.781 -11.984 -20.984 1 93.88 200 LEU A C 1
ATOM 1601 O O . LEU A 1 200 ? 19.766 -12.977 -20.25 1 93.88 200 LEU A O 1
ATOM 1605 N N . TRP A 1 201 ? 19.391 -11.93 -22.203 1 95.94 201 TRP A N 1
ATOM 1606 C CA . TRP A 1 201 ? 18.656 -13.078 -22.703 1 95.94 201 TRP A CA 1
ATOM 1607 C C . TRP A 1 201 ? 19.594 -14.242 -23 1 95.94 201 TRP A C 1
ATOM 1609 O O . TRP A 1 201 ? 19.219 -15.406 -22.812 1 95.94 201 TRP A O 1
ATOM 1619 N N . ASN A 1 202 ? 20.781 -13.922 -23.469 1 96.31 202 ASN A N 1
ATOM 1620 C CA . ASN A 1 202 ? 21.766 -14.977 -23.656 1 96.31 202 ASN A CA 1
ATOM 1621 C C . ASN A 1 202 ? 22.062 -15.703 -22.344 1 96.31 202 ASN A C 1
ATOM 1623 O O . ASN A 1 202 ? 22.109 -16.938 -22.297 1 96.31 202 ASN A O 1
ATOM 1627 N N . ARG A 1 203 ? 22.281 -14.914 -21.312 1 95.75 203 ARG A N 1
ATOM 1628 C CA . ARG A 1 203 ? 22.531 -15.492 -20 1 95.75 203 ARG A CA 1
ATOM 1629 C C . ARG A 1 203 ? 21.328 -16.312 -19.531 1 95.75 203 ARG A C 1
ATOM 1631 O O . ARG A 1 203 ? 21.516 -17.391 -18.938 1 95.75 203 ARG A O 1
ATOM 1638 N N . PHE A 1 204 ? 20.156 -15.852 -19.781 1 96.88 204 PHE A N 1
ATOM 1639 C CA . PHE A 1 204 ? 18.922 -16.531 -19.406 1 96.88 204 PHE A CA 1
ATOM 1640 C C . PHE A 1 204 ? 18.844 -17.891 -20.094 1 96.88 204 PHE A C 1
ATOM 1642 O O . PHE A 1 204 ? 18.594 -18.906 -19.422 1 96.88 204 PHE A O 1
ATOM 1649 N N . TRP A 1 205 ? 19.125 -17.906 -21.344 1 95.88 205 TRP A N 1
ATOM 1650 C CA . TRP A 1 205 ? 19 -19.156 -22.094 1 95.88 205 TRP A CA 1
ATOM 1651 C C . TRP A 1 205 ? 20.094 -20.156 -21.688 1 95.88 205 TRP A C 1
ATOM 1653 O O . TRP A 1 205 ? 19.859 -21.359 -21.672 1 95.88 205 TRP A O 1
ATOM 1663 N N . GLU A 1 206 ? 21.234 -19.625 -21.406 1 94.81 206 GLU A N 1
ATOM 1664 C CA . GLU A 1 206 ? 22.281 -20.469 -20.859 1 94.81 206 GLU A CA 1
ATOM 1665 C C . GLU A 1 206 ? 21.859 -21.109 -19.531 1 94.81 206 GLU A C 1
ATOM 1667 O O . GLU A 1 206 ? 22.094 -22.297 -19.312 1 94.81 206 GLU A O 1
ATOM 1672 N N . LEU A 1 207 ? 21.266 -20.297 -18.703 1 93.38 207 LEU A N 1
ATOM 1673 C CA . LEU A 1 207 ? 20.781 -20.75 -17.406 1 93.38 207 LEU A CA 1
ATOM 1674 C C . LEU A 1 207 ? 19.734 -21.844 -17.562 1 93.38 207 LEU A C 1
ATOM 1676 O O . LEU A 1 207 ? 19.781 -22.875 -16.875 1 93.38 207 LEU A O 1
ATOM 1680 N N . VAL A 1 208 ? 18.828 -21.672 -18.516 1 92.81 208 VAL A N 1
ATOM 1681 C CA . VAL A 1 208 ? 17.75 -22.625 -18.75 1 92.81 208 VAL A CA 1
ATOM 1682 C C . VAL A 1 208 ? 18.328 -23.938 -19.297 1 92.81 208 VAL A C 1
ATOM 1684 O O . VAL A 1 208 ? 17.906 -25.016 -18.875 1 92.81 208 VAL A O 1
ATOM 1687 N N . SER A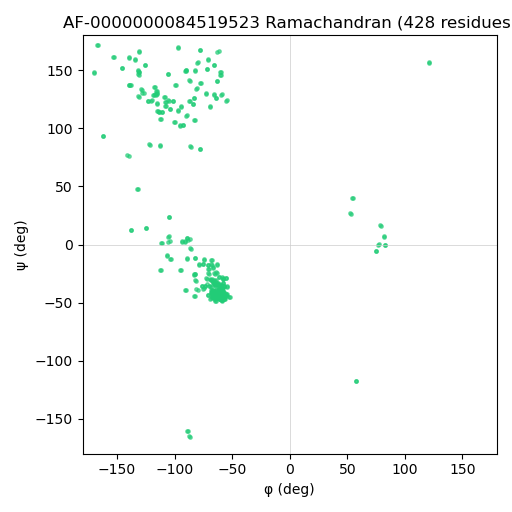 1 209 ? 19.312 -23.797 -20.156 1 90.31 209 SER A N 1
ATOM 1688 C CA . SER A 1 209 ? 19.969 -24.969 -20.75 1 90.31 209 SER A CA 1
ATOM 1689 C C . SER A 1 209 ? 20.719 -25.781 -19.688 1 90.31 209 SER A C 1
ATOM 1691 O O . SER A 1 209 ? 20.656 -27.016 -19.672 1 90.31 209 SER A O 1
ATOM 1693 N N . ASP A 1 210 ? 21.359 -25.094 -18.812 1 86.94 210 ASP A N 1
ATOM 1694 C CA . ASP A 1 210 ? 22.125 -25.719 -17.75 1 86.94 210 ASP A CA 1
ATOM 1695 C C . ASP A 1 210 ? 21.219 -26.484 -16.797 1 86.94 210 ASP A C 1
ATOM 1697 O O . ASP A 1 210 ? 21.609 -27.5 -16.234 1 86.94 210 ASP A O 1
ATOM 1701 N N . ASN A 1 211 ? 20.031 -26.016 -16.531 1 81.88 211 ASN A N 1
ATOM 1702 C CA . ASN A 1 211 ? 19.125 -26.609 -15.578 1 81.88 211 ASN A CA 1
ATOM 1703 C C . ASN A 1 211 ? 18.359 -27.781 -16.203 1 81.88 211 ASN A C 1
ATOM 1705 O O . ASN A 1 211 ? 17.859 -28.656 -15.477 1 81.88 211 ASN A O 1
ATOM 1709 N N . ARG A 1 212 ? 18.203 -27.781 -17.5 1 73 212 ARG A N 1
ATOM 1710 C CA . ARG A 1 212 ? 17.609 -28.922 -18.188 1 73 212 ARG A CA 1
ATOM 1711 C C . ARG A 1 212 ? 18.547 -30.125 -18.141 1 73 212 ARG A C 1
ATOM 1713 O O . ARG A 1 212 ? 18.094 -31.266 -18 1 73 212 ARG A O 1
ATOM 1720 N N . GLY A 1 213 ? 19.859 -29.781 -18.234 1 66.06 213 GLY A N 1
ATOM 1721 C CA . GLY A 1 213 ? 20.844 -30.859 -18.203 1 66.06 213 GLY A CA 1
ATOM 1722 C C . GLY A 1 213 ? 21 -31.484 -16.828 1 66.06 213 GLY A C 1
ATOM 1723 O O . GLY A 1 213 ? 21.531 -32.594 -16.703 1 66.06 213 GLY A O 1
ATOM 1724 N N . ASP A 1 214 ? 20.766 -30.656 -15.828 1 61.69 214 ASP A N 1
ATOM 1725 C CA . ASP A 1 214 ? 20.875 -31.219 -14.492 1 61.69 214 ASP A CA 1
ATOM 1726 C C . ASP A 1 214 ? 19.844 -32.312 -14.258 1 61.69 214 ASP A C 1
ATOM 1728 O O . ASP A 1 214 ? 19.984 -33.156 -13.359 1 61.69 214 ASP A O 1
ATOM 1732 N N . ASP A 1 215 ? 18.672 -32.344 -14.758 1 55.06 215 ASP A N 1
ATOM 1733 C CA . ASP A 1 215 ? 17.719 -33.438 -14.648 1 55.06 215 ASP A CA 1
ATOM 1734 C C . ASP A 1 215 ? 18.094 -34.594 -15.562 1 55.06 215 ASP A C 1
ATOM 1736 O O . ASP A 1 215 ? 17.516 -35.688 -15.469 1 55.06 215 ASP A O 1
ATOM 1740 N N . ALA A 1 216 ? 19.078 -34.406 -16.688 1 44.34 216 ALA A N 1
ATOM 1741 C CA . ALA A 1 216 ? 19.469 -35.594 -17.469 1 44.34 216 ALA A CA 1
ATOM 1742 C C . ALA A 1 216 ? 20.5 -36.438 -16.703 1 44.34 216 ALA A C 1
ATOM 1744 O O . ALA A 1 216 ? 21.359 -35.875 -16 1 44.34 216 ALA A O 1
ATOM 1745 N N . MET B 1 1 ? -1.229 -0.246 -22.641 1 52.72 1 MET B N 1
ATOM 1746 C CA . MET B 1 1 ? -0.266 0.091 -21.594 1 52.72 1 MET B CA 1
ATOM 1747 C C . MET B 1 1 ? -0.475 -0.781 -20.359 1 52.72 1 MET B C 1
ATOM 1749 O O . MET B 1 1 ? -1.59 -1.239 -20.094 1 52.72 1 MET B O 1
ATOM 1753 N N . ALA B 1 2 ? 0.604 -1.183 -19.641 1 67.12 2 ALA B N 1
ATOM 1754 C CA . ALA B 1 2 ? 0.501 -2.072 -18.484 1 67.12 2 ALA B CA 1
ATOM 1755 C C . ALA B 1 2 ? -0.29 -1.419 -17.359 1 67.12 2 ALA B C 1
ATOM 1757 O O . ALA B 1 2 ? -0.223 -0.203 -17.172 1 67.12 2 ALA B O 1
ATOM 1758 N N . GLU B 1 3 ? -1.298 -2.051 -16.859 1 88.19 3 GLU B N 1
ATOM 1759 C CA . GLU B 1 3 ? -2.088 -1.599 -15.719 1 88.19 3 GLU B CA 1
ATOM 1760 C C . GLU B 1 3 ? -1.418 -1.975 -14.398 1 88.19 3 GLU B C 1
ATOM 1762 O O . GLU B 1 3 ? -0.956 -3.105 -14.234 1 88.19 3 GLU B O 1
ATOM 1767 N N . TYR B 1 4 ? -1.26 -0.944 -13.625 1 94.38 4 TYR B N 1
ATOM 1768 C CA . TYR B 1 4 ? -0.556 -1.15 -12.367 1 94.38 4 TYR B CA 1
ATOM 1769 C C . TYR B 1 4 ? -1.526 -1.14 -11.188 1 94.38 4 TYR B C 1
ATOM 1771 O O . TYR B 1 4 ? -2.555 -0.459 -11.234 1 94.38 4 TYR B O 1
ATOM 1779 N N . SER B 1 5 ? -1.159 -1.955 -10.211 1 96.62 5 SER B N 1
ATOM 1780 C CA . SER B 1 5 ? -1.892 -1.896 -8.945 1 96.62 5 SER B CA 1
ATOM 1781 C C . SER B 1 5 ? -1.678 -0.559 -8.242 1 96.62 5 SER B C 1
ATOM 1783 O O . SER B 1 5 ? -0.694 0.136 -8.508 1 96.62 5 SER B O 1
ATOM 1785 N N . TYR B 1 6 ? -2.605 -0.149 -7.43 1 98.06 6 TYR B N 1
ATOM 1786 C CA . TYR B 1 6 ? -2.578 1.129 -6.727 1 98.06 6 TYR B CA 1
ATOM 1787 C C . TYR B 1 6 ? -2.215 0.938 -5.262 1 98.06 6 TYR B C 1
ATOM 1789 O O . TYR B 1 6 ? -2.959 0.304 -4.508 1 98.06 6 TYR B O 1
ATOM 1797 N N . PRO B 1 7 ? -1.086 1.482 -4.816 1 98.38 7 PRO B N 1
ATOM 1798 C CA . PRO B 1 7 ? -0.722 1.323 -3.406 1 98.38 7 PRO B CA 1
ATOM 1799 C C . PRO B 1 7 ? -1.594 2.162 -2.475 1 98.38 7 PRO B C 1
ATOM 1801 O O . PRO B 1 7 ? -1.791 3.355 -2.715 1 98.38 7 PRO B O 1
ATOM 1804 N N . ALA B 1 8 ? -2.115 1.541 -1.468 1 98.19 8 ALA B N 1
ATOM 1805 C CA . ALA B 1 8 ? -2.945 2.229 -0.483 1 98.19 8 ALA B CA 1
ATOM 1806 C C . ALA B 1 8 ? -2.617 1.76 0.932 1 98.19 8 ALA B C 1
ATOM 1808 O O . ALA B 1 8 ? -2.348 0.577 1.155 1 98.19 8 ALA B O 1
ATOM 1809 N N . MET B 1 9 ? -2.551 2.691 1.83 1 98.06 9 MET B N 1
ATOM 1810 C CA . MET B 1 9 ? -2.533 2.402 3.262 1 98.06 9 MET B CA 1
ATOM 1811 C C . MET B 1 9 ? -3.943 2.436 3.84 1 98.06 9 MET B C 1
ATOM 1813 O O . MET B 1 9 ? -4.484 3.51 4.105 1 98.06 9 MET B O 1
ATOM 1817 N N . LEU B 1 10 ? -4.555 1.269 4.09 1 97.94 10 LEU B N 1
ATOM 1818 C CA . LEU B 1 10 ? -5.941 1.163 4.523 1 97.94 10 LEU B CA 1
ATOM 1819 C C . LEU B 1 10 ? -6.062 1.414 6.023 1 97.94 10 LEU B C 1
ATOM 1821 O O . LEU B 1 10 ? -5.242 0.926 6.809 1 97.94 10 LEU B O 1
ATOM 1825 N N . GLN B 1 11 ? -7.039 2.225 6.387 1 96.75 11 GLN B N 1
ATOM 1826 C CA . GLN B 1 11 ? -7.402 2.404 7.789 1 96.75 11 GLN B CA 1
ATOM 1827 C C . GLN B 1 11 ? -8.453 1.386 8.219 1 96.75 11 GLN B C 1
ATOM 1829 O O . GLN B 1 11 ? -9.625 1.508 7.863 1 96.75 11 GLN B O 1
ATOM 1834 N N . LEU B 1 12 ? -8.016 0.433 9.109 1 96.88 12 LEU B N 1
ATOM 1835 C CA . LEU B 1 12 ? -8.891 -0.706 9.375 1 96.88 12 LEU B CA 1
ATOM 1836 C C . LEU B 1 12 ? -9.43 -0.652 10.797 1 96.88 12 LEU B C 1
ATOM 1838 O O . LEU B 1 12 ? -10.141 -1.563 11.227 1 96.88 12 LEU B O 1
ATOM 1842 N N . LYS B 1 13 ? -9.031 0.406 11.484 1 95.25 13 LYS B N 1
ATOM 1843 C CA . LYS B 1 13 ? -9.523 0.514 12.852 1 95.25 13 LYS B CA 1
ATOM 1844 C C . LYS B 1 13 ? -11.047 0.448 12.898 1 95.25 13 LYS B C 1
ATOM 1846 O O . LYS B 1 13 ? -11.727 1.235 12.242 1 95.25 13 LYS B O 1
ATOM 1851 N N . GLY B 1 14 ? -11.539 -0.49 13.672 1 94.31 14 GLY B N 1
ATOM 1852 C CA . GLY B 1 14 ? -12.977 -0.625 13.867 1 94.31 14 GLY B CA 1
ATOM 1853 C C . GLY B 1 14 ? -13.68 -1.275 12.695 1 94.31 14 GLY B C 1
ATOM 1854 O O . GLY B 1 14 ? -14.906 -1.405 12.695 1 94.31 14 GLY B O 1
ATOM 1855 N N . ARG B 1 15 ? -12.977 -1.635 11.672 1 95.56 15 ARG B N 1
ATOM 1856 C CA . ARG B 1 15 ? -13.57 -2.289 10.508 1 95.56 15 ARG B CA 1
ATOM 1857 C C . ARG B 1 15 ? -13.57 -3.805 10.672 1 95.56 15 ARG B C 1
ATOM 1859 O O . ARG B 1 15 ? -12.703 -4.359 11.359 1 95.56 15 ARG B O 1
ATOM 1866 N N . ARG B 1 16 ? -14.539 -4.457 10.086 1 97.19 16 ARG B N 1
ATOM 1867 C CA . ARG B 1 16 ? -14.641 -5.914 10.148 1 97.19 16 ARG B CA 1
ATOM 1868 C C . ARG B 1 16 ? -13.836 -6.562 9.023 1 97.19 16 ARG B C 1
ATOM 1870 O O . ARG B 1 16 ? -14.031 -6.246 7.848 1 97.19 16 ARG B O 1
ATOM 1877 N N . CYS B 1 17 ? -12.906 -7.438 9.398 1 98.5 17 CYS B N 1
ATOM 1878 C CA . CYS B 1 17 ? -12.102 -8.219 8.469 1 98.5 17 CYS B CA 1
ATOM 1879 C C . CYS B 1 17 ? -12.367 -9.711 8.641 1 98.5 17 CYS B C 1
ATOM 1881 O O . CYS B 1 17 ? -12.461 -10.203 9.766 1 98.5 17 CYS B O 1
ATOM 1883 N N . LEU B 1 18 ? -12.508 -10.375 7.516 1 98.81 18 LEU B N 1
ATOM 1884 C CA . LEU B 1 18 ? -12.828 -11.797 7.531 1 98.81 18 LEU B CA 1
ATOM 1885 C C . LEU B 1 18 ? -11.695 -12.609 6.902 1 98.81 18 LEU B C 1
ATOM 1887 O O . LEU B 1 18 ? -11.188 -12.258 5.84 1 98.81 18 LEU B O 1
ATOM 1891 N N . VAL B 1 19 ? -11.258 -13.617 7.609 1 98.88 19 VAL B N 1
ATOM 1892 C CA . VAL B 1 19 ? -10.328 -14.594 7.055 1 98.88 19 VAL B CA 1
ATOM 1893 C C . VAL B 1 19 ? -11 -15.969 6.98 1 98.88 19 VAL B C 1
ATOM 1895 O O . VAL B 1 19 ? -11.391 -16.531 8.008 1 98.88 19 VAL B O 1
ATOM 1898 N N . VAL B 1 20 ? -11.188 -16.453 5.793 1 98.88 20 VAL B N 1
ATOM 1899 C CA . VAL B 1 20 ? -11.734 -17.797 5.594 1 98.88 20 VAL B CA 1
ATOM 1900 C C . VAL B 1 20 ? -10.594 -18.797 5.418 1 98.88 20 VAL B C 1
ATOM 1902 O O . VAL B 1 20 ? -9.828 -18.719 4.457 1 98.88 20 VAL B O 1
ATOM 1905 N N . GLY B 1 21 ? -10.5 -19.75 6.281 1 98.69 21 GLY B N 1
ATOM 1906 C CA . GLY B 1 21 ? -9.391 -20.672 6.387 1 98.69 21 GLY B CA 1
ATOM 1907 C C . GLY B 1 21 ? -8.711 -20.641 7.742 1 98.69 21 GLY B C 1
ATOM 1908 O O . GLY B 1 21 ? -8.758 -19.641 8.445 1 98.69 21 GLY B O 1
ATOM 1909 N N . GLY B 1 22 ? -8.023 -21.734 8.102 1 98.44 22 GLY B N 1
ATOM 1910 C CA . GLY B 1 22 ? -7.391 -21.828 9.406 1 98.44 22 GLY B CA 1
ATOM 1911 C C . GLY B 1 22 ? -6 -22.438 9.352 1 98.44 22 GLY B C 1
ATOM 1912 O O . GLY B 1 22 ? -5.438 -22.797 10.391 1 98.44 22 GLY B O 1
ATOM 1913 N N . GLY B 1 23 ? -5.492 -22.547 8.188 1 98.19 23 GLY B N 1
ATOM 1914 C CA . GLY B 1 23 ? -4.164 -23.109 8.016 1 98.19 23 GLY B CA 1
ATOM 1915 C C . GLY B 1 23 ? -3.057 -22.078 8.102 1 98.19 23 GLY B C 1
ATOM 1916 O O . GLY B 1 23 ? -3.254 -21 8.656 1 98.19 23 GLY B O 1
ATOM 1917 N N . ARG B 1 24 ? -1.887 -22.422 7.566 1 97.62 24 ARG B N 1
ATOM 1918 C CA . ARG B 1 24 ? -0.692 -21.594 7.684 1 97.62 24 ARG B CA 1
ATOM 1919 C C . ARG B 1 24 ? -0.86 -20.281 6.922 1 97.62 24 ARG B C 1
ATOM 1921 O O . ARG B 1 24 ? -0.418 -19.234 7.383 1 97.62 24 ARG B O 1
ATOM 1928 N N . VAL B 1 25 ? -1.467 -20.391 5.766 1 97.25 25 VAL B N 1
ATOM 1929 C CA . VAL B 1 25 ? -1.686 -19.188 4.973 1 97.25 25 VAL B CA 1
ATOM 1930 C C . VAL B 1 25 ? -2.631 -18.25 5.711 1 97.25 25 VAL B C 1
ATOM 1932 O O . VAL B 1 25 ? -2.352 -17.047 5.84 1 97.25 25 VAL B O 1
ATOM 1935 N N . ALA B 1 26 ? -3.713 -18.75 6.191 1 98.44 26 ALA B N 1
ATOM 1936 C CA . ALA B 1 26 ? -4.66 -17.953 6.977 1 98.44 26 ALA B CA 1
ATOM 1937 C C . ALA B 1 26 ? -3.98 -17.344 8.195 1 98.44 26 ALA B C 1
ATOM 1939 O O . ALA B 1 26 ? -4.25 -16.188 8.539 1 98.44 26 ALA B O 1
ATOM 1940 N N . GLU B 1 27 ? -3.137 -18.141 8.812 1 98.5 27 GLU B N 1
ATOM 1941 C CA . GLU B 1 27 ? -2.383 -17.656 9.961 1 98.5 27 GLU B CA 1
ATOM 1942 C C . GLU B 1 27 ? -1.536 -16.438 9.594 1 98.5 27 GLU B C 1
ATOM 1944 O O . GLU B 1 27 ? -1.553 -15.43 10.305 1 98.5 27 GLU B O 1
ATOM 1949 N N . ARG B 1 28 ? -0.835 -16.516 8.539 1 96.81 28 ARG B N 1
ATOM 1950 C CA . ARG B 1 28 ? 0.002 -15.406 8.086 1 96.81 28 ARG B CA 1
ATOM 1951 C C . ARG B 1 28 ? -0.841 -14.18 7.773 1 96.81 28 ARG B C 1
ATOM 1953 O O . ARG B 1 28 ? -0.485 -13.062 8.156 1 96.81 28 ARG B O 1
ATOM 1960 N N . LYS B 1 29 ? -1.953 -14.422 7.086 1 97.38 29 LYS B N 1
ATOM 1961 C CA . LYS B 1 29 ? -2.838 -13.312 6.738 1 97.38 29 LYS B CA 1
ATOM 1962 C C . LYS B 1 29 ? -3.418 -12.656 7.988 1 97.38 29 LYS B C 1
ATOM 1964 O O . LYS B 1 29 ? -3.49 -11.43 8.078 1 97.38 29 LYS B O 1
ATOM 1969 N N . THR B 1 30 ? -3.816 -13.461 8.875 1 98.06 30 THR B N 1
ATOM 1970 C CA . THR B 1 30 ? -4.383 -12.953 10.125 1 98.06 30 THR B CA 1
ATOM 1971 C C . THR B 1 30 ? -3.344 -12.148 10.906 1 98.06 30 THR B C 1
ATOM 1973 O O . THR B 1 30 ? -3.652 -11.078 11.438 1 98.06 30 THR B O 1
ATOM 1976 N N . THR B 1 31 ? -2.148 -12.664 10.969 1 96.44 31 THR B N 1
ATOM 1977 C CA . THR B 1 31 ? -1.071 -12.031 11.727 1 96.44 31 THR B CA 1
ATOM 1978 C C . THR B 1 31 ? -0.831 -10.609 11.234 1 96.44 31 THR B C 1
ATOM 1980 O O . THR B 1 31 ? -0.603 -9.703 12.039 1 96.44 31 THR B O 1
ATOM 1983 N N . THR B 1 32 ? -0.969 -10.383 9.969 1 93.75 32 THR B N 1
ATOM 1984 C CA . THR B 1 32 ? -0.701 -9.062 9.391 1 93.75 32 THR B CA 1
ATOM 1985 C C . THR B 1 32 ? -1.823 -8.086 9.734 1 93.75 32 THR B C 1
ATOM 1987 O O . THR B 1 32 ? -1.656 -6.875 9.609 1 93.75 32 THR B O 1
ATOM 1990 N N . LEU B 1 33 ? -2.934 -8.555 10.227 1 97.12 33 LEU B N 1
ATOM 1991 C CA . LEU B 1 33 ? -4.086 -7.723 10.555 1 97.12 33 LEU B CA 1
ATOM 1992 C C . LEU B 1 33 ? -4.078 -7.332 12.023 1 97.12 33 LEU B C 1
ATOM 1994 O O . LEU B 1 33 ? -4.785 -6.406 12.43 1 97.12 33 LEU B O 1
ATOM 1998 N N . LEU B 1 34 ? -3.387 -8.086 12.898 1 95.94 34 LEU B N 1
ATOM 1999 C CA . LEU B 1 34 ? -3.535 -8.016 14.344 1 95.94 34 LEU B CA 1
ATOM 2000 C C . LEU B 1 34 ? -3.25 -6.605 14.859 1 95.94 34 LEU B C 1
ATOM 2002 O O . LEU B 1 34 ? -3.877 -6.148 15.812 1 95.94 34 LEU B O 1
ATOM 2006 N N . ASN B 1 35 ? -2.383 -5.781 14.211 1 93.38 35 ASN B N 1
ATOM 2007 C CA . ASN B 1 35 ? -1.991 -4.484 14.758 1 93.38 35 ASN B CA 1
ATOM 2008 C C . ASN B 1 35 ? -2.688 -3.34 14.023 1 93.38 35 ASN B C 1
ATOM 2010 O O . ASN B 1 35 ? -2.27 -2.186 14.125 1 93.38 35 ASN B O 1
ATOM 2014 N N . THR B 1 36 ? -3.82 -3.605 13.406 1 96.56 36 THR B N 1
ATOM 2015 C CA . THR B 1 36 ? -4.5 -2.584 12.617 1 96.56 36 THR B CA 1
ATOM 2016 C C . THR B 1 36 ? -5.703 -2.029 13.375 1 96.56 36 THR B C 1
ATOM 2018 O O . THR B 1 36 ? -6.285 -1.019 12.969 1 96.56 36 THR B O 1
ATOM 2021 N N . GLY B 1 37 ? -6.137 -2.658 14.477 1 96.38 37 GLY B N 1
ATOM 2022 C CA . GLY B 1 37 ? -7.348 -2.271 15.18 1 96.38 37 GLY B CA 1
ATOM 2023 C C . GLY B 1 37 ? -8.609 -2.84 14.555 1 96.38 37 GLY B C 1
ATOM 2024 O O . GLY B 1 37 ? -9.719 -2.529 14.992 1 96.38 37 GLY B O 1
ATOM 2025 N N . ALA B 1 38 ? -8.492 -3.705 13.57 1 97.5 38 ALA B N 1
ATOM 2026 C CA . ALA B 1 38 ? -9.633 -4.332 12.906 1 97.5 38 ALA B CA 1
ATOM 2027 C C . ALA B 1 38 ? -10.305 -5.355 13.82 1 97.5 38 ALA B C 1
ATOM 2029 O O . ALA B 1 38 ? -9.664 -5.895 14.727 1 97.5 38 ALA B O 1
ATOM 2030 N N . PHE B 1 39 ? -11.617 -5.523 13.602 1 97.94 39 PHE B N 1
ATOM 2031 C CA . PHE B 1 39 ? -12.312 -6.684 14.148 1 97.94 39 PHE B CA 1
ATOM 2032 C C . PHE B 1 39 ? -12.133 -7.895 13.234 1 97.94 39 PHE B C 1
ATOM 2034 O O . PHE B 1 39 ? -12.75 -7.977 12.172 1 97.94 39 PHE B O 1
ATOM 2041 N N . ILE B 1 40 ? -11.305 -8.859 13.695 1 98.62 40 ILE B N 1
ATOM 2042 C CA . ILE B 1 40 ? -10.906 -9.961 12.828 1 98.62 40 ILE B CA 1
ATOM 2043 C C . ILE B 1 40 ? -11.711 -11.211 13.172 1 98.62 40 ILE B C 1
ATOM 2045 O O . ILE B 1 40 ? -11.758 -11.625 14.336 1 98.62 40 ILE B O 1
ATOM 2049 N N . THR B 1 41 ? -12.383 -11.742 12.203 1 98.81 41 THR B N 1
ATOM 2050 C CA . THR B 1 41 ? -13.086 -13.008 12.344 1 98.81 41 THR B CA 1
ATOM 2051 C C . THR B 1 41 ? -12.477 -14.062 11.422 1 98.81 41 THR B C 1
ATOM 2053 O O . THR B 1 41 ? -12.234 -13.797 10.242 1 98.81 41 THR B O 1
ATOM 2056 N N . VAL B 1 42 ? -12.195 -15.227 11.992 1 98.88 42 VAL B N 1
ATOM 2057 C CA . VAL B 1 42 ? -11.727 -16.359 11.211 1 98.88 42 VAL B CA 1
ATOM 2058 C C . VAL B 1 42 ? -12.82 -17.422 11.141 1 98.88 42 VAL B C 1
ATOM 2060 O O . VAL B 1 42 ? -13.391 -17.812 12.164 1 98.88 42 VAL B O 1
ATOM 2063 N N . VAL B 1 43 ? -13.148 -17.828 9.93 1 98.88 43 VAL B N 1
ATOM 2064 C CA . VAL B 1 43 ? -14.125 -18.891 9.703 1 98.88 43 VAL B CA 1
ATOM 2065 C C . VAL B 1 43 ? -13.422 -20.125 9.164 1 98.88 43 VAL B C 1
ATOM 2067 O O . VAL B 1 43 ? -12.898 -20.125 8.047 1 98.88 43 VAL B O 1
ATOM 2070 N N . SER B 1 44 ? -13.391 -21.172 9.875 1 98.88 44 SER B N 1
ATOM 2071 C CA . SER B 1 44 ? -12.734 -22.422 9.5 1 98.88 44 SER B CA 1
ATOM 2072 C C . SER B 1 44 ? -13.094 -23.547 10.469 1 98.88 44 SER B C 1
ATOM 2074 O O . SER B 1 44 ? -13.281 -23.312 11.664 1 98.88 44 SER B O 1
ATOM 2076 N N . PRO B 1 45 ? -13.148 -24.797 10 1 98.62 45 PRO B N 1
ATOM 2077 C CA . PRO B 1 45 ? -13.43 -25.891 10.922 1 98.62 45 PRO B CA 1
ATOM 2078 C C . PRO B 1 45 ? -12.281 -26.156 11.898 1 98.62 45 PRO B C 1
ATOM 2080 O O . PRO B 1 45 ? -12.5 -26.688 12.992 1 98.62 45 PRO B O 1
ATOM 2083 N N . THR B 1 46 ? -11.07 -25.875 11.484 1 98.44 46 THR B N 1
ATOM 2084 C CA . THR B 1 46 ? -9.883 -26.094 12.312 1 98.44 46 THR B CA 1
ATOM 2085 C C . THR B 1 46 ? -8.953 -24.875 12.25 1 98.44 46 THR B C 1
ATOM 2087 O O . THR B 1 46 ? -9.055 -24.062 11.336 1 98.44 46 THR B O 1
ATOM 2090 N N . LEU B 1 47 ? -8.117 -24.781 13.227 1 98.56 47 LEU B N 1
ATOM 2091 C CA . LEU B 1 47 ? -7.133 -23.703 13.297 1 98.56 47 LEU B CA 1
ATOM 2092 C C . LEU B 1 47 ? -5.742 -24.25 13.586 1 98.56 47 LEU B C 1
ATOM 2094 O O . LEU B 1 47 ? -5.605 -25.266 14.281 1 98.56 47 LEU B O 1
ATOM 2098 N N . THR B 1 48 ? -4.781 -23.578 13.07 1 98.69 48 THR B N 1
ATOM 2099 C CA . THR B 1 48 ? -3.432 -23.812 13.562 1 98.69 48 THR B CA 1
ATOM 2100 C C . THR B 1 48 ? -3.328 -23.469 15.047 1 98.69 48 THR B C 1
ATOM 2102 O O . THR B 1 48 ? -4.203 -22.781 15.594 1 98.69 48 THR B O 1
ATOM 2105 N N . GLU B 1 49 ? -2.283 -23.875 15.68 1 98.62 49 GLU B N 1
ATOM 2106 C CA . GLU B 1 49 ? -2.051 -23.594 17.094 1 98.62 49 GLU B CA 1
ATOM 2107 C C . GLU B 1 49 ? -1.934 -22.094 17.344 1 98.62 49 GLU B C 1
ATOM 2109 O O . GLU B 1 49 ? -2.484 -21.578 18.312 1 98.62 49 GLU B O 1
ATOM 2114 N N . ARG B 1 50 ? -1.263 -21.469 16.5 1 98.38 50 ARG B N 1
ATOM 2115 C CA . ARG B 1 50 ? -1.058 -20.031 16.656 1 98.38 50 ARG B CA 1
ATOM 2116 C C . ARG B 1 50 ? -2.377 -19.281 16.547 1 98.38 50 ARG B C 1
ATOM 2118 O O . ARG B 1 50 ? -2.635 -18.344 17.312 1 98.38 50 ARG B O 1
ATOM 2125 N N . LEU B 1 51 ? -3.186 -19.656 15.625 1 98.69 51 LEU B N 1
ATOM 2126 C CA . LEU B 1 51 ? -4.5 -19.031 15.492 1 98.69 51 LEU B CA 1
ATOM 2127 C C . LEU B 1 51 ? -5.344 -19.266 16.75 1 98.69 51 LEU B C 1
ATOM 2129 O O . LEU B 1 51 ? -6.078 -18.375 17.172 1 98.69 51 LEU B O 1
ATOM 2133 N N . HIS B 1 52 ? -5.227 -20.453 17.266 1 98.5 52 HIS B N 1
ATOM 2134 C CA . HIS B 1 52 ? -5.926 -20.75 18.516 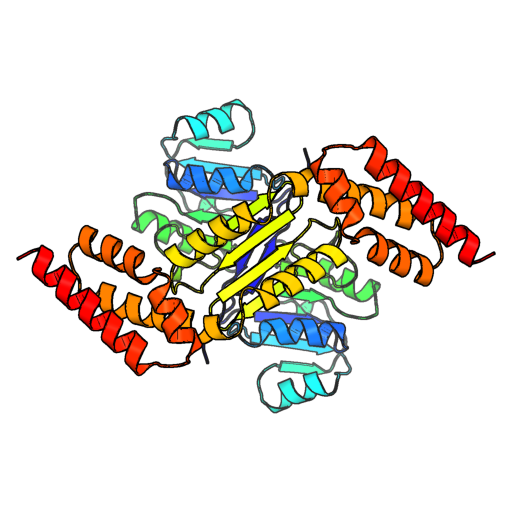1 98.5 52 HIS B CA 1
ATOM 2135 C C . HIS B 1 52 ? -5.484 -19.812 19.625 1 98.5 52 HIS B C 1
ATOM 2137 O O . HIS B 1 52 ? -6.309 -19.344 20.422 1 98.5 52 HIS B O 1
ATOM 2143 N N . THR B 1 53 ? -4.234 -19.594 19.656 1 98.44 53 THR B N 1
ATOM 2144 C CA . THR B 1 53 ? -3.695 -18.688 20.672 1 98.44 53 THR B CA 1
ATOM 2145 C C . THR B 1 53 ? -4.293 -17.297 20.5 1 98.44 53 THR B C 1
ATOM 2147 O O . THR B 1 53 ? -4.617 -16.625 21.5 1 98.44 53 THR B O 1
ATOM 2150 N N . PHE B 1 54 ? -4.422 -16.828 19.266 1 98.25 54 PHE B N 1
ATOM 2151 C CA . PHE B 1 54 ? -5.031 -15.523 19.016 1 98.25 54 PHE B CA 1
ATOM 2152 C C . PHE B 1 54 ? -6.469 -15.492 19.531 1 98.25 54 PHE B C 1
ATOM 2154 O O . PHE B 1 54 ? -6.922 -14.477 20.047 1 98.25 54 PHE B O 1
ATOM 2161 N N . VAL B 1 55 ? -7.215 -16.578 19.359 1 98.5 55 VAL B N 1
ATOM 2162 C CA . VAL B 1 55 ? -8.586 -16.688 19.828 1 98.5 55 VAL B CA 1
ATOM 2163 C C . VAL B 1 55 ? -8.617 -16.609 21.359 1 98.5 55 VAL B C 1
ATOM 2165 O O . VAL B 1 55 ? -9.383 -15.836 21.938 1 98.5 55 VAL B O 1
ATOM 2168 N N . GLN B 1 56 ? -7.754 -17.312 21.984 1 98.25 56 GLN B N 1
ATOM 2169 C CA . GLN B 1 56 ? -7.719 -17.438 23.438 1 98.25 56 GLN B CA 1
ATOM 2170 C C . GLN B 1 56 ? -7.355 -16.109 24.078 1 98.25 56 GLN B C 1
ATOM 2172 O O . GLN B 1 56 ? -7.824 -15.797 25.188 1 98.25 56 GLN B O 1
ATOM 2177 N N . THR B 1 57 ? -6.574 -15.367 23.406 1 97.69 57 THR B N 1
ATOM 2178 C CA . THR B 1 57 ? -6.129 -14.086 23.953 1 97.69 57 THR B CA 1
ATOM 2179 C C . THR B 1 57 ? -7.074 -12.969 23.531 1 97.69 57 THR B C 1
ATOM 2181 O O . THR B 1 57 ? -6.801 -11.789 23.781 1 97.69 57 THR B O 1
ATOM 2184 N N . GLY B 1 58 ? -8.133 -13.305 22.812 1 97.44 58 GLY B N 1
ATOM 2185 C CA . GLY B 1 58 ? -9.18 -12.344 22.469 1 97.44 58 GLY B CA 1
ATOM 2186 C C . GLY B 1 58 ? -8.789 -11.438 21.312 1 97.44 58 GLY B C 1
ATOM 2187 O O . GLY B 1 58 ? -9.414 -10.398 21.109 1 97.44 58 GLY B O 1
ATOM 2188 N N . ARG B 1 59 ? -7.777 -11.812 20.578 1 97.06 59 ARG B N 1
ATOM 2189 C CA . ARG B 1 59 ? -7.277 -10.969 19.5 1 97.06 59 ARG B CA 1
ATOM 2190 C C . ARG B 1 59 ? -8.094 -11.164 18.234 1 97.06 59 ARG B C 1
ATOM 2192 O O . ARG B 1 59 ? -8.117 -10.289 17.359 1 97.06 59 ARG B O 1
ATOM 2199 N N . ILE B 1 60 ? -8.711 -12.32 18.094 1 98.56 60 ILE B N 1
ATOM 2200 C CA . ILE B 1 60 ? -9.578 -12.594 16.953 1 98.56 60 ILE B CA 1
ATOM 2201 C C . ILE B 1 60 ? -10.805 -13.367 17.422 1 98.56 60 ILE B C 1
ATOM 2203 O O . ILE B 1 60 ? -10.82 -13.922 18.516 1 98.56 60 ILE B O 1
ATOM 2207 N N . GLU B 1 61 ? -11.867 -13.352 16.594 1 98.69 61 GLU B N 1
ATOM 2208 C CA . GLU B 1 61 ? -13.039 -14.211 16.75 1 98.69 61 GLU B CA 1
ATOM 2209 C C . GLU B 1 61 ? -12.977 -15.414 15.82 1 98.69 61 GLU B C 1
ATOM 2211 O O . GLU B 1 61 ? -12.562 -15.297 14.672 1 98.69 61 GLU B O 1
ATOM 2216 N N . TRP B 1 62 ? -13.352 -16.531 16.422 1 98.81 62 TRP B N 1
ATOM 2217 C CA . TRP B 1 62 ? -13.336 -17.781 15.641 1 98.81 62 TRP B CA 1
ATOM 2218 C C . TRP B 1 62 ? -14.75 -18.328 15.492 1 98.81 62 TRP B C 1
ATOM 2220 O O . TRP B 1 62 ? -15.484 -18.469 16.469 1 98.81 62 TRP B O 1
ATOM 2230 N N . ARG B 1 63 ? -15.141 -18.469 14.281 1 98.75 63 ARG B N 1
ATOM 2231 C CA . ARG B 1 63 ? -16.344 -19.25 13.984 1 98.75 63 ARG B CA 1
ATOM 2232 C C . ARG B 1 63 ? -15.961 -20.656 13.5 1 98.75 63 ARG B C 1
ATOM 2234 O O . ARG B 1 63 ? -15.539 -20.828 12.359 1 98.75 63 ARG B O 1
ATOM 2241 N N . GLU B 1 64 ? -16.141 -21.641 14.359 1 98.69 64 GLU B N 1
ATOM 2242 C CA . GLU B 1 64 ? -15.734 -23.031 14.102 1 98.69 64 GLU B CA 1
ATOM 2243 C C . GLU B 1 64 ? -16.734 -23.719 13.172 1 98.69 64 GLU B C 1
ATOM 2245 O O . GLU B 1 64 ? -17.547 -24.516 13.617 1 98.69 64 GLU B O 1
ATOM 2250 N N . LYS B 1 65 ? -16.531 -23.453 11.891 1 98.69 65 LYS B N 1
ATOM 2251 C CA . LYS B 1 65 ? -17.422 -23.984 10.867 1 98.69 65 LYS B CA 1
ATOM 2252 C C . LYS B 1 65 ? -16.812 -23.828 9.477 1 98.69 65 LYS B C 1
ATOM 2254 O O . LYS B 1 65 ? -15.773 -23.188 9.312 1 98.69 65 LYS B O 1
ATOM 2259 N N . THR B 1 66 ? -17.547 -24.484 8.516 1 98.25 66 THR B N 1
ATOM 2260 C CA . THR B 1 66 ? -17.219 -24.234 7.113 1 98.25 66 THR B CA 1
ATOM 2261 C C . THR B 1 66 ? -17.844 -22.922 6.637 1 98.25 66 THR B C 1
ATOM 2263 O O . THR B 1 66 ? -18.828 -22.453 7.211 1 98.25 66 THR B O 1
ATOM 2266 N N . PHE B 1 67 ? -17.266 -22.406 5.652 1 98.5 67 PHE B N 1
ATOM 2267 C CA . PHE B 1 67 ? -17.703 -21.109 5.117 1 98.5 67 PHE B CA 1
ATOM 2268 C C . PHE B 1 67 ? -19.125 -21.203 4.594 1 98.5 67 PHE B C 1
ATOM 2270 O O . PHE B 1 67 ? -19.516 -22.188 3.959 1 98.5 67 PHE B O 1
ATOM 2277 N N . GLU B 1 68 ? -19.906 -20.203 4.809 1 98.25 68 GLU B N 1
ATOM 2278 C CA . GLU B 1 68 ? -21.203 -19.938 4.211 1 98.25 68 GLU B CA 1
ATOM 2279 C C . GLU B 1 68 ? -21.297 -18.5 3.699 1 98.25 68 GLU B C 1
ATOM 2281 O O . GLU B 1 68 ? -20.688 -17.594 4.266 1 98.25 68 GLU B O 1
ATOM 2286 N N . PRO B 1 69 ? -22.094 -18.25 2.627 1 97.69 69 PRO B N 1
ATOM 2287 C CA . PRO B 1 69 ? -22.141 -16.922 1.984 1 97.69 69 PRO B CA 1
ATOM 2288 C C . PRO B 1 69 ? -22.484 -15.805 2.963 1 97.69 69 PRO B C 1
ATOM 2290 O O . PRO B 1 69 ? -22.016 -14.68 2.809 1 97.69 69 PRO B O 1
ATOM 2293 N N . GLU B 1 70 ? -23.203 -16.078 3.969 1 97.31 70 GLU B N 1
ATOM 2294 C CA . GLU B 1 70 ? -23.641 -15.078 4.93 1 97.31 70 GLU B CA 1
ATOM 2295 C C . GLU B 1 70 ? -22.469 -14.586 5.785 1 97.31 70 GLU B C 1
ATOM 2297 O O . GLU B 1 70 ? -22.562 -13.555 6.453 1 97.31 70 GLU B O 1
ATOM 2302 N N . ASP B 1 71 ? -21.391 -15.344 5.797 1 97.94 71 ASP B N 1
ATOM 2303 C CA . ASP B 1 71 ? -20.25 -15.016 6.652 1 97.94 71 ASP B CA 1
ATOM 2304 C C . ASP B 1 71 ? -19.578 -13.727 6.199 1 97.94 71 ASP B C 1
ATOM 2306 O O . ASP B 1 71 ? -18.828 -13.109 6.957 1 97.94 71 ASP B O 1
ATOM 2310 N N . VAL B 1 72 ? -19.828 -13.328 4.918 1 97.19 72 VAL B N 1
ATOM 2311 C CA . VAL B 1 72 ? -19.109 -12.18 4.379 1 97.19 72 VAL B CA 1
ATOM 2312 C C . VAL B 1 72 ? -19.844 -10.898 4.738 1 97.19 72 VAL B C 1
ATOM 2314 O O . VAL B 1 72 ? -19.344 -9.797 4.484 1 97.19 72 VAL B O 1
ATOM 2317 N N . GLN B 1 73 ? -20.984 -11.102 5.398 1 92.56 73 GLN B N 1
ATOM 2318 C CA . GLN B 1 73 ? -21.812 -9.938 5.68 1 92.56 73 GLN B CA 1
ATOM 2319 C C . GLN B 1 73 ? -21.062 -8.914 6.527 1 92.56 73 GLN B C 1
ATOM 2321 O O . GLN B 1 73 ? -20.406 -9.281 7.508 1 92.56 73 GLN B O 1
ATOM 2326 N N . GLU B 1 74 ? -21.016 -7.664 6.141 1 90.69 74 GLU B N 1
ATOM 2327 C CA . GLU B 1 74 ? -20.469 -6.492 6.82 1 90.69 74 GLU B CA 1
ATOM 2328 C C . GLU B 1 74 ? -18.953 -6.477 6.773 1 90.69 74 GLU B C 1
ATOM 2330 O O . GLU B 1 74 ? -18.312 -5.605 7.371 1 90.69 74 GLU B O 1
ATOM 2335 N N . ALA B 1 75 ? -18.312 -7.57 6.242 1 96.19 75 ALA B N 1
ATOM 2336 C CA . ALA B 1 75 ? -16.859 -7.57 6.137 1 96.19 75 ALA B CA 1
ATOM 2337 C C . ALA B 1 75 ? -16.375 -6.504 5.156 1 96.19 75 ALA B C 1
ATOM 2339 O O . ALA B 1 75 ? -16.922 -6.371 4.059 1 96.19 75 ALA B O 1
ATOM 2340 N N . PHE B 1 76 ? -15.492 -5.746 5.602 1 96.31 76 PHE B N 1
ATOM 2341 C CA . PHE B 1 76 ? -14.875 -4.734 4.75 1 96.31 76 PHE B CA 1
ATOM 2342 C C . PHE B 1 76 ? -13.766 -5.336 3.902 1 96.31 76 PHE B C 1
ATOM 2344 O O . PHE B 1 76 ? -13.688 -5.078 2.699 1 96.31 76 PHE B O 1
ATOM 2351 N N . LEU B 1 77 ? -12.953 -6.145 4.492 1 97.81 77 LEU B N 1
ATOM 2352 C CA . LEU B 1 77 ? -11.789 -6.809 3.906 1 97.81 77 LEU B CA 1
ATOM 2353 C C . LEU B 1 77 ? -11.844 -8.312 4.16 1 97.81 77 LEU B C 1
ATOM 2355 O O . LEU B 1 77 ? -12.07 -8.75 5.293 1 97.81 77 LEU B O 1
ATOM 2359 N N . VAL B 1 78 ? -11.656 -9.094 3.072 1 98.56 78 VAL B N 1
ATOM 2360 C CA . VAL B 1 78 ? -11.82 -10.539 3.168 1 98.56 78 VAL B CA 1
ATOM 2361 C C . VAL B 1 78 ? -10.586 -11.242 2.596 1 98.56 78 VAL B C 1
ATOM 2363 O O . VAL B 1 78 ? -10.078 -10.852 1.54 1 98.56 78 VAL B O 1
ATOM 2366 N N . PHE B 1 79 ? -10.07 -12.234 3.324 1 98.75 79 PHE B N 1
ATOM 2367 C CA . PHE B 1 79 ? -9.086 -13.18 2.809 1 98.75 79 PHE B CA 1
ATOM 2368 C C . PHE B 1 79 ? -9.711 -14.547 2.586 1 98.75 79 PHE B C 1
ATOM 2370 O O . PHE B 1 79 ? -10.359 -15.094 3.484 1 98.75 79 PHE B O 1
ATOM 2377 N N . ALA B 1 80 ? -9.656 -15.055 1.413 1 98.69 80 ALA B N 1
ATOM 2378 C CA . ALA B 1 80 ? -9.961 -16.453 1.129 1 98.69 80 ALA B CA 1
ATOM 2379 C C . ALA B 1 80 ? -8.688 -17.297 1.099 1 98.69 80 ALA B C 1
ATOM 2381 O O . ALA B 1 80 ? -7.93 -17.25 0.129 1 98.69 80 ALA B O 1
ATOM 2382 N N . ALA 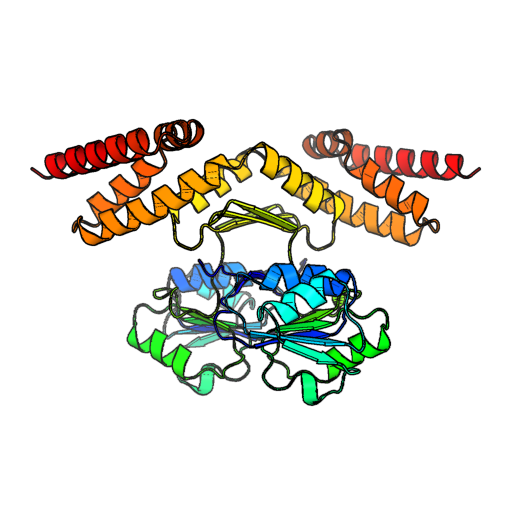B 1 81 ? -8.484 -18.016 2.148 1 98.19 81 ALA B N 1
ATOM 2383 C CA . ALA B 1 81 ? -7.203 -18.688 2.354 1 98.19 81 ALA B CA 1
ATOM 2384 C C . ALA B 1 81 ? -7.418 -20.156 2.756 1 98.19 81 ALA B C 1
ATOM 2386 O O . ALA B 1 81 ? -6.805 -20.625 3.711 1 98.19 81 ALA B O 1
ATOM 2387 N N . THR B 1 82 ? -8.266 -20.859 2.049 1 97.38 82 THR B N 1
ATOM 2388 C CA . THR B 1 82 ? -8.453 -22.281 2.277 1 97.38 82 THR B CA 1
ATOM 2389 C C . THR B 1 82 ? -7.621 -23.109 1.295 1 97.38 82 THR B C 1
ATOM 2391 O O . THR B 1 82 ? -7.031 -22.562 0.363 1 97.38 82 THR B O 1
ATOM 2394 N N . ASP B 1 83 ? -7.547 -24.422 1.549 1 95.12 83 ASP B N 1
ATOM 2395 C CA . ASP B 1 83 ? -6.848 -25.312 0.632 1 95.12 83 ASP B CA 1
ATOM 2396 C C . ASP B 1 83 ? -7.785 -25.844 -0.453 1 95.12 83 ASP B C 1
ATOM 2398 O O . ASP B 1 83 ? -7.41 -26.703 -1.239 1 95.12 83 ASP B O 1
ATOM 2402 N N . ASN B 1 84 ? -9.008 -25.328 -0.442 1 95.88 84 ASN B N 1
ATOM 2403 C CA . ASN B 1 84 ? -10.023 -25.703 -1.426 1 95.88 84 ASN B CA 1
ATOM 2404 C C . ASN B 1 84 ? -10.359 -24.531 -2.35 1 95.88 84 ASN B C 1
ATOM 2406 O O . ASN B 1 84 ? -11.055 -23.594 -1.947 1 95.88 84 ASN B O 1
ATOM 2410 N N . SER B 1 85 ? -9.922 -24.609 -3.621 1 95.62 85 SER B N 1
ATOM 2411 C CA . SER B 1 85 ? -10.086 -23.531 -4.586 1 95.62 85 SER B CA 1
ATOM 2412 C C . SER B 1 85 ? -11.555 -23.203 -4.809 1 95.62 85 SER B C 1
ATOM 2414 O O . SER B 1 85 ? -11.914 -22.047 -5.031 1 95.62 85 SER B O 1
ATOM 2416 N N . GLU B 1 86 ? -12.391 -24.219 -4.766 1 96.06 86 GLU B N 1
ATOM 2417 C CA . GLU B 1 86 ? -13.82 -24 -4.961 1 96.06 86 GLU B CA 1
ATOM 2418 C C . GLU B 1 86 ? -14.406 -23.141 -3.846 1 96.06 86 GLU B C 1
ATOM 2420 O O . GLU B 1 86 ? -15.266 -22.281 -4.094 1 96.06 86 GLU B O 1
ATOM 2425 N N . VAL B 1 87 ? -13.961 -23.375 -2.674 1 97 87 VAL B N 1
ATOM 2426 C CA . VAL B 1 87 ? -14.406 -22.562 -1.548 1 97 87 VAL B CA 1
ATOM 2427 C C . VAL B 1 87 ? -13.922 -21.125 -1.726 1 97 87 VAL B C 1
ATOM 2429 O O . VAL B 1 87 ? -14.688 -20.188 -1.533 1 97 87 VAL B O 1
ATOM 2432 N N . ASN B 1 88 ? -12.711 -20.938 -2.055 1 97.38 88 ASN B N 1
ATOM 2433 C CA . ASN B 1 88 ? -12.164 -19.609 -2.271 1 97.38 88 ASN B CA 1
ATOM 2434 C C . ASN B 1 88 ? -12.969 -18.828 -3.303 1 97.38 88 ASN B C 1
ATOM 2436 O O . ASN B 1 88 ? -13.258 -17.641 -3.109 1 97.38 88 ASN B O 1
ATOM 2440 N N . VAL B 1 89 ? -13.344 -19.516 -4.375 1 95.56 89 VAL B N 1
ATOM 2441 C CA . VAL B 1 89 ? -14.156 -18.891 -5.41 1 95.56 89 VAL B CA 1
ATOM 2442 C C . VAL B 1 89 ? -15.531 -18.531 -4.848 1 95.56 89 VAL B C 1
ATOM 2444 O O . VAL B 1 89 ? -16.062 -17.453 -5.133 1 95.56 89 VAL B O 1
ATOM 2447 N N . SER B 1 90 ? -16.062 -19.438 -4.066 1 97.06 90 SER B N 1
ATOM 2448 C CA . SER B 1 90 ? -17.391 -19.203 -3.486 1 97.06 90 SER B CA 1
ATOM 2449 C C . SER B 1 90 ? -17.375 -17.984 -2.566 1 97.06 90 SER B C 1
ATOM 2451 O O . SER B 1 90 ? -18.375 -17.266 -2.467 1 97.06 90 SER B O 1
ATOM 2453 N N . VAL B 1 91 ? -16.297 -17.703 -1.82 1 98.12 91 VAL B N 1
ATOM 2454 C CA . VAL B 1 91 ? -16.141 -16.516 -0.985 1 98.12 91 VAL B CA 1
ATOM 2455 C C . VAL B 1 91 ? -16.266 -15.258 -1.846 1 98.12 91 VAL B C 1
ATOM 2457 O O . VAL B 1 91 ? -17.031 -14.336 -1.51 1 98.12 91 VAL B O 1
ATOM 2460 N N . ARG B 1 92 ? -15.57 -15.258 -2.9 1 96.25 92 ARG B N 1
ATOM 2461 C CA . ARG B 1 92 ? -15.594 -14.125 -3.822 1 96.25 92 ARG B CA 1
ATOM 2462 C C . ARG B 1 92 ? -17 -13.875 -4.348 1 96.25 92 ARG B C 1
ATOM 2464 O O . ARG B 1 92 ? -17.453 -12.734 -4.414 1 96.25 92 ARG B O 1
ATOM 2471 N N . GLU B 1 93 ? -17.672 -14.906 -4.711 1 96 93 GLU B N 1
ATOM 2472 C CA . GLU B 1 93 ? -19 -14.812 -5.297 1 96 93 GLU B CA 1
ATOM 2473 C C . GLU B 1 93 ? -20.016 -14.258 -4.293 1 96 93 GLU B C 1
ATOM 2475 O O . GLU B 1 93 ? -21.031 -13.695 -4.68 1 96 93 GLU B O 1
ATOM 2480 N N . ALA B 1 94 ? -19.719 -14.438 -3.037 1 97.25 94 ALA B N 1
ATOM 2481 C CA . ALA B 1 94 ? -20.641 -14.016 -1.979 1 97.25 94 ALA B CA 1
ATOM 2482 C C . ALA B 1 94 ? -20.484 -12.523 -1.684 1 97.25 94 ALA B C 1
ATOM 2484 O O . ALA B 1 94 ? -21.328 -11.93 -1.016 1 97.25 94 ALA B O 1
ATOM 2485 N N . LEU B 1 95 ? -19.469 -11.875 -2.18 1 94.25 95 LEU B N 1
ATOM 2486 C CA . LEU B 1 95 ? -19.141 -10.5 -1.823 1 94.25 95 LEU B CA 1
ATOM 2487 C C . LEU B 1 95 ? -19.984 -9.516 -2.623 1 94.25 95 LEU B C 1
ATOM 2489 O O . LEU B 1 95 ? -20.438 -9.828 -3.727 1 94.25 95 LEU B O 1
ATOM 2493 N N . THR B 1 96 ? -20.203 -8.438 -1.97 1 87.56 96 THR B N 1
ATOM 2494 C CA . THR B 1 96 ? -20.688 -7.285 -2.715 1 87.56 96 THR B CA 1
ATOM 2495 C C . THR B 1 96 ? -19.562 -6.609 -3.482 1 87.56 96 THR B C 1
ATOM 2497 O O . THR B 1 96 ? -18.391 -6.855 -3.205 1 87.56 96 THR B O 1
ATOM 2500 N N . PRO B 1 97 ? -19.906 -5.699 -4.402 1 84.25 97 PRO B N 1
ATOM 2501 C CA . PRO B 1 97 ? -18.891 -5.113 -5.277 1 84.25 97 PRO B CA 1
ATOM 2502 C C . PRO B 1 97 ? -17.922 -4.203 -4.527 1 84.25 97 PRO B C 1
ATOM 2504 O O . PRO B 1 97 ? -16.844 -3.879 -5.047 1 84.25 97 PRO B O 1
ATOM 2507 N N . TYR B 1 98 ? -18.188 -3.826 -3.334 1 88.5 98 TYR B N 1
ATOM 2508 C CA . TYR B 1 98 ? -17.344 -2.824 -2.688 1 88.5 98 TYR B CA 1
ATOM 2509 C C . TYR B 1 98 ? -16.453 -3.461 -1.623 1 88.5 98 TYR B C 1
ATOM 2511 O O . TYR B 1 98 ? -15.555 -2.811 -1.086 1 88.5 98 TYR B O 1
ATOM 2519 N N . GLN B 1 99 ? -16.734 -4.723 -1.329 1 93.5 99 GLN B N 1
ATOM 2520 C CA . GLN B 1 99 ? -15.883 -5.43 -0.378 1 93.5 99 GLN B CA 1
ATOM 2521 C C . GLN B 1 99 ? -14.57 -5.863 -1.027 1 93.5 99 GLN B C 1
ATOM 2523 O O . GLN B 1 99 ? -14.555 -6.281 -2.186 1 93.5 99 GLN B O 1
ATOM 2528 N N . LEU B 1 100 ? -13.484 -5.715 -0.267 1 96.88 100 LEU B N 1
ATOM 2529 C CA . LEU B 1 100 ? -12.164 -6.082 -0.769 1 96.88 100 LEU B CA 1
ATOM 2530 C C . LEU B 1 100 ? -11.883 -7.559 -0.509 1 96.88 100 LEU B C 1
ATOM 2532 O O . LEU B 1 100 ? -12.211 -8.078 0.557 1 96.88 100 LEU B O 1
ATOM 2536 N N . ILE B 1 101 ? -11.227 -8.203 -1.484 1 97.81 101 ILE B N 1
ATOM 2537 C CA . ILE B 1 101 ? -10.922 -9.609 -1.271 1 97.81 101 ILE B CA 1
ATOM 2538 C C . ILE B 1 101 ? -9.523 -9.922 -1.793 1 97.81 101 ILE B C 1
ATOM 2540 O O . ILE B 1 101 ? -9.117 -9.414 -2.838 1 97.81 101 ILE B O 1
ATOM 2544 N N . ASN B 1 102 ? -8.797 -10.68 -1.04 1 98.19 102 ASN B N 1
ATOM 2545 C CA . ASN B 1 102 ? -7.559 -11.352 -1.408 1 98.19 102 ASN B CA 1
ATOM 2546 C C . ASN B 1 102 ? -7.719 -12.867 -1.415 1 98.19 102 ASN B C 1
ATOM 2548 O O . ASN B 1 102 ? -8.031 -13.469 -0.385 1 98.19 102 ASN B O 1
ATOM 2552 N N . ILE B 1 103 ? -7.609 -13.43 -2.58 1 97.69 103 ILE B N 1
ATOM 2553 C CA . ILE B 1 103 ? -7.699 -14.883 -2.732 1 97.69 103 ILE B CA 1
ATOM 2554 C C . ILE B 1 103 ? -6.293 -15.484 -2.773 1 97.69 103 ILE B C 1
ATOM 2556 O O . ILE B 1 103 ? -5.562 -15.297 -3.748 1 97.69 103 ILE B O 1
ATOM 2560 N N . ALA B 1 104 ? -5.949 -16.297 -1.794 1 93.75 104 ALA B N 1
ATOM 2561 C CA . ALA B 1 104 ? -4.578 -16.719 -1.528 1 93.75 104 ALA B CA 1
ATOM 2562 C C . ALA B 1 104 ? -3.977 -17.422 -2.746 1 93.75 104 ALA B C 1
ATOM 2564 O O . ALA B 1 104 ? -2.793 -17.25 -3.045 1 93.75 104 ALA B O 1
ATOM 2565 N N . ASP B 1 105 ? -4.773 -18.172 -3.52 1 90.75 105 ASP B N 1
ATOM 2566 C CA . ASP B 1 105 ? -4.219 -18.953 -4.617 1 90.75 105 ASP B CA 1
ATOM 2567 C C . ASP B 1 105 ? -4.531 -18.312 -5.965 1 90.75 105 ASP B C 1
ATOM 2569 O O . ASP B 1 105 ? -4.172 -18.844 -7.016 1 90.75 105 ASP B O 1
ATOM 2573 N N . ARG B 1 106 ? -5.203 -17.156 -5.918 1 91.81 106 ARG B N 1
ATOM 2574 C CA . ARG B 1 106 ? -5.586 -16.469 -7.152 1 91.81 106 ARG B CA 1
ATOM 2575 C C . ARG B 1 106 ? -5.41 -14.961 -7.027 1 91.81 106 ARG B C 1
ATOM 2577 O O . ARG B 1 106 ? -6.395 -14.219 -7.008 1 91.81 106 ARG B O 1
ATOM 2584 N N . PRO B 1 107 ? -4.191 -14.555 -7.109 1 89.19 107 PRO B N 1
ATOM 2585 C CA . PRO B 1 107 ? -3.979 -13.109 -7.074 1 89.19 107 PRO B CA 1
ATOM 2586 C C . PRO B 1 107 ? -4.648 -12.383 -8.242 1 89.19 107 PRO B C 1
ATOM 2588 O O . PRO B 1 107 ? -5.082 -11.234 -8.094 1 89.19 107 PRO B O 1
ATOM 2591 N N . ASP B 1 108 ? -4.816 -13.023 -9.344 1 88.19 108 ASP B N 1
ATOM 2592 C CA . ASP B 1 108 ? -5.402 -12.445 -10.547 1 88.19 108 ASP B CA 1
ATOM 2593 C C . ASP B 1 108 ? -6.898 -12.195 -10.367 1 88.19 108 ASP B C 1
ATOM 2595 O O . ASP B 1 108 ? -7.488 -11.391 -11.086 1 88.19 108 ASP B O 1
ATOM 2599 N N . ALA B 1 109 ? -7.457 -12.914 -9.414 1 92.31 109 ALA B N 1
ATOM 2600 C CA . ALA B 1 109 ? -8.891 -12.773 -9.164 1 92.31 109 ALA B CA 1
ATOM 2601 C C . ALA B 1 109 ? -9.148 -11.969 -7.898 1 92.31 109 ALA B C 1
ATOM 2603 O O . ALA B 1 109 ? -10.297 -11.836 -7.461 1 92.31 109 ALA B O 1
ATOM 2604 N N . SER B 1 110 ? -8.117 -11.422 -7.324 1 96.19 110 SER B N 1
ATOM 2605 C CA . SER B 1 110 ? -8.211 -10.633 -6.098 1 96.19 110 SER B CA 1
ATOM 2606 C C . SER B 1 110 ? -8.43 -9.156 -6.41 1 96.19 110 SER B C 1
ATOM 2608 O O . SER B 1 110 ? -8.039 -8.68 -7.48 1 96.19 110 SER B O 1
ATOM 2610 N N . THR B 1 111 ? -9.117 -8.469 -5.52 1 95.75 111 THR B N 1
ATOM 2611 C CA . THR B 1 111 ? -9.289 -7.031 -5.688 1 95.75 111 THR B CA 1
ATOM 2612 C C . THR B 1 111 ? -8.148 -6.27 -5.016 1 95.75 111 THR B C 1
ATOM 2614 O O . THR B 1 111 ? -7.992 -5.062 -5.215 1 95.75 111 THR B O 1
ATOM 2617 N N . PHE B 1 112 ? -7.371 -6.957 -4.227 1 97.31 112 PHE B N 1
ATOM 2618 C CA . PHE B 1 112 ? -6.133 -6.387 -3.713 1 97.31 112 PHE B CA 1
ATOM 2619 C C . PHE B 1 112 ? -5.125 -7.484 -3.387 1 97.31 112 PHE B C 1
ATOM 2621 O O . PHE B 1 112 ? -5.504 -8.648 -3.213 1 97.31 112 PHE B O 1
ATOM 2628 N N . THR B 1 113 ? -3.863 -7.117 -3.273 1 96.88 113 THR B N 1
ATOM 2629 C CA . THR B 1 113 ? -2.791 -7.98 -2.797 1 96.88 113 THR B CA 1
ATOM 2630 C C . THR B 1 113 ? -1.963 -7.273 -1.727 1 96.88 113 THR B C 1
ATOM 2632 O O . THR B 1 113 ? -2.152 -6.082 -1.473 1 96.88 113 THR B O 1
ATOM 2635 N N . VAL B 1 114 ? -1.199 -8.047 -1.082 1 96.81 114 VAL B N 1
ATOM 2636 C CA . VAL B 1 114 ? -0.358 -7.508 -0.02 1 96.81 114 VAL B CA 1
ATOM 2637 C C . VAL B 1 114 ? 1.101 -7.492 -0.472 1 96.81 114 VAL B C 1
ATOM 2639 O O . VAL B 1 114 ? 1.652 -8.531 -0.844 1 96.81 114 VAL B O 1
ATOM 2642 N N . PRO B 1 115 ? 1.712 -6.332 -0.522 1 97.5 115 PRO B N 1
ATOM 2643 C CA . PRO B 1 115 ? 3.113 -6.273 -0.945 1 97.5 115 PRO B CA 1
ATOM 2644 C C . PRO B 1 115 ? 4.066 -6.859 0.093 1 97.5 115 PRO B C 1
ATOM 2646 O O . PRO B 1 115 ? 3.695 -7.023 1.258 1 97.5 115 PRO B O 1
ATOM 2649 N N . ALA B 1 116 ? 5.273 -7.234 -0.384 1 97.81 116 ALA B N 1
ATOM 2650 C CA . ALA B 1 116 ? 6.328 -7.527 0.582 1 97.81 116 ALA B CA 1
ATOM 2651 C C . ALA B 1 116 ? 6.637 -6.309 1.444 1 97.81 116 ALA B C 1
ATOM 2653 O O . ALA B 1 116 ? 6.531 -5.172 0.981 1 97.81 116 ALA B O 1
ATOM 2654 N N . GLN B 1 117 ? 6.988 -6.566 2.695 1 97.81 117 GLN B N 1
ATOM 2655 C CA . GLN B 1 117 ? 7.07 -5.379 3.545 1 97.81 117 GLN B CA 1
ATOM 2656 C C . GLN B 1 117 ? 8.188 -5.52 4.574 1 97.81 117 GLN B C 1
ATOM 2658 O O . GLN B 1 117 ? 8.547 -6.633 4.957 1 97.81 117 GLN B O 1
ATOM 2663 N N . LEU B 1 118 ? 8.734 -4.469 4.984 1 98.12 118 LEU B N 1
ATOM 2664 C CA . LEU B 1 118 ? 9.617 -4.27 6.133 1 98.12 118 LEU B CA 1
ATOM 2665 C C . LEU B 1 118 ? 9.008 -3.271 7.113 1 98.12 118 LEU B C 1
ATOM 2667 O O . LEU B 1 118 ? 8.719 -2.131 6.746 1 98.12 118 LEU B O 1
ATOM 2671 N N . ARG B 1 119 ? 8.867 -3.705 8.32 1 96.5 119 ARG B N 1
ATOM 2672 C CA . ARG B 1 119 ? 8.32 -2.801 9.328 1 96.5 119 ARG B CA 1
ATOM 2673 C C . ARG B 1 119 ? 9.32 -2.566 10.453 1 96.5 119 ARG B C 1
ATOM 2675 O O . ARG B 1 119 ? 9.938 -3.512 10.953 1 96.5 119 ARG B O 1
ATOM 2682 N N . ARG B 1 120 ? 9.547 -1.353 10.727 1 96.88 120 ARG B N 1
ATOM 2683 C CA . ARG B 1 120 ? 10.234 -0.859 11.914 1 96.88 120 ARG B CA 1
ATOM 2684 C C . ARG B 1 120 ? 9.344 0.097 12.703 1 96.88 120 ARG B C 1
ATOM 2686 O O . ARG B 1 120 ? 9.438 1.315 12.539 1 96.88 120 ARG B O 1
ATOM 2693 N N . GLY B 1 121 ? 8.477 -0.539 13.617 1 94.75 121 GLY B N 1
ATOM 2694 C CA . GLY B 1 121 ? 7.52 0.326 14.289 1 94.75 121 GLY B CA 1
ATOM 2695 C C . GLY B 1 121 ? 6.617 1.078 13.328 1 94.75 121 GLY B C 1
ATOM 2696 O O . GLY B 1 121 ? 5.938 0.469 12.5 1 94.75 121 GLY B O 1
ATOM 2697 N N . ARG B 1 122 ? 6.707 2.428 13.344 1 96.44 122 ARG B N 1
ATOM 2698 C CA . ARG B 1 122 ? 5.852 3.283 12.523 1 96.44 122 ARG B CA 1
ATOM 2699 C C . ARG B 1 122 ? 6.348 3.332 11.086 1 96.44 122 ARG B C 1
ATOM 2701 O O . ARG B 1 122 ? 5.629 3.773 10.188 1 96.44 122 ARG B O 1
ATOM 2708 N N . LEU B 1 123 ? 7.578 2.926 10.891 1 98.12 123 LEU B N 1
ATOM 2709 C CA . LEU B 1 123 ? 8.141 2.941 9.547 1 98.12 123 LEU B CA 1
ATOM 2710 C C . LEU B 1 123 ? 7.75 1.681 8.781 1 98.12 123 LEU B C 1
ATOM 2712 O O . LEU B 1 123 ? 8.023 0.567 9.234 1 98.12 123 LEU B O 1
ATOM 2716 N N . LEU B 1 124 ? 7.09 1.88 7.684 1 98.44 124 LEU B N 1
ATOM 2717 C CA . LEU B 1 124 ? 6.742 0.765 6.812 1 98.44 124 LEU B CA 1
ATOM 2718 C C . LEU B 1 124 ? 7.293 0.982 5.406 1 98.44 124 LEU B C 1
ATOM 2720 O O . LEU B 1 124 ? 7.066 2.035 4.801 1 98.44 124 LEU B O 1
ATOM 2724 N N . MET B 1 125 ? 8.055 0.064 4.953 1 98.75 125 MET B N 1
ATOM 2725 C CA . MET B 1 125 ? 8.516 0.022 3.568 1 98.75 125 MET B CA 1
ATOM 2726 C C . MET B 1 125 ? 7.973 -1.208 2.85 1 98.75 125 MET B C 1
ATOM 2728 O O . MET B 1 125 ? 7.977 -2.309 3.404 1 98.75 125 MET B O 1
ATOM 2732 N N . THR B 1 126 ? 7.453 -0.988 1.684 1 98.75 126 THR B N 1
ATOM 2733 C CA . THR B 1 126 ? 6.922 -2.129 0.944 1 98.75 126 THR B CA 1
ATOM 2734 C C . THR B 1 126 ? 7.551 -2.213 -0.443 1 98.75 126 THR B C 1
ATOM 2736 O O . THR B 1 126 ? 8.062 -1.219 -0.959 1 98.75 126 THR B O 1
ATOM 2739 N N . VAL B 1 127 ? 7.582 -3.416 -1.009 1 98.81 127 VAL B N 1
ATOM 2740 C CA . VAL B 1 127 ? 8.078 -3.678 -2.355 1 98.81 127 VAL B CA 1
ATOM 2741 C C . VAL B 1 127 ? 7.074 -4.535 -3.121 1 98.81 127 VAL B C 1
ATOM 2743 O O . VAL B 1 127 ? 6.625 -5.57 -2.619 1 98.81 127 VAL B O 1
ATOM 2746 N N . ALA B 1 128 ? 6.719 -4.094 -4.246 1 98 128 ALA B N 1
ATOM 2747 C CA . ALA B 1 128 ? 5.867 -4.84 -5.168 1 98 128 ALA B CA 1
ATOM 2748 C C . ALA B 1 128 ? 6.457 -4.844 -6.578 1 98 128 ALA B C 1
ATOM 2750 O O . ALA B 1 128 ? 7.074 -3.865 -7 1 98 128 ALA B O 1
ATOM 2751 N N . THR B 1 129 ? 6.266 -5.938 -7.336 1 97.38 129 THR B N 1
ATOM 2752 C CA . THR B 1 129 ? 6.84 -6.051 -8.672 1 97.38 129 THR B CA 1
ATOM 2753 C C . THR B 1 129 ? 5.754 -6.348 -9.703 1 97.38 129 THR B C 1
ATOM 2755 O O . THR B 1 129 ? 6.039 -6.883 -10.773 1 97.38 129 THR B O 1
ATOM 2758 N N . GLU B 1 130 ? 4.523 -6.176 -9.336 1 94.12 130 GLU B N 1
ATOM 2759 C CA . GLU B 1 130 ? 3.398 -6.449 -10.227 1 94.12 130 GLU B CA 1
ATOM 2760 C C . GLU B 1 130 ? 3.459 -7.875 -10.773 1 94.12 130 GLU B C 1
ATOM 2762 O O . GLU B 1 130 ? 3.281 -8.094 -11.969 1 94.12 130 GLU B O 1
ATOM 2767 N N . GLY B 1 131 ? 3.834 -8.812 -9.938 1 91.38 131 GLY B N 1
ATOM 2768 C CA . GLY B 1 131 ? 3.846 -10.219 -10.305 1 91.38 131 GLY B CA 1
ATOM 2769 C C . GLY B 1 131 ? 5.102 -10.633 -11.055 1 91.38 131 GLY B C 1
ATOM 2770 O O . GLY B 1 131 ? 5.305 -11.812 -11.336 1 91.38 131 GLY B O 1
ATOM 2771 N N . ALA B 1 132 ? 6.012 -9.727 -11.297 1 94.88 132 ALA B N 1
ATOM 2772 C CA . ALA B 1 132 ? 7.203 -10 -12.094 1 94.88 132 ALA B CA 1
ATOM 2773 C C . ALA B 1 132 ? 8.141 -10.961 -11.359 1 94.88 132 ALA B C 1
ATOM 2775 O O . ALA B 1 132 ? 8.711 -11.867 -11.969 1 94.88 132 ALA B O 1
ATOM 2776 N N . SER B 1 133 ? 8.289 -10.758 -10.086 1 96.56 133 SER B N 1
ATOM 2777 C CA . SER B 1 133 ? 9.242 -11.578 -9.352 1 96.56 133 SER B CA 1
ATOM 2778 C C . SER B 1 133 ? 8.992 -11.516 -7.848 1 96.56 133 SER B C 1
ATOM 2780 O O . SER B 1 133 ? 9.531 -10.648 -7.16 1 96.56 133 SER B O 1
ATOM 2782 N N . PRO B 1 134 ? 8.234 -12.422 -7.328 1 94.44 134 PRO B N 1
ATOM 2783 C CA . PRO B 1 134 ? 8.086 -12.5 -5.871 1 94.44 134 PRO B CA 1
ATOM 2784 C C . PRO B 1 134 ? 9.43 -12.609 -5.148 1 94.44 134 PRO B C 1
ATOM 2786 O O . PRO B 1 134 ? 9.609 -12.023 -4.078 1 94.44 134 PRO B O 1
ATOM 2789 N N . GLY B 1 135 ? 10.328 -13.336 -5.809 1 97.19 135 GLY B N 1
ATOM 2790 C CA . GLY B 1 135 ? 11.656 -13.477 -5.234 1 97.19 135 GLY B CA 1
ATOM 2791 C C . GLY B 1 135 ? 12.398 -12.164 -5.129 1 97.19 135 GLY B C 1
ATOM 2792 O O . GLY B 1 135 ? 13.086 -11.906 -4.141 1 97.19 135 GLY B O 1
ATOM 2793 N N . LEU B 1 136 ? 12.305 -11.367 -6.156 1 98.25 136 LEU B N 1
ATOM 2794 C CA . LEU B 1 136 ? 12.953 -10.062 -6.113 1 98.25 136 LEU B CA 1
ATOM 2795 C C . LEU B 1 136 ? 12.375 -9.203 -4.992 1 98.25 136 LEU B C 1
ATOM 2797 O O . LEU B 1 136 ? 13.117 -8.531 -4.277 1 98.25 136 LEU B O 1
ATOM 2801 N N . ALA B 1 137 ? 11.062 -9.172 -4.887 1 98.25 137 ALA B N 1
ATOM 2802 C CA . ALA B 1 137 ? 10.422 -8.406 -3.818 1 98.25 137 ALA B CA 1
ATOM 2803 C C . ALA B 1 137 ? 10.992 -8.789 -2.455 1 98.25 137 ALA B C 1
ATOM 2805 O O . ALA B 1 137 ? 11.352 -7.918 -1.658 1 98.25 137 ALA B O 1
ATOM 2806 N N . ARG B 1 138 ? 11.141 -10.062 -2.23 1 97.44 138 ARG B N 1
ATOM 2807 C CA . ARG B 1 138 ? 11.68 -10.547 -0.962 1 97.44 138 ARG B CA 1
ATOM 2808 C C . ARG B 1 138 ? 13.148 -10.156 -0.804 1 97.44 138 ARG B C 1
ATOM 2810 O O . ARG B 1 138 ? 13.57 -9.742 0.278 1 97.44 138 ARG B O 1
ATOM 2817 N N . LYS B 1 139 ? 13.859 -10.344 -1.834 1 98.12 139 LYS B N 1
ATOM 2818 C CA . LYS B 1 139 ? 15.273 -9.984 -1.812 1 98.12 139 LYS B CA 1
ATOM 2819 C C . LYS B 1 139 ? 15.453 -8.508 -1.463 1 98.12 139 LYS B C 1
ATOM 2821 O O . LYS B 1 139 ? 16.281 -8.164 -0.622 1 98.12 139 LYS B O 1
ATOM 2826 N N . LEU B 1 140 ? 14.664 -7.676 -2.104 1 98.44 140 LEU B N 1
ATOM 2827 C CA . LEU B 1 140 ? 14.789 -6.242 -1.871 1 98.44 140 LEU B CA 1
ATOM 2828 C C . LEU B 1 140 ? 14.375 -5.883 -0.449 1 98.44 140 LEU B C 1
ATOM 2830 O O . LEU B 1 140 ? 14.992 -5.027 0.187 1 98.44 140 LEU B O 1
ATOM 2834 N N . VAL B 1 141 ? 13.359 -6.492 0.054 1 98.62 141 VAL B N 1
ATOM 2835 C CA . VAL B 1 141 ? 12.961 -6.262 1.438 1 98.62 141 VAL B CA 1
ATOM 2836 C C . VAL B 1 141 ? 14.094 -6.664 2.379 1 98.62 141 VAL B C 1
ATOM 2838 O O . VAL B 1 141 ? 14.359 -5.98 3.367 1 98.62 141 VAL B O 1
ATOM 2841 N N . SER B 1 142 ? 14.703 -7.809 2.092 1 98 142 SER B N 1
ATOM 2842 C CA . SER B 1 142 ? 15.844 -8.234 2.893 1 98 142 SER B CA 1
ATOM 2843 C C . SER B 1 142 ? 16.953 -7.195 2.859 1 98 142 SER B C 1
ATOM 2845 O O . SER B 1 142 ? 17.531 -6.863 3.898 1 98 142 SER B O 1
ATOM 2847 N N . GLU B 1 143 ? 17.234 -6.68 1.714 1 97.81 143 GLU B N 1
ATOM 2848 C CA . GLU B 1 143 ? 18.25 -5.629 1.565 1 97.81 143 GLU B CA 1
ATOM 2849 C C . GLU B 1 143 ? 17.859 -4.387 2.369 1 97.81 143 GLU B C 1
ATOM 2851 O O . GLU B 1 143 ? 18.703 -3.803 3.051 1 97.81 143 GLU B O 1
ATOM 2856 N N . LEU B 1 144 ? 16.625 -3.99 2.252 1 98.5 144 LEU B N 1
ATOM 2857 C CA . LEU B 1 144 ? 16.141 -2.855 3.029 1 98.5 144 LEU B CA 1
ATOM 2858 C C . LEU B 1 144 ? 16.312 -3.109 4.523 1 98.5 144 LEU B C 1
ATOM 2860 O O . LEU B 1 144 ? 16.641 -2.191 5.277 1 98.5 144 LEU B O 1
ATOM 2864 N N . GLY B 1 145 ? 16.031 -4.355 4.906 1 98.06 145 GLY B N 1
ATOM 2865 C CA . GLY B 1 145 ? 16.172 -4.723 6.305 1 98.06 145 GLY B CA 1
ATOM 2866 C C . GLY B 1 145 ? 17.578 -4.504 6.832 1 98.06 145 GLY B C 1
ATOM 2867 O O . GLY B 1 145 ? 17.766 -4.176 8.008 1 98.06 145 GLY B O 1
ATOM 2868 N N . GLU B 1 146 ? 18.531 -4.688 6 1 96.94 146 GLU B N 1
ATOM 2869 C CA . GLU B 1 146 ? 19.922 -4.461 6.371 1 96.94 146 GLU B CA 1
ATOM 2870 C C . GLU B 1 146 ? 20.234 -2.971 6.449 1 96.94 146 GLU B C 1
ATOM 2872 O O . GLU B 1 146 ? 20.953 -2.529 7.348 1 96.94 146 GLU B O 1
ATOM 2877 N N . ALA B 1 147 ? 19.688 -2.238 5.59 1 96.69 147 ALA B N 1
ATOM 2878 C CA . ALA B 1 147 ? 19.984 -0.809 5.492 1 96.69 147 ALA B CA 1
ATOM 2879 C C . ALA B 1 147 ? 19.188 -0.019 6.531 1 96.69 147 ALA B C 1
ATOM 2881 O O . ALA B 1 147 ? 19.672 0.982 7.062 1 96.69 147 ALA B O 1
ATOM 2882 N N . TYR B 1 148 ? 17.984 -0.405 6.758 1 97.69 148 TYR B N 1
ATOM 2883 C CA . TYR B 1 148 ? 17.078 0.245 7.703 1 97.69 148 TYR B CA 1
ATOM 2884 C C . TYR B 1 148 ? 16.781 -0.671 8.883 1 97.69 148 TYR B C 1
ATOM 2886 O O . TYR B 1 148 ? 15.703 -1.284 8.945 1 97.69 148 TYR B O 1
ATOM 2894 N N . ASP B 1 149 ? 17.641 -0.635 9.828 1 95.94 149 ASP B N 1
ATOM 2895 C CA . ASP B 1 149 ? 17.625 -1.61 10.914 1 95.94 149 ASP B CA 1
ATOM 2896 C C . ASP B 1 149 ? 16.688 -1.161 12.031 1 95.94 149 ASP B C 1
ATOM 2898 O O . ASP B 1 149 ? 15.867 -0.253 11.844 1 95.94 149 ASP B O 1
ATOM 2902 N N . GLU B 1 150 ? 16.781 -1.751 13.164 1 95.12 150 GLU B N 1
ATOM 2903 C CA . GLU B 1 150 ? 15.852 -1.559 14.266 1 95.12 150 GLU B CA 1
ATOM 2904 C C . GLU B 1 150 ? 15.969 -0.155 14.852 1 95.12 150 GLU B C 1
ATOM 2906 O O . GLU B 1 150 ? 15.062 0.316 15.539 1 95.12 150 GLU B O 1
ATOM 2911 N N . THR B 1 151 ? 17.078 0.507 14.531 1 95.56 151 THR B N 1
ATOM 2912 C CA . THR B 1 151 ? 17.281 1.875 15 1 95.56 151 THR B CA 1
ATOM 2913 C C . THR B 1 151 ? 16.156 2.779 14.508 1 95.56 151 THR B C 1
ATOM 2915 O O . THR B 1 151 ? 15.773 3.732 15.195 1 95.56 151 THR B O 1
ATOM 2918 N N . TYR B 1 152 ? 15.617 2.445 13.445 1 96.88 152 TYR B N 1
ATOM 2919 C CA . TYR B 1 152 ? 14.594 3.285 12.844 1 96.88 152 TYR B CA 1
ATOM 2920 C C . TYR B 1 152 ? 13.305 3.238 13.656 1 96.88 152 TYR B C 1
ATOM 2922 O O . TYR B 1 152 ? 12.453 4.125 13.547 1 96.88 152 TYR B O 1
ATOM 2930 N N . GLU B 1 153 ? 13.094 2.182 14.398 1 95.56 153 GLU B N 1
ATOM 2931 C CA . GLU B 1 153 ? 11.938 2.168 15.281 1 95.56 153 GLU B CA 1
ATOM 2932 C C . GLU B 1 153 ? 12.008 3.297 16.312 1 95.56 153 GLU B C 1
A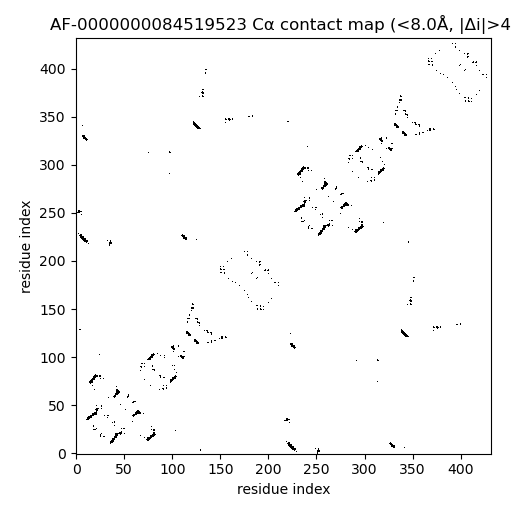TOM 2934 O O . GLU B 1 153 ? 11.055 4.059 16.469 1 95.56 153 GLU B O 1
ATOM 2939 N N . VAL B 1 154 ? 13.18 3.412 16.891 1 94.75 154 VAL B N 1
ATOM 2940 C CA . VAL B 1 154 ? 13.406 4.445 17.906 1 94.75 154 VAL B CA 1
ATOM 2941 C C . VAL B 1 154 ? 13.383 5.824 17.234 1 94.75 154 VAL B C 1
ATOM 2943 O O . VAL B 1 154 ? 12.734 6.746 17.734 1 94.75 154 VAL B O 1
ATOM 2946 N N . TYR B 1 155 ? 14.055 5.93 16.172 1 96.56 155 TYR B N 1
ATOM 2947 C CA . TYR B 1 155 ? 14.203 7.188 15.445 1 96.56 155 TYR B CA 1
ATOM 2948 C C . TYR B 1 155 ? 12.844 7.727 15.016 1 96.56 155 TYR B C 1
ATOM 2950 O O . TYR B 1 155 ? 12.523 8.891 15.273 1 96.56 155 TYR B O 1
ATOM 2958 N N . VAL B 1 156 ? 11.984 6.902 14.453 1 97.44 156 VAL B N 1
ATOM 2959 C CA . VAL B 1 156 ? 10.703 7.352 13.914 1 97.44 156 VAL B CA 1
ATOM 2960 C C . VAL B 1 156 ? 9.742 7.668 15.062 1 97.44 156 VAL B C 1
ATOM 2962 O O . VAL B 1 156 ? 8.953 8.609 14.977 1 97.44 156 VAL B O 1
ATOM 2965 N N . ASP B 1 157 ? 9.797 6.93 16.109 1 95.56 157 ASP B N 1
ATOM 2966 C CA . ASP B 1 157 ? 9.008 7.254 17.297 1 95.56 157 ASP B CA 1
ATOM 2967 C C . ASP B 1 157 ? 9.383 8.625 17.844 1 95.56 157 ASP B C 1
ATOM 2969 O O . ASP B 1 157 ? 8.508 9.406 18.234 1 95.56 157 ASP B O 1
ATOM 2973 N N . PHE B 1 158 ? 10.688 8.82 17.875 1 96.81 158 PHE B N 1
ATOM 2974 C CA . PHE B 1 158 ? 11.164 10.125 18.312 1 96.81 158 PHE B CA 1
ATOM 2975 C C . PHE B 1 158 ? 10.633 11.227 17.406 1 96.81 158 PHE B C 1
ATOM 2977 O O . PHE B 1 158 ? 10.141 12.25 17.891 1 96.81 158 PHE B O 1
ATOM 2984 N N . LEU B 1 159 ? 10.688 11.039 16.156 1 97.38 159 LEU B N 1
ATOM 2985 C CA . LEU B 1 159 ? 10.219 12.047 15.203 1 97.38 159 LEU B CA 1
ATOM 2986 C C . LEU B 1 159 ? 8.734 12.336 15.406 1 97.38 159 LEU B C 1
ATOM 2988 O O . LEU B 1 159 ? 8.297 13.484 15.297 1 97.38 159 LEU B O 1
ATOM 2992 N N . ALA B 1 160 ? 7.969 11.312 15.672 1 96.56 160 ALA B N 1
ATOM 2993 C CA . ALA B 1 160 ? 6.531 11.469 15.898 1 96.56 160 ALA B CA 1
ATOM 2994 C C . ALA B 1 160 ? 6.262 12.391 17.094 1 96.56 160 ALA B C 1
ATOM 2996 O O . ALA B 1 160 ? 5.445 13.305 17 1 96.56 160 ALA B O 1
ATOM 2997 N N . GLU B 1 161 ? 6.969 12.133 18.109 1 96.88 161 GLU B N 1
ATOM 2998 C CA . GLU B 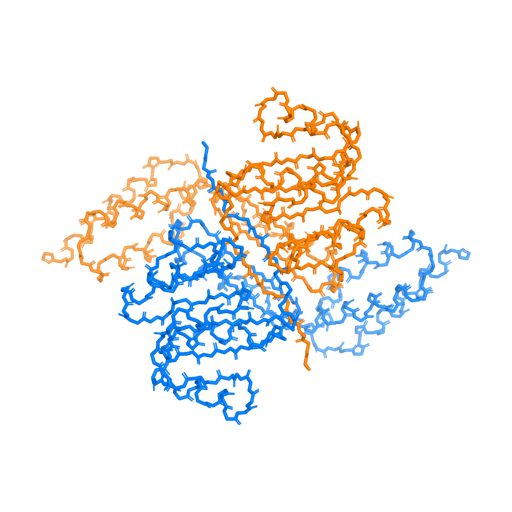1 161 ? 6.785 12.93 19.312 1 96.88 161 GLU B CA 1
ATOM 2999 C C . GLU B 1 161 ? 7.316 14.352 19.125 1 96.88 161 GLU B C 1
ATOM 3001 O O . GLU B 1 161 ? 6.684 15.32 19.547 1 96.88 161 GLU B O 1
ATOM 3006 N N . ALA B 1 162 ? 8.469 14.43 18.531 1 97.44 162 ALA B N 1
ATOM 3007 C CA . ALA B 1 162 ? 9.039 15.742 18.234 1 97.44 162 ALA B CA 1
ATOM 3008 C C . ALA B 1 162 ? 8.086 16.578 17.391 1 97.44 162 ALA B C 1
ATOM 3010 O O . ALA B 1 162 ? 7.895 17.766 17.641 1 97.44 162 ALA B O 1
ATOM 3011 N N . ARG B 1 163 ? 7.52 15.961 16.406 1 96.25 163 ARG B N 1
ATOM 3012 C CA . ARG B 1 163 ? 6.566 16.656 15.547 1 96.25 163 ARG B CA 1
ATOM 3013 C C . ARG B 1 163 ? 5.371 17.156 16.344 1 96.25 163 ARG B C 1
ATOM 3015 O O . ARG B 1 163 ? 4.938 18.297 16.172 1 96.25 163 ARG B O 1
ATOM 3022 N N . ARG B 1 164 ? 4.859 16.344 17.141 1 96.06 164 ARG B N 1
ATOM 3023 C CA . ARG B 1 164 ? 3.732 16.734 17.984 1 96.06 164 ARG B CA 1
ATOM 3024 C C . ARG B 1 164 ? 4.066 17.969 18.812 1 96.06 164 ARG B C 1
ATOM 3026 O O . ARG B 1 164 ? 3.271 18.922 18.875 1 96.06 164 ARG B O 1
ATOM 3033 N N . ILE B 1 165 ? 5.234 18.016 19.375 1 96.81 165 ILE B N 1
ATOM 3034 C CA . ILE B 1 165 ? 5.676 19.109 20.219 1 96.81 165 ILE B CA 1
ATOM 3035 C C . ILE B 1 165 ? 5.824 20.375 19.391 1 96.81 165 ILE B C 1
ATOM 3037 O O . ILE B 1 165 ? 5.352 21.453 19.781 1 96.81 165 ILE B O 1
ATOM 3041 N N . VAL B 1 166 ? 6.422 20.266 18.25 1 96.88 166 VAL B N 1
ATOM 3042 C CA . VAL B 1 166 ? 6.648 21.406 17.375 1 96.88 166 VAL B CA 1
ATOM 3043 C C . VAL B 1 166 ? 5.312 21.984 16.938 1 96.88 166 VAL B C 1
ATOM 3045 O O . VAL B 1 166 ? 5.113 23.203 16.953 1 96.88 166 VAL B O 1
ATOM 3048 N N . LEU B 1 167 ? 4.367 21.141 16.578 1 94.75 167 LEU B N 1
ATOM 3049 C CA . LEU B 1 167 ? 3.057 21.594 16.109 1 94.75 167 LEU B CA 1
ATOM 3050 C C . LEU B 1 167 ? 2.297 22.297 17.219 1 94.75 167 LEU B C 1
ATOM 3052 O O . LEU B 1 167 ? 1.543 23.25 16.969 1 94.75 167 LEU B O 1
ATOM 3056 N N . GLU B 1 168 ? 2.537 21.906 18.406 1 95.06 168 GLU B N 1
ATOM 3057 C CA . GLU B 1 168 ? 1.847 22.469 19.562 1 95.06 168 GLU B CA 1
ATOM 3058 C C . GLU B 1 168 ? 2.48 23.797 20 1 95.06 168 GLU B C 1
ATOM 3060 O O . GLU B 1 168 ? 1.78 24.719 20.406 1 95.06 168 GLU B O 1
ATOM 3065 N N . GLN B 1 169 ? 3.768 23.922 19.797 1 93.69 169 GLN B N 1
ATOM 3066 C CA . GLN B 1 169 ? 4.473 25 20.5 1 93.69 169 GLN B CA 1
ATOM 3067 C C . GLN B 1 169 ? 4.945 26.062 19.516 1 93.69 169 GLN B C 1
ATOM 3069 O O . GLN B 1 169 ? 5.289 27.188 19.922 1 93.69 169 GLN B O 1
ATOM 3074 N N . VAL B 1 170 ? 5.066 25.672 18.297 1 94 170 VAL B N 1
ATOM 3075 C CA . VAL B 1 170 ? 5.598 26.609 17.312 1 94 170 VAL B CA 1
ATOM 3076 C C . VAL B 1 170 ? 4.473 27.109 16.422 1 94 170 VAL B C 1
ATOM 3078 O O . VAL B 1 170 ? 3.84 26.328 15.703 1 94 170 VAL B O 1
ATOM 3081 N N . GLU B 1 171 ? 4.281 28.438 16.328 1 90.94 171 GLU B N 1
ATOM 3082 C CA . GLU B 1 171 ? 3.154 29.016 15.609 1 90.94 171 GLU B CA 1
ATOM 3083 C C . GLU B 1 171 ? 3.514 29.281 14.148 1 90.94 171 GLU B C 1
ATOM 3085 O O . GLU B 1 171 ? 2.697 29.062 13.25 1 90.94 171 GLU B O 1
ATOM 3090 N N . SER B 1 172 ? 4.695 29.719 13.914 1 93.06 172 SER B N 1
ATOM 3091 C CA . SER B 1 172 ? 5.125 30.109 12.57 1 93.06 172 SER B CA 1
ATOM 3092 C C . SER B 1 172 ? 5.258 28.906 11.656 1 93.06 172 SER B C 1
ATOM 3094 O O . SER B 1 172 ? 6.074 28.016 11.914 1 93.06 172 SER B O 1
ATOM 3096 N N . PRO B 1 173 ? 4.477 28.891 10.578 1 92.38 173 PRO B N 1
ATOM 3097 C CA . PRO B 1 173 ? 4.605 27.766 9.633 1 92.38 173 PRO B CA 1
ATOM 3098 C C . PRO B 1 173 ? 6.012 27.656 9.039 1 92.38 173 PRO B C 1
ATOM 3100 O O . PRO B 1 173 ? 6.496 26.562 8.789 1 92.38 173 PRO B O 1
ATOM 3103 N N . HIS B 1 174 ? 6.602 28.781 8.789 1 93.88 174 HIS B N 1
ATOM 3104 C CA . HIS B 1 174 ? 7.957 28.781 8.242 1 93.88 174 HIS B CA 1
ATOM 3105 C C . HIS B 1 174 ? 8.945 28.156 9.219 1 93.88 174 HIS B C 1
ATOM 3107 O O . HIS B 1 174 ? 9.789 27.344 8.82 1 93.88 174 HIS B O 1
ATOM 3113 N N . GLN B 1 175 ? 8.758 28.484 10.453 1 94 175 GLN B N 1
ATOM 3114 C CA . GLN B 1 175 ? 9.625 27.906 11.477 1 94 175 GLN B CA 1
ATOM 3115 C C . GLN B 1 175 ? 9.391 26.406 11.625 1 94 175 GLN B C 1
ATOM 3117 O O . GLN B 1 175 ? 10.336 25.641 11.781 1 94 175 GLN B O 1
ATOM 3122 N N . ARG B 1 176 ? 8.156 26 11.586 1 95.69 176 ARG B N 1
ATOM 3123 C CA . ARG B 1 176 ? 7.84 24.578 11.68 1 95.69 176 ARG B CA 1
ATOM 3124 C C . ARG B 1 176 ? 8.508 23.797 10.562 1 95.69 176 ARG B C 1
ATOM 3126 O O . ARG B 1 176 ? 9.133 22.766 10.805 1 95.69 176 ARG B O 1
ATOM 3133 N N . ARG B 1 177 ? 8.422 24.312 9.383 1 94.88 177 ARG B N 1
ATOM 3134 C CA . ARG B 1 177 ? 9.008 23.656 8.227 1 94.88 177 ARG B CA 1
ATOM 3135 C C . ARG B 1 177 ? 10.516 23.516 8.375 1 94.88 177 ARG B C 1
ATOM 3137 O O . ARG B 1 177 ? 11.086 22.469 8.062 1 94.88 177 ARG B O 1
ATOM 3144 N N . ARG B 1 178 ? 11.094 24.578 8.82 1 95.25 178 ARG B N 1
ATOM 3145 C CA . ARG B 1 178 ? 12.539 24.562 9.047 1 95.25 178 ARG B CA 1
ATOM 3146 C C . ARG B 1 178 ? 12.922 23.516 10.078 1 95.25 178 ARG B C 1
ATOM 3148 O O . ARG B 1 178 ? 13.867 22.75 9.875 1 95.25 178 ARG B O 1
ATOM 3155 N N . LEU B 1 179 ? 12.195 23.484 11.172 1 96.5 179 LEU B N 1
ATOM 3156 C CA . LEU B 1 179 ? 12.453 22.531 12.227 1 96.5 179 LEU B CA 1
ATOM 3157 C C . LEU B 1 179 ? 12.273 21.094 11.719 1 96.5 179 LEU B C 1
ATOM 3159 O O . LEU B 1 179 ? 13.102 20.234 11.992 1 96.5 179 LEU B O 1
ATOM 3163 N N . PHE B 1 180 ? 11.227 20.859 10.977 1 96.69 180 PHE B N 1
ATOM 3164 C CA . PHE B 1 180 ? 10.953 19.531 10.453 1 96.69 180 PHE B CA 1
ATOM 3165 C C . PHE B 1 180 ? 12.078 19.062 9.531 1 96.69 180 PHE B C 1
ATOM 3167 O O . PHE B 1 180 ? 12.469 17.891 9.562 1 96.69 180 PHE B O 1
ATOM 3174 N N . LYS B 1 181 ? 12.609 19.938 8.797 1 96.56 181 LYS B N 1
ATOM 3175 C CA . LYS B 1 181 ? 13.727 19.609 7.922 1 96.56 181 LYS B CA 1
ATOM 3176 C C . LYS B 1 181 ? 14.977 19.266 8.727 1 96.56 181 LYS B C 1
ATOM 3178 O O . LYS B 1 181 ? 15.664 18.297 8.438 1 96.56 181 LYS B O 1
ATOM 3183 N N . GLN B 1 182 ? 15.219 20.047 9.711 1 96.5 182 GLN B N 1
ATOM 3184 C CA . GLN B 1 182 ? 16.422 19.891 10.516 1 96.5 182 GLN B CA 1
ATOM 3185 C C . GLN B 1 182 ? 16.359 18.594 11.336 1 96.5 182 GLN B C 1
ATOM 3187 O O . GLN B 1 182 ? 17.406 17.984 11.617 1 96.5 182 GLN B O 1
ATOM 3192 N N . LEU B 1 183 ? 15.211 18.203 11.68 1 96.38 183 LEU B N 1
ATOM 3193 C CA . LEU B 1 183 ? 15.023 16.969 12.438 1 96.38 183 LEU B CA 1
ATOM 3194 C C . LEU B 1 183 ? 15.477 15.75 11.625 1 96.38 183 LEU B C 1
ATOM 3196 O O . LEU B 1 183 ? 15.688 14.672 12.18 1 96.38 183 LEU B O 1
ATOM 3200 N N . LEU B 1 184 ? 15.617 15.898 10.336 1 97.31 184 LEU B N 1
ATOM 3201 C CA . LEU B 1 184 ? 15.969 14.789 9.453 1 97.31 184 LEU B CA 1
ATOM 3202 C C . LEU B 1 184 ? 17.469 14.727 9.242 1 97.31 184 LEU B C 1
ATOM 3204 O O . LEU B 1 184 ? 17.969 13.859 8.523 1 97.31 184 LEU B O 1
ATOM 3208 N N . ASP B 1 185 ? 18.172 15.617 9.922 1 95.69 185 ASP B N 1
ATOM 3209 C CA . ASP B 1 185 ? 19.625 15.547 9.875 1 95.69 185 ASP B CA 1
ATOM 3210 C C . ASP B 1 185 ? 20.141 14.219 10.414 1 95.69 185 ASP B C 1
ATOM 3212 O O . ASP B 1 185 ? 19.578 13.68 11.383 1 95.69 185 ASP B O 1
ATOM 3216 N N . ASP B 1 186 ? 21.234 13.766 9.891 1 94.44 186 ASP B N 1
ATOM 3217 C CA . ASP B 1 186 ? 21.781 12.445 10.203 1 94.44 186 ASP B CA 1
ATOM 3218 C C . ASP B 1 186 ? 22.172 12.344 11.68 1 94.44 186 ASP B C 1
ATOM 3220 O O . ASP B 1 186 ? 22.234 11.242 12.234 1 94.44 186 ASP B O 1
ATOM 3224 N N . ASP B 1 187 ? 22.438 13.445 12.25 1 94.06 187 ASP B N 1
ATOM 3225 C CA . ASP B 1 187 ? 22.844 13.445 13.648 1 94.06 187 ASP B CA 1
ATOM 3226 C C . ASP B 1 187 ? 21.766 12.82 14.531 1 94.06 187 ASP B C 1
ATOM 3228 O O . ASP B 1 187 ? 22.078 12.141 15.516 1 94.06 187 ASP B O 1
ATOM 3232 N N . PHE B 1 188 ? 20.547 13.078 14.219 1 95.81 188 PHE B N 1
ATOM 3233 C CA . PHE B 1 188 ? 19.453 12.508 15.008 1 95.81 188 PHE B CA 1
ATOM 3234 C C . PHE B 1 188 ? 19.391 11 14.836 1 95.81 188 PHE B C 1
ATOM 3236 O O . PHE B 1 188 ? 19.172 10.266 15.797 1 95.81 188 PHE B O 1
ATOM 3243 N N . LEU B 1 189 ? 19.594 10.531 13.617 1 95.12 189 LEU B N 1
ATOM 3244 C CA . LEU B 1 189 ? 19.625 9.094 13.375 1 95.12 189 LEU B CA 1
ATOM 3245 C C . LEU B 1 189 ? 20.797 8.445 14.094 1 95.12 189 LEU B C 1
ATOM 3247 O O . LEU B 1 189 ? 20.656 7.363 14.672 1 95.12 189 LEU B O 1
ATOM 3251 N N . ASP B 1 190 ? 21.906 9.102 14.031 1 93.69 190 ASP B N 1
ATOM 3252 C CA . ASP B 1 190 ? 23.094 8.617 14.727 1 93.69 190 ASP B CA 1
ATOM 3253 C C . ASP B 1 190 ? 22.844 8.492 16.234 1 93.69 190 ASP B C 1
ATOM 3255 O O . ASP B 1 190 ? 23.234 7.5 16.844 1 93.69 190 ASP B O 1
ATOM 3259 N N . ASP B 1 191 ? 22.203 9.477 16.781 1 93.81 191 ASP B N 1
ATOM 3260 C CA . ASP B 1 191 ? 21.844 9.43 18.188 1 93.81 191 ASP B CA 1
ATOM 3261 C C . ASP B 1 191 ? 20.938 8.25 18.5 1 93.81 191 ASP B C 1
ATOM 3263 O O . ASP B 1 191 ? 21.094 7.578 19.516 1 93.81 191 ASP B O 1
ATOM 3267 N N . ALA B 1 192 ? 20.016 7.957 17.641 1 94.19 192 ALA B N 1
ATOM 3268 C CA . ALA B 1 192 ? 19.062 6.863 17.828 1 94.19 192 ALA B CA 1
ATOM 3269 C C . ALA B 1 192 ? 19.766 5.512 17.797 1 94.19 192 ALA B C 1
ATOM 3271 O O . ALA B 1 192 ? 19.344 4.566 18.469 1 94.19 192 ALA B O 1
ATOM 3272 N N . ARG B 1 193 ? 20.812 5.453 17 1 91.62 193 ARG B N 1
ATOM 3273 C CA . ARG B 1 193 ? 21.562 4.211 16.844 1 91.62 193 ARG B CA 1
ATOM 3274 C C . ARG B 1 193 ? 22.172 3.775 18.172 1 91.62 193 ARG B C 1
ATOM 3276 O O . ARG B 1 193 ? 22.281 2.578 18.453 1 91.62 193 ARG B O 1
ATOM 3283 N N . TRP B 1 194 ? 22.531 4.707 18.906 1 89.38 194 TRP B N 1
ATOM 3284 C CA . TRP B 1 194 ? 23.141 4.414 20.203 1 89.38 194 TRP B CA 1
ATOM 3285 C C . TRP B 1 194 ? 22.062 4.234 21.281 1 89.38 194 TRP B C 1
ATOM 3287 O O . TRP B 1 194 ? 22.391 4.031 22.453 1 89.38 194 TRP B O 1
ATOM 3297 N N . GLN B 1 195 ? 20.828 4.273 20.828 1 84.75 195 GLN B N 1
ATOM 3298 C CA . GLN B 1 195 ? 19.672 4.18 21.719 1 84.75 195 GLN B CA 1
ATOM 3299 C C . GLN B 1 195 ? 19.766 5.195 22.859 1 84.75 195 GLN B C 1
ATOM 3301 O O . GLN B 1 195 ? 19.375 4.91 23.984 1 84.75 195 GLN B O 1
ATOM 3306 N N . ASP B 1 196 ? 20.453 6.27 22.594 1 85.19 196 ASP B N 1
ATOM 3307 C CA . ASP B 1 196 ? 20.625 7.352 23.562 1 85.19 196 ASP B CA 1
ATOM 3308 C C . ASP B 1 196 ? 19.453 8.336 23.484 1 85.19 196 ASP B C 1
ATOM 3310 O O . ASP B 1 196 ? 19.562 9.391 22.844 1 85.19 196 ASP B O 1
ATOM 3314 N N . THR B 1 197 ? 18.391 8.039 24.156 1 87.94 197 THR B N 1
ATOM 3315 C CA . THR B 1 197 ? 17.172 8.844 24.109 1 87.94 197 THR B CA 1
ATOM 3316 C C . THR B 1 197 ? 17.422 10.227 24.703 1 87.94 197 THR B C 1
ATOM 3318 O O . THR B 1 197 ? 16.875 11.219 24.203 1 87.94 197 THR B O 1
ATOM 3321 N N . GLU B 1 198 ? 18.25 10.273 25.672 1 91.19 198 GLU B N 1
ATOM 3322 C CA . GLU B 1 198 ? 18.547 11.562 26.297 1 91.19 198 GLU B CA 1
ATOM 3323 C C . GLU B 1 198 ? 19.25 12.492 25.312 1 91.19 198 GLU B C 1
ATOM 3325 O O . GLU B 1 198 ? 18.922 13.68 25.234 1 91.19 198 GLU B O 1
ATOM 3330 N N . ARG B 1 199 ? 20.125 11.93 24.656 1 92.38 199 ARG B N 1
ATOM 3331 C CA . ARG B 1 199 ? 20.859 12.727 23.672 1 92.38 199 ARG B CA 1
ATOM 3332 C C . ARG B 1 199 ? 19.922 13.227 22.578 1 92.38 199 ARG B C 1
ATOM 3334 O O . ARG B 1 199 ? 20.047 14.367 22.125 1 92.38 199 ARG B O 1
ATOM 3341 N N . LEU B 1 200 ? 19 12.453 22.094 1 93.94 200 LEU B N 1
ATOM 3342 C CA . LEU B 1 200 ? 18.016 12.828 21.078 1 93.94 200 LEU B CA 1
ATOM 3343 C C . LEU B 1 200 ? 17.203 14.039 21.531 1 93.94 200 LEU B C 1
ATOM 3345 O O . LEU B 1 200 ? 17.094 15.023 20.797 1 93.94 200 LEU B O 1
ATOM 3349 N N . TRP B 1 201 ? 16.781 13.93 22.734 1 95.88 201 TRP B N 1
ATOM 3350 C CA . TRP B 1 201 ? 15.883 14.969 23.219 1 95.88 201 TRP B CA 1
ATOM 3351 C C . TRP B 1 201 ? 16.656 16.25 23.547 1 95.88 201 TRP B C 1
ATOM 3353 O O . TRP B 1 201 ? 16.156 17.359 23.344 1 95.88 201 TRP B O 1
ATOM 3363 N N . ASN B 1 202 ? 17.859 16.062 24.062 1 96.25 202 ASN B N 1
ATOM 3364 C CA . ASN B 1 202 ? 18.688 17.234 24.281 1 96.25 202 ASN B CA 1
ATOM 3365 C C . ASN B 1 202 ? 18.953 18 22.984 1 96.25 202 ASN B C 1
ATOM 3367 O O . ASN B 1 202 ? 18.844 19.219 22.953 1 96.25 202 ASN B O 1
ATOM 3371 N N . ARG B 1 203 ? 19.312 17.25 21.969 1 95.75 203 ARG B N 1
ATOM 3372 C CA . ARG B 1 203 ? 19.531 17.859 20.672 1 95.75 203 ARG B CA 1
ATOM 3373 C C . ARG B 1 203 ? 18.266 18.531 20.141 1 95.75 203 ARG B C 1
ATOM 3375 O O . ARG B 1 203 ? 18.328 19.625 19.562 1 95.75 203 ARG B O 1
ATOM 3382 N N . PHE B 1 204 ? 17.156 17.922 20.344 1 96.88 204 PHE B N 1
ATOM 3383 C CA . PHE B 1 204 ? 15.867 18.438 19.922 1 96.88 204 PHE B CA 1
ATOM 3384 C C . PHE B 1 204 ? 15.578 19.781 20.594 1 96.88 204 PHE B C 1
ATOM 3386 O O . PHE B 1 204 ? 15.234 20.75 19.922 1 96.88 204 PHE B O 1
ATOM 3393 N N . TRP B 1 205 ? 15.812 19.828 21.859 1 95.88 205 TRP B N 1
ATOM 3394 C CA . TRP B 1 205 ? 15.492 21.047 22.594 1 95.88 205 TRP B CA 1
ATOM 3395 C C . TRP B 1 205 ? 16.469 22.172 22.25 1 95.88 205 TRP B C 1
ATOM 3397 O O . TRP B 1 205 ? 16.078 23.344 22.219 1 95.88 205 TRP B O 1
ATOM 3407 N N . GLU B 1 206 ? 17.672 21.781 22 1 94.81 206 GLU B N 1
ATOM 3408 C CA . GLU B 1 206 ? 18.641 22.766 21.516 1 94.81 206 GLU B CA 1
ATOM 3409 C C . GLU B 1 206 ? 18.188 23.344 20.172 1 94.81 206 GLU B C 1
ATOM 3411 O O . GLU B 1 206 ? 18.281 24.547 19.953 1 94.81 206 GLU B O 1
ATOM 3416 N N . LEU B 1 207 ? 17.734 22.469 19.328 1 93.38 207 LEU B N 1
ATOM 3417 C CA . LEU B 1 207 ? 17.25 22.875 18 1 93.38 207 LEU B CA 1
ATOM 3418 C C . LEU B 1 207 ? 16.062 23.812 18.125 1 93.38 207 LEU B C 1
ATOM 3420 O O . LEU B 1 207 ? 16.016 24.844 17.438 1 93.38 207 LEU B O 1
ATOM 3424 N N . VAL B 1 208 ? 15.156 23.531 19.016 1 92.75 208 VAL B N 1
ATOM 3425 C CA . VAL B 1 208 ? 13.961 24.344 19.219 1 92.75 208 VAL B CA 1
ATOM 3426 C C . VAL B 1 208 ? 14.336 25.719 19.781 1 92.75 208 VAL B C 1
ATOM 3428 O O . VAL B 1 208 ? 13.812 26.734 19.344 1 92.75 208 VAL B O 1
ATOM 3431 N N . SER B 1 209 ? 15.305 25.703 20.688 1 90.31 209 SER B N 1
ATOM 3432 C CA . SER B 1 209 ? 15.766 26.953 21.297 1 90.31 209 SER B CA 1
ATOM 3433 C C . SER B 1 209 ? 16.453 27.844 20.281 1 90.31 209 SER B C 1
ATOM 3435 O O . SER B 1 209 ? 16.25 29.062 20.266 1 90.31 209 SER B O 1
ATOM 3437 N N . ASP B 1 210 ? 17.219 27.234 19.438 1 86.88 210 ASP B N 1
ATOM 3438 C CA . ASP B 1 210 ? 17.938 27.969 18.406 1 86.88 210 ASP B CA 1
ATOM 3439 C C . ASP B 1 210 ? 16.984 28.609 17.391 1 86.88 210 ASP B C 1
ATOM 3441 O O . ASP B 1 210 ? 17.266 29.688 16.859 1 86.88 210 ASP B O 1
ATOM 3445 N N . ASN B 1 211 ? 15.883 27.984 17.094 1 81.75 211 ASN B N 1
ATOM 3446 C CA . ASN B 1 211 ? 14.938 28.469 16.094 1 81.75 211 ASN B CA 1
ATOM 3447 C C . ASN B 1 211 ? 14.008 29.531 16.688 1 81.75 211 ASN B C 1
ATOM 3449 O O . ASN B 1 211 ? 13.43 30.328 15.938 1 81.75 211 ASN B O 1
ATOM 3453 N N . ARG B 1 212 ? 13.805 29.5 17.984 1 72.88 212 ARG B N 1
ATOM 3454 C CA . ARG B 1 212 ? 13.047 30.562 18.641 1 72.88 212 ARG B CA 1
ATOM 3455 C C . ARG B 1 212 ? 13.812 31.875 18.625 1 72.88 212 ARG B C 1
ATOM 3457 O O . ARG B 1 212 ? 13.219 32.938 18.469 1 72.88 212 ARG B O 1
ATOM 3464 N N . GLY B 1 213 ? 15.156 31.719 18.781 1 66.06 213 GLY B N 1
ATOM 3465 C CA . GLY B 1 213 ? 16 32.906 18.797 1 66.06 213 GLY B CA 1
ATOM 3466 C C . GLY B 1 213 ? 16.141 33.531 17.422 1 66.06 213 GLY B C 1
ATOM 3467 O O . GLY B 1 213 ? 16.516 34.719 17.312 1 66.06 213 GLY B O 1
ATOM 3468 N N . ASP B 1 214 ? 16.047 32.688 16.406 1 61.59 214 ASP B N 1
ATOM 3469 C CA . ASP B 1 214 ? 16.141 33.281 15.07 1 61.59 214 ASP B CA 1
ATOM 3470 C C . ASP B 1 214 ? 14.977 34.219 14.781 1 61.59 214 ASP B C 1
ATOM 3472 O O . ASP B 1 214 ? 15.055 35.062 13.891 1 61.59 214 ASP B O 1
ATOM 3476 N N . ASP B 1 215 ? 13.789 34.094 15.242 1 55.28 215 ASP B N 1
ATOM 3477 C CA . ASP B 1 215 ? 12.695 35.062 15.094 1 55.28 215 ASP B CA 1
ATOM 3478 C C . ASP B 1 215 ? 12.883 36.25 16.016 1 55.28 215 ASP B C 1
ATOM 3480 O O . ASP B 1 215 ? 12.172 37.25 15.883 1 55.28 215 ASP B O 1
ATOM 3484 N N . ALA B 1 216 ? 13.828 36.188 17.188 1 44.5 216 ALA B N 1
ATOM 3485 C CA . ALA B 1 216 ? 14.039 37.406 17.969 1 44.5 216 ALA B CA 1
ATOM 3486 C C . ALA B 1 216 ? 14.953 38.375 17.234 1 44.5 216 ALA B C 1
ATOM 3488 O O . ALA B 1 216 ? 15.891 37.969 16.547 1 44.5 216 ALA B O 1
#

InterPro domains:
  IPR006367 Sirohaem synthase, N-terminal [TIGR01470] (7-200)
  IPR028161 Siroheme biosynthesis protein Met8-like [PTHR35330] (5-211)
  IPR036291 NAD(P)-binding domain superfamily [SSF51735] (6-111)
  IPR042518 Precorrin-2 dehydrogenase, C-terminal helical domain [G3DSA:1.10.8.610] (132-203)

Secondary structure (DSSP, 8-state):
-----EEEEE--TT-EEEEE--SHHHHHHHHHHGGGT-EEEEE-S---HHHHHHHHTTSSEEE-S---GGGGTT-SEEEE--S-HHHHHHHHHHS-TTSEEEETT-GGG-SEE--EEEEETTEEEEEE-TTS-HHHHHHHHHHHHHHS-THHHHHHHHHHHHHHHHHHH---HHHHHHHHHHTTSHHHHHHHHTT-HHHHHHHHHHHHHHHHHH--/-----EEEEE--TT-EEEEE--SHHHHHHHHHHGGGT-EEEEE-S---HHHHHHHHTTSSEEE-S---GGGGTT-SEEEE--S-HHHHHHHHHHS-TTSEEEETT-GGG-SEE--EEEEETTEEEEEE-TTS-HHHHHHHHHHHHHHS-THHHHHHHHHHHHHHHHHHH---HHHHHHHHHHTTSHHHHHHHHTT-HHHHHHHHHHHHHHHHHH--